Protein AF-A0AAD6TVG8-F1 (afdb_monomer_lite)

Radius of gyration: 26.21 Å; chains: 1; bounding box: 64×41×78 Å

Foldseek 3Di:
DAQQPPHDQDDPPHGQTNDPCVVDDVDPPDDDDDCPVQADPVRHGDPVVVVVADPDQCPGPCRPCLQFPQADFFDFDDLVVLDDDAQFWDFLLLSVLCSVLVRQVPVPAEAEEELQCCVVLNSCNVPVNFAADDDPDPVRYHPHGRYHYHNDLCVSQVVQLSSQSNHHFYEYEDEQLCNVVCLVVLVVLLVVLVVQVVDPRGDWTAEAHYEHEPELVRVVPNPPSRHANCVLVSQVPGQLVAEWEFAQAASLLSSLLVSVRSRDISHHYYYYAYRGTAGRHDDNVRSNVQNVLQKDKPVVLFPDPPDDAQEEEEAGHHPRVRVSSVVSCVCVVPVVHGYIYMYGTICSLCPDPPSDPSNDDPPDDPDYHYDYDDSHDDDDD

InterPro domains:
  IPR005593 Xylulose 5-phosphate/Fructose 6-phosphate phosphoketolase [PF03894] (95-263)
  IPR005593 Xylulose 5-phosphate/Fructose 6-phosphate phosphoketolase [PTHR31273] (2-361)
  IPR009014 Transketolase C-terminal/Pyruvate-ferredoxin oxidoreductase domain II [G3DSA:3.40.50.920] (295-368)
  IPR009014 Transketolase C-terminal/Pyruvate-ferredoxin oxidoreductase domain II [SSF52922] (290-355)
  IPR018969 Xylulose 5-phosphate/Fructose 6-phosphate phosphoketolase, C-terminal [PF09363] (275-362)
  IPR018970 Xylulose 5-phosphate/Fructose 6-phosphate phosphoketolase, N-terminal [PF09364] (1-66)
  IPR029061 Thiamin diphosphate-binding fold [SSF52518] (75-280)

Sequence (381 aa):
MPKGLGGPKSFHGELIEGSFHSHQVPLPGTKTSRPEELFTAEGVPVAEILGLVPQAAEKRLGQKWESFRAYAPLAVPEWTSFCVEQGTQESCMKAVGRLLKGVVKDPKGFHIFSPGGLVSDKLDAVLDDSWRNFQRDIEWRARGGREIEILSEHTCQGMLQGYTLTGRTGLFPSYEAFLGIVQTMMVQYSKFTKMAAENPWREPCGSLNYFETSTWARQEHNCFSHQNPAFISAVLNRKAMLVRVYLPPDARSFLSAMSHYLRANNYVNLMVGSKQPTPVSLSLEDADKHCNAGASVWKFESVDDGVKSDVVLVGIGVEVTFEIAVAALLRKHVPELRVRVVNVTDLMILSTSGTQLHALSVEVTVHAVYFVWFEWYQPKK

Secondary structure (DSSP, 8-state):
--TTTTS-SEETTEE-TTSGGGSS-SSSS-----GGGTB-TTSPBPHHHHHHS-SSGGGSGGG-HHHHS------PPPGGGG---TTSEEEHHHHHHHHHHHHTT-TTTEEEEESS-TTTTT-GGGGGS--BSS-SSTTTSSS--SEEE-S-HHHHHHHHHHHHHTT-EEEEEEEHHHHGGGHHHHHHHHHHHHHHHH-TTSPPPBPEEEEEES-TT--TTTGGGG---HHHHHHHTS-GGGEEEE--SSHHHHHHHHHHHHH-BS-EEEEE--SSEEE--S-HHHHHHHHHHSEEE-GGGS--SSPPPSEEEEEESHHHHHHHHHHTTHHHH-TTS-EEEEEESBGGGGSPTTSSTTPPPS-----SEEEE--SS-----

Structure (mmCIF, N/CA/C/O backbone):
data_AF-A0AAD6TVG8-F1
#
_entry.id   AF-A0AAD6TVG8-F1
#
loop_
_atom_site.group_PDB
_atom_site.id
_atom_site.type_symbol
_atom_site.label_atom_id
_atom_site.label_alt_id
_atom_site.label_comp_id
_atom_site.label_asym_id
_atom_site.label_entity_id
_atom_site.label_seq_id
_atom_site.pdbx_PDB_ins_code
_atom_site.Cartn_x
_atom_site.Cartn_y
_atom_site.Cartn_z
_atom_site.occupancy
_atom_site.B_iso_or_equiv
_atom_site.auth_seq_id
_atom_site.auth_comp_id
_atom_site.auth_asym_id
_atom_site.auth_atom_id
_atom_site.pdbx_PDB_model_num
ATOM 1 N N . MET A 1 1 ? 16.789 12.320 -32.565 1.00 83.00 1 MET A N 1
ATOM 2 C CA . MET A 1 1 ? 16.339 11.417 -33.648 1.00 83.00 1 MET A CA 1
ATOM 3 C C . MET A 1 1 ? 14.906 11.793 -34.005 1.00 83.00 1 MET A C 1
ATOM 5 O O . MET A 1 1 ? 14.137 11.995 -33.068 1.00 83.00 1 MET A O 1
ATOM 9 N N . PRO A 1 2 ? 14.547 11.955 -35.290 1.00 92.56 2 PRO A N 1
ATOM 10 C CA . PRO A 1 2 ? 13.167 12.230 -35.692 1.00 92.56 2 PRO A CA 1
ATOM 11 C C . PRO A 1 2 ? 12.246 11.050 -35.344 1.00 92.56 2 PRO A C 1
ATOM 13 O O . PRO A 1 2 ? 12.669 9.892 -35.349 1.00 92.56 2 PRO A O 1
ATOM 16 N N . LYS A 1 3 ? 10.980 11.334 -35.020 1.00 93.50 3 LYS A N 1
ATOM 17 C CA . LYS A 1 3 ? 9.972 10.292 -34.775 1.00 93.50 3 LYS A CA 1
ATOM 18 C C . LYS A 1 3 ? 9.743 9.495 -36.065 1.00 93.50 3 LYS A C 1
ATOM 20 O O . LYS A 1 3 ? 9.608 10.096 -37.123 1.00 93.50 3 LYS A O 1
ATOM 25 N N . GLY A 1 4 ? 9.737 8.164 -35.990 1.00 92.56 4 GLY A N 1
ATOM 26 C CA . GLY A 1 4 ? 9.607 7.314 -37.182 1.00 92.56 4 GLY A CA 1
ATOM 27 C C . GLY A 1 4 ? 10.855 7.260 -38.073 1.00 92.56 4 GLY A C 1
ATOM 28 O O . GLY A 1 4 ? 10.722 6.964 -39.257 1.00 92.56 4 GLY A O 1
ATOM 29 N N . LEU A 1 5 ? 12.041 7.564 -37.523 1.00 93.38 5 LEU A N 1
ATOM 30 C CA . LEU A 1 5 ? 13.318 7.530 -38.245 1.00 93.38 5 LEU A CA 1
ATOM 31 C C . LEU A 1 5 ? 13.512 6.228 -39.039 1.00 93.38 5 LEU A C 1
ATOM 33 O O . LEU A 1 5 ? 13.356 5.140 -38.485 1.00 93.38 5 LEU A O 1
ATOM 37 N N . GLY A 1 6 ? 13.910 6.356 -40.307 1.00 87.44 6 GLY A N 1
ATOM 38 C CA . GLY A 1 6 ? 14.145 5.220 -41.209 1.00 87.44 6 GLY A CA 1
ATOM 39 C C . GLY A 1 6 ? 12.866 4.618 -41.804 1.00 87.44 6 GLY A C 1
ATOM 40 O O . GLY A 1 6 ? 12.941 3.685 -42.603 1.00 87.44 6 GLY A O 1
ATOM 41 N N . GLY A 1 7 ? 11.700 5.152 -41.430 1.00 88.81 7 GLY A N 1
ATOM 42 C CA . GLY A 1 7 ? 10.416 4.851 -42.046 1.00 88.81 7 GLY A CA 1
ATOM 43 C C . GLY A 1 7 ? 10.139 5.687 -43.306 1.00 88.81 7 GLY A C 1
ATOM 44 O O . GLY A 1 7 ? 11.023 6.358 -43.842 1.00 88.81 7 GLY A O 1
ATOM 45 N N . PRO A 1 8 ? 8.893 5.663 -43.806 1.00 89.31 8 PRO A N 1
ATOM 46 C CA . PRO A 1 8 ? 8.470 6.488 -44.934 1.00 89.31 8 PRO A CA 1
ATOM 47 C C . PRO A 1 8 ? 8.627 7.979 -44.626 1.00 89.31 8 PRO A C 1
ATOM 49 O O . PRO A 1 8 ? 8.204 8.445 -43.570 1.00 89.31 8 PRO A O 1
ATOM 52 N N . LYS A 1 9 ? 9.175 8.742 -45.576 1.00 92.12 9 LYS A N 1
ATOM 53 C CA . LYS A 1 9 ? 9.320 10.199 -45.428 1.00 92.12 9 LYS A CA 1
ATOM 54 C C . LYS A 1 9 ? 7.975 10.915 -45.526 1.00 92.12 9 LYS A C 1
ATOM 56 O O . LYS A 1 9 ? 7.675 11.779 -44.708 1.00 92.12 9 LYS A O 1
ATOM 61 N N . SER A 1 10 ? 7.153 10.530 -46.498 1.00 92.81 10 SER A N 1
ATOM 62 C CA . SER A 1 10 ? 5.826 11.099 -46.730 1.00 92.81 10 SER A CA 1
ATOM 63 C C . SER A 1 10 ? 4.841 10.057 -47.257 1.00 92.81 10 SER A C 1
ATOM 65 O O . SER A 1 10 ? 5.239 9.028 -47.808 1.00 92.81 10 SER A O 1
ATOM 67 N N . PHE A 1 11 ? 3.550 10.332 -47.089 1.00 90.50 11 PHE A N 1
ATOM 68 C CA . PHE A 1 11 ? 2.452 9.539 -47.638 1.00 90.50 11 PHE A CA 1
ATOM 69 C C . PHE A 1 11 ? 1.291 10.468 -48.004 1.00 90.50 11 PHE A C 1
ATOM 71 O O . PHE A 1 11 ? 0.934 11.336 -47.219 1.00 90.50 11 PHE A O 1
ATOM 78 N N . HIS A 1 12 ? 0.749 10.345 -49.222 1.00 90.12 12 HIS A N 1
ATOM 79 C CA . HIS A 1 12 ? -0.290 11.242 -49.765 1.00 90.12 12 HIS A CA 1
ATOM 80 C C . HIS A 1 12 ? -0.005 12.751 -49.607 1.00 90.12 12 HIS A C 1
ATOM 82 O O . HIS A 1 12 ? -0.912 13.550 -49.407 1.00 90.12 12 HIS A O 1
ATOM 88 N N . GLY A 1 13 ? 1.264 13.152 -49.726 1.00 91.75 13 GLY A N 1
ATOM 89 C CA . GLY A 1 13 ? 1.676 14.553 -49.588 1.00 91.75 13 GLY A CA 1
ATOM 90 C C . GLY A 1 13 ? 1.845 15.028 -48.141 1.00 91.75 13 GLY A C 1
ATOM 91 O O . GLY A 1 13 ? 2.337 16.132 -47.933 1.00 91.75 13 GLY A O 1
ATOM 92 N N . GLU A 1 14 ? 1.525 14.196 -47.149 1.00 93.38 14 GLU A N 1
ATOM 93 C CA . GLU A 1 14 ? 1.753 14.489 -45.735 1.00 93.38 14 GLU A CA 1
ATOM 94 C C . GLU A 1 14 ? 3.115 13.966 -45.271 1.00 93.38 14 GLU A C 1
ATOM 96 O O . GLU A 1 14 ? 3.582 12.909 -45.704 1.00 93.38 14 GLU A O 1
ATOM 101 N N . LEU A 1 15 ? 3.762 14.705 -44.367 1.00 95.12 15 LEU A N 1
ATOM 102 C CA . LEU A 1 15 ? 5.022 14.297 -43.747 1.00 95.12 15 LEU A CA 1
ATOM 103 C C . LEU A 1 15 ? 4.768 13.213 -42.689 1.00 95.12 15 LEU A C 1
ATOM 105 O O . LEU A 1 15 ? 3.940 13.401 -41.796 1.00 95.12 15 LEU A O 1
ATOM 109 N N . ILE A 1 16 ? 5.530 12.118 -42.749 1.00 94.50 16 ILE A N 1
ATOM 110 C CA . ILE A 1 16 ? 5.431 10.981 -41.822 1.00 94.50 16 ILE A CA 1
ATOM 111 C C . ILE A 1 16 ? 6.640 10.951 -40.879 1.00 94.50 16 ILE A C 1
ATOM 113 O O . ILE A 1 16 ? 6.488 11.179 -39.676 1.00 94.50 16 ILE A O 1
ATOM 117 N N . GLU A 1 17 ? 7.842 10.701 -41.405 1.00 95.25 17 GLU A N 1
ATOM 118 C CA . GLU A 1 17 ? 9.087 10.767 -40.633 1.00 95.25 17 GLU A CA 1
ATOM 119 C C . GLU A 1 17 ? 9.302 12.188 -40.089 1.00 95.25 17 GLU A C 1
ATOM 121 O O . GLU A 1 17 ? 9.201 13.181 -40.805 1.00 95.25 17 GLU A O 1
ATOM 126 N N . GLY A 1 18 ? 9.578 12.297 -38.792 1.00 95.69 18 GLY A N 1
ATOM 127 C CA . GLY A 1 18 ? 9.687 13.575 -38.089 1.00 95.69 18 GLY A CA 1
ATOM 128 C C . GLY A 1 18 ? 8.344 14.211 -37.718 1.00 95.69 18 GLY A C 1
ATOM 129 O O . GLY A 1 18 ? 8.342 15.310 -37.173 1.00 95.69 18 GLY A O 1
ATOM 130 N N . SER A 1 19 ? 7.218 13.531 -37.954 1.00 95.44 19 SER A N 1
ATOM 131 C CA . SER A 1 19 ? 5.866 14.064 -37.748 1.00 95.44 19 SER A CA 1
ATOM 132 C C . SER A 1 19 ? 5.017 13.205 -36.805 1.00 95.44 19 SER A C 1
ATOM 134 O O . SER A 1 19 ? 5.317 12.036 -36.547 1.00 95.44 19 SER A O 1
ATOM 136 N N . PHE A 1 20 ? 3.915 13.764 -36.294 1.00 94.56 20 PHE A N 1
ATOM 137 C CA . PHE A 1 20 ? 2.951 13.038 -35.462 1.00 94.56 20 PHE A CA 1
ATOM 138 C C . PHE A 1 20 ? 2.263 11.889 -36.217 1.00 94.56 20 PHE A C 1
ATOM 140 O O . PHE A 1 20 ? 1.894 10.902 -35.580 1.00 94.56 20 PHE A O 1
ATOM 147 N N . HIS A 1 21 ? 2.185 11.955 -37.551 1.00 93.62 21 HIS A N 1
ATOM 148 C CA . HIS A 1 21 ? 1.635 10.888 -38.396 1.00 93.62 21 HIS A CA 1
ATOM 149 C C . HIS A 1 21 ? 2.421 9.563 -38.307 1.00 93.62 21 HIS A C 1
ATOM 151 O O . HIS A 1 21 ? 1.873 8.502 -38.588 1.00 93.62 21 HIS A O 1
ATOM 157 N N . SER A 1 22 ? 3.671 9.578 -37.825 1.00 94.62 22 SER A N 1
ATOM 158 C CA . SER A 1 22 ? 4.449 8.356 -37.548 1.00 94.62 22 SER A CA 1
ATOM 159 C C . SER A 1 22 ? 4.111 7.663 -36.214 1.00 94.62 22 SER A C 1
ATOM 161 O O . SER A 1 22 ? 4.803 6.726 -35.823 1.00 94.62 22 SER A O 1
ATOM 163 N N . HIS A 1 23 ? 3.100 8.117 -35.456 1.00 93.62 23 HIS A N 1
ATOM 164 C CA . HIS A 1 23 ? 2.834 7.596 -34.106 1.00 93.62 23 HIS A CA 1
ATOM 165 C C . HIS A 1 23 ? 2.305 6.163 -34.053 1.00 93.62 23 HIS A C 1
ATOM 167 O O . HIS A 1 23 ? 2.702 5.423 -33.153 1.00 93.62 23 HIS A O 1
ATOM 173 N N . GLN A 1 24 ? 1.382 5.818 -34.949 1.00 91.56 24 GLN A N 1
ATOM 174 C CA . GLN A 1 24 ? 0.667 4.546 -34.923 1.00 91.56 24 GLN A CA 1
ATOM 175 C C . GLN A 1 24 ? 1.053 3.712 -36.149 1.00 91.56 24 GLN A C 1
ATOM 177 O O . GLN A 1 24 ? 2.181 3.238 -36.230 1.00 91.56 24 GLN A O 1
ATOM 182 N N . VAL A 1 25 ? 0.145 3.542 -37.111 1.00 89.50 25 VAL A N 1
ATOM 183 C CA . VAL A 1 25 ? 0.404 2.814 -38.355 1.00 89.50 25 VAL A CA 1
ATOM 184 C C . VAL A 1 25 ? 0.636 3.844 -39.462 1.00 89.50 25 VAL A C 1
ATOM 186 O O . VAL A 1 25 ? -0.332 4.448 -39.919 1.00 89.50 25 VAL A O 1
ATOM 189 N N . PRO A 1 26 ? 1.893 4.081 -39.885 1.00 86.38 26 PRO A N 1
ATOM 190 C CA . PRO A 1 26 ? 2.198 5.126 -40.860 1.00 86.38 26 PRO A CA 1
ATOM 191 C C . PRO A 1 26 ? 1.744 4.778 -42.284 1.00 86.38 26 PRO A C 1
ATOM 193 O O . PRO A 1 26 ? 1.583 5.680 -43.097 1.00 86.38 26 PRO A O 1
ATOM 196 N N . LEU A 1 27 ? 1.560 3.489 -42.599 1.00 86.25 27 LEU A N 1
ATOM 197 C CA . LEU A 1 27 ? 1.124 3.006 -43.910 1.00 86.25 27 LEU A CA 1
ATOM 198 C C . LEU A 1 27 ? 0.222 1.768 -43.771 1.00 86.25 27 LEU A C 1
ATOM 200 O O . LEU A 1 27 ? 0.578 0.846 -43.033 1.00 86.25 27 LEU A O 1
ATOM 204 N N . PRO A 1 28 ? -0.892 1.677 -44.514 1.00 80.44 28 PRO A N 1
ATOM 205 C CA . PRO A 1 28 ? -1.650 0.436 -44.637 1.00 80.44 28 PRO A CA 1
ATOM 206 C C . PRO A 1 28 ? -0.962 -0.542 -45.616 1.00 80.44 28 PRO A C 1
ATOM 208 O O . PRO A 1 28 ? -0.656 -0.179 -46.748 1.00 80.44 28 PRO A O 1
ATOM 211 N N . GLY A 1 29 ? -0.749 -1.802 -45.209 1.00 69.75 29 GLY A N 1
ATOM 212 C CA . GLY A 1 29 ? -0.424 -2.911 -46.129 1.00 69.75 29 GLY A CA 1
ATOM 213 C C . GLY A 1 29 ? 0.990 -2.932 -46.737 1.00 69.75 29 GLY A C 1
ATOM 214 O O . GLY A 1 29 ? 1.148 -3.259 -47.914 1.00 69.75 29 GLY A O 1
ATOM 215 N N . THR A 1 30 ? 2.027 -2.600 -45.970 1.00 68.19 30 THR A N 1
ATOM 216 C CA . THR A 1 30 ? 3.422 -2.550 -46.447 1.00 68.19 30 THR A CA 1
ATOM 217 C C . THR A 1 30 ? 4.069 -3.925 -46.664 1.00 68.19 30 THR A C 1
ATOM 219 O O . THR A 1 30 ? 3.858 -4.856 -45.891 1.00 68.19 30 THR A O 1
ATOM 222 N N . LYS A 1 31 ? 4.899 -4.042 -47.718 1.00 58.84 31 LYS A N 1
ATOM 223 C CA . LYS A 1 31 ? 5.600 -5.284 -48.127 1.00 58.84 31 LYS A CA 1
ATOM 224 C C . LYS A 1 31 ? 7.118 -5.147 -48.334 1.00 58.84 31 LYS A C 1
ATOM 226 O O . LYS A 1 31 ? 7.764 -6.111 -48.720 1.00 58.84 31 LYS A O 1
ATOM 231 N N . THR A 1 32 ? 7.697 -3.966 -48.133 1.00 58.25 32 THR A N 1
ATOM 232 C CA . THR A 1 32 ? 9.096 -3.689 -48.497 1.00 58.25 32 THR A CA 1
ATOM 233 C C . THR A 1 32 ? 10.010 -3.683 -47.278 1.00 58.25 32 THR A C 1
ATOM 235 O O . THR A 1 32 ? 10.121 -2.672 -46.587 1.00 58.25 32 THR A O 1
ATOM 238 N N . SER A 1 33 ? 10.702 -4.793 -47.053 1.00 67.31 33 SER A N 1
ATOM 239 C CA . SER A 1 33 ? 11.957 -4.856 -46.299 1.00 67.31 33 SER A CA 1
ATOM 240 C C . SER A 1 33 ? 12.990 -5.616 -47.140 1.00 67.31 33 SER A C 1
ATOM 242 O O . SER A 1 33 ? 12.606 -6.371 -48.031 1.00 67.31 33 SER A O 1
ATOM 244 N N . ARG A 1 34 ? 14.285 -5.391 -46.882 1.00 75.94 34 ARG A N 1
ATOM 245 C CA . ARG A 1 34 ? 15.405 -6.168 -47.445 1.00 75.94 34 ARG A CA 1
ATOM 246 C C . ARG A 1 34 ? 16.007 -7.083 -46.368 1.00 75.94 34 ARG A C 1
ATOM 248 O O . ARG A 1 34 ? 17.075 -6.775 -45.839 1.00 75.94 34 ARG A O 1
ATOM 255 N N . PRO A 1 35 ? 15.284 -8.116 -45.900 1.00 84.19 35 PRO A N 1
ATOM 256 C CA . PRO A 1 35 ? 15.762 -8.980 -44.822 1.00 84.19 35 PRO A CA 1
ATOM 257 C C . PRO A 1 35 ? 16.976 -9.831 -45.226 1.00 84.19 35 PRO A C 1
ATOM 259 O O . PRO A 1 35 ? 17.667 -10.330 -44.344 1.00 84.19 35 PRO A O 1
ATOM 262 N N . GLU A 1 36 ? 17.251 -9.983 -46.522 1.00 85.12 36 GLU A N 1
ATOM 263 C CA . GLU A 1 36 ? 18.317 -10.825 -47.073 1.00 85.12 36 GLU A CA 1
ATOM 264 C C . GLU A 1 36 ? 19.734 -10.445 -46.612 1.00 85.12 36 GLU A C 1
ATOM 266 O O . GLU A 1 36 ? 20.618 -11.294 -46.613 1.00 85.12 36 GLU A O 1
ATOM 271 N N . GLU A 1 37 ? 19.954 -9.200 -46.180 1.00 87.62 37 GLU A N 1
ATOM 272 C CA . GLU A 1 37 ? 21.241 -8.744 -45.627 1.00 87.62 37 GLU A CA 1
ATOM 273 C C . GLU A 1 37 ? 21.353 -8.978 -44.108 1.00 87.62 37 GLU A C 1
ATOM 275 O O . GLU A 1 37 ? 22.436 -8.885 -43.536 1.00 87.62 37 GLU A O 1
ATOM 280 N N . LEU A 1 38 ? 20.233 -9.259 -43.434 1.00 91.44 38 LEU A N 1
ATOM 281 C CA . LEU A 1 38 ? 20.146 -9.353 -41.973 1.00 91.44 38 LEU A CA 1
ATOM 282 C C . LEU A 1 38 ? 19.962 -10.791 -41.481 1.00 91.44 38 LEU A C 1
ATOM 284 O O . LEU A 1 38 ? 20.277 -11.083 -40.326 1.00 91.44 38 LEU A O 1
ATOM 288 N N . PHE A 1 39 ? 19.455 -11.678 -42.337 1.00 94.69 39 PHE A N 1
ATOM 289 C CA . PHE A 1 39 ? 19.121 -13.056 -42.001 1.00 94.69 39 PHE A CA 1
ATOM 290 C C . PHE A 1 39 ? 19.714 -14.040 -43.012 1.00 94.69 39 PHE A C 1
ATOM 292 O O . PHE A 1 39 ? 19.775 -13.761 -44.207 1.00 94.69 39 PHE A O 1
ATOM 299 N N . THR A 1 40 ? 20.103 -15.221 -42.537 1.00 93.38 40 THR A N 1
ATOM 300 C CA . THR A 1 40 ? 20.442 -16.360 -43.397 1.00 93.38 40 THR A CA 1
ATOM 301 C C . THR A 1 40 ? 19.192 -16.904 -44.096 1.00 93.38 40 THR A C 1
ATOM 303 O O . THR A 1 40 ? 18.061 -16.557 -43.742 1.00 93.38 40 THR A O 1
ATOM 306 N N . ALA A 1 41 ? 19.375 -17.806 -45.066 1.00 91.94 41 ALA A N 1
ATOM 307 C CA . ALA A 1 41 ? 18.265 -18.456 -45.769 1.00 91.94 41 ALA A CA 1
ATOM 308 C C . ALA A 1 41 ? 17.325 -19.241 -44.825 1.00 91.94 41 ALA A C 1
ATOM 310 O O . ALA A 1 41 ? 16.152 -19.437 -45.134 1.00 91.94 41 ALA A O 1
ATOM 311 N N . GLU A 1 42 ? 17.820 -19.646 -43.655 1.00 93.56 42 GLU A N 1
ATOM 312 C CA . GLU A 1 42 ? 17.086 -20.358 -42.605 1.00 93.56 42 GLU A CA 1
ATOM 313 C C . GLU A 1 42 ? 16.351 -19.416 -41.632 1.00 93.56 42 GLU A C 1
ATOM 315 O O . GLU A 1 42 ? 15.676 -19.881 -40.715 1.00 93.56 42 GLU A O 1
ATOM 320 N N . GLY A 1 43 ? 16.473 -18.094 -41.805 1.00 92.69 43 GLY A N 1
ATOM 321 C CA . GLY A 1 43 ? 15.820 -17.091 -40.957 1.00 92.69 43 GLY A CA 1
ATOM 322 C C . GLY A 1 43 ? 16.564 -16.763 -39.659 1.00 92.69 43 GLY A C 1
ATOM 323 O O . GLY A 1 43 ? 15.984 -16.162 -38.753 1.00 92.69 43 GLY A O 1
ATOM 324 N N . VAL A 1 44 ? 17.842 -17.133 -39.547 1.00 94.38 44 VAL A N 1
ATOM 325 C CA . VAL A 1 44 ? 18.687 -16.795 -38.390 1.00 94.38 44 VAL A CA 1
ATOM 326 C C . VAL A 1 44 ? 19.387 -15.456 -38.638 1.00 94.38 44 VAL A C 1
ATOM 328 O O . VAL A 1 44 ? 19.875 -15.254 -39.746 1.00 94.38 44 VAL A O 1
ATOM 331 N N . PRO A 1 45 ? 19.477 -14.532 -37.660 1.00 95.38 45 PRO A N 1
ATOM 332 C CA . PRO A 1 45 ? 20.273 -13.319 -37.835 1.00 95.38 45 PRO A CA 1
ATOM 333 C C . PRO A 1 45 ? 21.733 -13.638 -38.190 1.00 95.38 45 PRO A C 1
ATOM 335 O O . PRO A 1 45 ? 22.309 -14.579 -37.641 1.00 95.38 45 PRO A O 1
ATOM 338 N N . VAL A 1 46 ? 22.343 -12.846 -39.075 1.00 95.25 46 VAL A N 1
ATOM 339 C CA . VAL A 1 46 ? 23.749 -13.034 -39.479 1.00 95.25 46 VAL A CA 1
ATOM 340 C C . VAL A 1 46 ? 24.720 -12.895 -38.298 1.00 95.25 46 VAL A C 1
ATOM 342 O O . VAL A 1 46 ? 24.416 -12.273 -37.272 1.00 95.25 46 VAL A O 1
ATOM 345 N N . ALA A 1 47 ? 25.911 -13.484 -38.437 1.00 94.44 47 ALA A N 1
ATOM 346 C CA . ALA A 1 47 ? 26.896 -13.571 -37.362 1.00 94.44 47 ALA A CA 1
ATOM 347 C C . ALA A 1 47 ? 27.332 -12.195 -36.833 1.00 94.44 47 ALA A C 1
ATOM 349 O O . ALA A 1 47 ? 27.539 -12.060 -35.626 1.00 94.44 47 ALA A O 1
ATOM 350 N N . GLU A 1 48 ? 27.411 -11.166 -37.687 1.00 94.75 48 GLU A N 1
ATOM 351 C CA . GLU A 1 48 ? 27.737 -9.807 -37.248 1.00 94.75 48 GLU A CA 1
ATOM 352 C C . GLU A 1 48 ? 26.707 -9.271 -36.245 1.00 94.75 48 GLU A C 1
ATOM 354 O O . GLU A 1 48 ? 27.091 -8.676 -35.241 1.00 94.75 48 GLU A O 1
ATOM 359 N N . ILE A 1 49 ? 25.410 -9.529 -36.464 1.00 92.81 49 ILE A N 1
ATOM 360 C CA . ILE A 1 49 ? 24.329 -9.093 -35.565 1.00 92.81 49 ILE A CA 1
ATOM 361 C C . ILE A 1 49 ? 24.383 -9.870 -34.250 1.00 92.81 49 ILE A C 1
ATOM 363 O O . ILE A 1 49 ? 24.309 -9.277 -33.172 1.00 92.81 49 ILE A O 1
ATOM 367 N N . LEU A 1 50 ? 24.533 -11.196 -34.316 1.00 92.94 50 LEU A N 1
ATOM 368 C CA . LEU A 1 50 ? 24.618 -12.033 -33.116 1.00 92.94 50 LEU A CA 1
ATOM 369 C C . LEU A 1 50 ? 25.865 -11.716 -32.280 1.00 92.94 50 LEU A C 1
ATOM 371 O O . LEU A 1 50 ? 25.815 -11.809 -31.053 1.00 92.94 50 LEU A O 1
ATOM 375 N N . GLY A 1 51 ? 26.951 -11.276 -32.920 1.00 94.56 51 GLY A N 1
ATOM 376 C CA . GLY A 1 51 ? 28.165 -10.806 -32.257 1.00 94.56 51 GLY A CA 1
ATOM 377 C C . GLY A 1 51 ? 27.967 -9.547 -31.401 1.00 94.56 51 GLY A C 1
ATOM 378 O O . GLY A 1 51 ? 28.722 -9.345 -30.450 1.00 94.56 51 GLY A O 1
ATOM 379 N N . LEU A 1 52 ? 26.938 -8.732 -31.678 1.00 95.12 52 LEU A N 1
ATOM 380 C CA . LEU A 1 52 ? 26.601 -7.540 -30.882 1.00 95.12 52 LEU A CA 1
ATOM 381 C C . LEU A 1 52 ? 25.872 -7.880 -29.575 1.00 95.12 52 LEU A C 1
ATOM 383 O O . LEU A 1 52 ? 25.850 -7.070 -28.644 1.00 95.12 52 LEU A O 1
ATOM 387 N N . VAL A 1 53 ? 25.249 -9.058 -29.490 1.00 94.81 53 VAL A N 1
ATOM 388 C CA . VAL A 1 53 ? 24.516 -9.486 -28.297 1.00 94.81 53 VAL A CA 1
ATOM 389 C C . VAL A 1 53 ? 25.512 -10.027 -27.264 1.00 94.81 53 VAL A C 1
ATOM 391 O O . VAL A 1 53 ? 26.358 -10.857 -27.604 1.00 94.81 53 VAL A O 1
ATOM 394 N N . PRO A 1 54 ? 25.422 -9.626 -25.978 1.00 95.44 54 PRO A N 1
ATOM 395 C CA . PRO A 1 54 ? 26.287 -10.180 -24.943 1.00 95.44 54 PRO A CA 1
ATOM 396 C C . PRO A 1 54 ? 26.231 -11.714 -24.906 1.00 95.44 54 PRO A C 1
ATOM 398 O O . PRO A 1 54 ? 25.156 -12.304 -24.774 1.00 95.44 54 PRO A O 1
ATOM 401 N N . GLN A 1 55 ? 27.399 -12.360 -24.989 1.00 93.00 55 GLN A N 1
ATOM 402 C CA . GLN A 1 55 ? 27.503 -13.826 -24.970 1.00 93.00 55 GLN A CA 1
ATOM 403 C C . GLN A 1 55 ? 27.000 -14.401 -23.643 1.00 93.00 55 GLN A C 1
ATOM 405 O O . GLN A 1 55 ? 26.207 -15.341 -23.629 1.00 93.00 55 GLN A O 1
ATOM 410 N N . ALA A 1 56 ? 27.391 -13.765 -22.539 1.00 93.81 56 ALA A N 1
ATOM 411 C CA . ALA A 1 56 ? 26.910 -14.079 -21.203 1.00 93.81 56 ALA A CA 1
ATOM 412 C C . ALA A 1 56 ? 25.422 -13.709 -21.055 1.00 93.81 56 ALA A C 1
ATOM 414 O O . ALA A 1 56 ? 25.048 -12.541 -21.209 1.00 93.81 56 ALA A O 1
ATOM 415 N N . ALA A 1 57 ? 24.585 -14.707 -20.765 1.00 91.75 57 ALA A N 1
ATOM 416 C CA . ALA A 1 57 ? 23.130 -14.581 -20.694 1.00 91.75 57 ALA A CA 1
ATOM 417 C C . ALA A 1 57 ? 22.690 -13.512 -19.682 1.00 91.75 57 ALA A C 1
ATOM 419 O O . ALA A 1 57 ? 21.890 -12.640 -19.999 1.00 91.75 57 ALA A O 1
ATOM 420 N N . GLU A 1 58 ? 23.294 -13.492 -18.500 1.00 91.31 58 GLU A N 1
ATOM 421 C CA . GLU A 1 58 ? 22.998 -12.569 -17.403 1.00 91.31 58 GLU A CA 1
ATOM 422 C C . GLU A 1 58 ? 23.297 -11.094 -17.722 1.00 91.31 58 GLU A C 1
ATOM 424 O O . GLU A 1 58 ? 22.806 -10.192 -17.042 1.00 91.31 58 GLU A O 1
ATOM 429 N N . LYS A 1 59 ? 24.079 -10.823 -18.774 1.00 92.94 59 LYS A N 1
ATOM 430 C CA . LYS A 1 59 ? 24.342 -9.459 -19.258 1.00 92.94 59 LYS A CA 1
ATOM 431 C C . LYS A 1 59 ? 23.308 -8.987 -20.278 1.00 92.94 59 LYS A C 1
ATOM 433 O O . LYS A 1 59 ? 23.258 -7.794 -20.580 1.00 92.94 59 LYS A O 1
ATOM 438 N N . ARG A 1 60 ? 22.474 -9.887 -20.807 1.00 95.00 60 ARG A N 1
ATOM 439 C CA . ARG A 1 60 ? 21.398 -9.543 -21.741 1.00 95.00 60 ARG A CA 1
ATOM 440 C C . ARG A 1 60 ? 20.249 -8.910 -20.965 1.00 95.00 60 ARG A C 1
ATOM 442 O O . ARG A 1 60 ? 19.809 -9.441 -19.950 1.00 95.00 60 ARG A O 1
ATOM 449 N N . LEU A 1 61 ? 19.729 -7.786 -21.461 1.00 94.00 61 LEU A N 1
ATOM 450 C CA . LEU A 1 61 ? 18.716 -6.992 -20.753 1.00 94.00 61 LEU A CA 1
ATOM 451 C C . LEU A 1 61 ? 17.474 -7.815 -20.361 1.00 94.00 61 LEU A C 1
ATOM 453 O O . LEU A 1 61 ? 16.992 -7.691 -19.240 1.00 94.00 61 LEU A O 1
ATOM 457 N N . GLY A 1 62 ? 17.003 -8.693 -21.253 1.00 92.12 62 GLY A N 1
ATOM 458 C CA . GLY A 1 62 ? 15.848 -9.564 -21.006 1.00 92.12 62 GLY A CA 1
ATOM 459 C C . GLY A 1 62 ? 16.111 -10.754 -20.073 1.00 92.12 62 GLY A C 1
ATOM 460 O O . GLY A 1 62 ? 15.164 -11.427 -19.693 1.00 92.12 62 GLY A O 1
ATOM 461 N N . GLN A 1 63 ? 17.367 -11.019 -19.702 1.00 93.56 63 GLN A N 1
ATOM 462 C CA . GLN A 1 63 ? 17.772 -12.159 -18.865 1.00 93.56 63 GLN A CA 1
ATOM 463 C C . GLN A 1 63 ? 18.417 -11.730 -17.536 1.00 93.56 63 GLN A C 1
ATOM 465 O O . GLN A 1 63 ? 18.883 -12.574 -16.770 1.00 93.56 63 GLN A O 1
ATOM 470 N N . LYS A 1 64 ? 18.422 -10.428 -17.229 1.00 93.00 64 LYS A N 1
ATOM 471 C CA . LYS A 1 64 ? 18.784 -9.926 -15.899 1.00 93.00 64 LYS A CA 1
ATOM 472 C C . LYS A 1 64 ? 17.799 -10.445 -14.857 1.00 93.00 64 LYS A C 1
ATOM 474 O O . LYS A 1 64 ? 16.592 -10.354 -15.059 1.00 93.00 64 LYS A O 1
ATOM 479 N N . TRP A 1 65 ? 18.294 -10.977 -13.744 1.00 91.56 65 TRP A N 1
ATOM 480 C CA . TRP A 1 65 ? 17.442 -11.599 -12.726 1.00 91.56 65 TRP A CA 1
ATOM 481 C C . TRP A 1 65 ? 16.450 -10.597 -12.109 1.00 91.56 65 TRP A C 1
ATOM 483 O O . TRP A 1 65 ? 15.325 -10.977 -11.788 1.00 91.56 65 TRP A O 1
ATOM 493 N N . GLU A 1 66 ? 16.809 -9.309 -12.054 1.00 91.38 66 GLU A N 1
ATOM 494 C CA . GLU A 1 66 ? 15.954 -8.217 -11.582 1.00 91.38 66 GLU A CA 1
ATOM 495 C C . GLU A 1 66 ? 14.668 -8.047 -12.411 1.00 91.38 66 GLU A C 1
ATOM 497 O O . GLU A 1 66 ? 13.706 -7.452 -11.931 1.00 91.38 66 GLU A O 1
ATOM 502 N N . SER A 1 67 ? 14.623 -8.547 -13.654 1.00 90.56 67 SER A N 1
ATOM 503 C CA . SER A 1 67 ? 13.452 -8.385 -14.526 1.00 90.56 67 SER A CA 1
ATOM 504 C C . SER A 1 67 ? 12.358 -9.435 -14.283 1.00 90.56 67 SER A C 1
ATOM 506 O O . SER A 1 67 ? 11.181 -9.164 -14.558 1.00 90.56 67 SER A O 1
ATOM 508 N N . PHE A 1 68 ? 12.713 -10.610 -13.741 1.00 92.88 68 PHE A N 1
ATOM 509 C CA . PHE A 1 68 ? 11.795 -11.755 -13.678 1.00 92.88 68 PHE A CA 1
ATOM 510 C C . PHE A 1 68 ? 11.851 -12.622 -12.414 1.00 92.88 68 PHE A C 1
ATOM 512 O O . PHE A 1 68 ? 10.918 -13.395 -12.221 1.00 92.88 68 PHE A O 1
ATOM 519 N N . ARG A 1 69 ? 12.885 -12.512 -11.566 1.00 93.56 69 ARG A N 1
ATOM 520 C CA . ARG A 1 69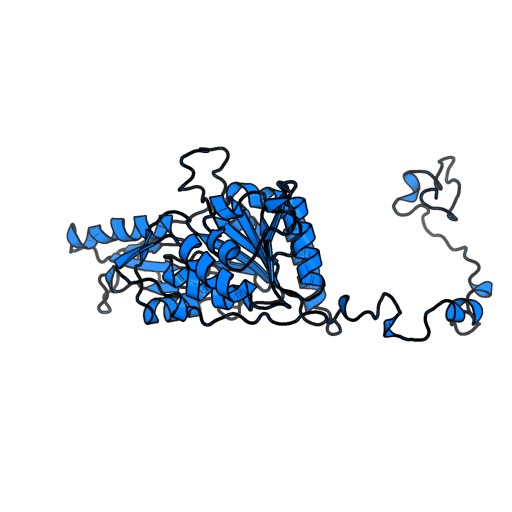 ? 13.072 -13.363 -10.371 1.00 93.56 69 ARG A CA 1
ATOM 521 C C . ARG A 1 69 ? 13.706 -12.652 -9.177 1.00 93.56 69 ARG A C 1
ATOM 523 O O . ARG A 1 69 ? 14.602 -13.161 -8.510 1.00 93.56 69 ARG A O 1
ATOM 530 N N . ALA A 1 70 ? 13.300 -11.405 -8.968 1.00 91.12 70 ALA A N 1
ATOM 531 C CA . ALA A 1 70 ? 13.966 -10.535 -8.008 1.00 91.12 70 ALA A CA 1
ATOM 532 C C . ALA A 1 70 ? 13.467 -10.685 -6.564 1.00 91.12 70 ALA A C 1
ATOM 534 O O . ALA A 1 70 ? 14.176 -10.306 -5.636 1.00 91.12 70 ALA A O 1
ATOM 535 N N . TYR A 1 71 ? 12.229 -11.150 -6.376 1.00 93.44 71 TYR A N 1
ATOM 536 C CA . TYR A 1 71 ? 11.523 -11.018 -5.106 1.00 93.44 71 TYR A CA 1
ATOM 537 C C . TYR A 1 71 ? 12.167 -11.817 -3.972 1.00 93.44 71 TYR A C 1
ATOM 539 O O . TYR A 1 71 ? 12.318 -13.033 -4.048 1.00 93.44 71 TYR A O 1
ATOM 547 N N . ALA A 1 72 ? 12.476 -11.108 -2.890 1.00 91.56 72 ALA A N 1
ATOM 548 C CA . ALA A 1 72 ? 12.928 -11.666 -1.631 1.00 91.56 72 ALA A CA 1
ATOM 549 C C . ALA A 1 72 ? 11.911 -11.322 -0.525 1.00 91.56 72 ALA A C 1
ATOM 551 O O . ALA A 1 72 ? 11.606 -10.140 -0.325 1.00 91.56 72 ALA A O 1
ATOM 552 N N . PRO A 1 73 ? 11.388 -12.320 0.212 1.00 91.00 73 PRO A N 1
ATOM 553 C CA . PRO A 1 73 ? 10.518 -12.074 1.356 1.00 91.00 73 PRO A CA 1
ATOM 554 C C . PRO A 1 73 ? 11.204 -11.226 2.431 1.00 91.00 73 PRO A C 1
ATOM 556 O O . PRO A 1 73 ? 12.382 -11.417 2.733 1.00 91.00 73 PRO A O 1
ATOM 559 N N . LEU A 1 74 ? 10.445 -10.312 3.035 1.00 92.88 74 LEU A N 1
ATOM 560 C CA . LEU A 1 74 ? 10.918 -9.469 4.127 1.00 92.88 74 LEU A CA 1
ATOM 561 C C . LEU A 1 74 ? 10.922 -10.239 5.455 1.00 92.88 74 LEU A C 1
ATOM 563 O O . LEU A 1 74 ? 9.949 -10.923 5.790 1.00 92.88 74 LEU A O 1
ATOM 567 N N . ALA A 1 75 ? 11.984 -10.081 6.246 1.00 90.88 75 ALA A N 1
ATOM 568 C CA . ALA A 1 75 ? 11.999 -10.556 7.622 1.00 90.88 75 ALA A CA 1
ATOM 569 C C . ALA A 1 75 ? 11.185 -9.598 8.508 1.00 90.88 75 ALA A C 1
ATOM 571 O O . ALA A 1 75 ? 11.639 -8.511 8.858 1.00 90.88 75 ALA A O 1
ATOM 572 N N . VAL A 1 76 ? 9.965 -10.001 8.864 1.00 92.81 76 VAL A N 1
ATOM 573 C CA . VAL A 1 76 ? 9.093 -9.225 9.758 1.00 92.81 76 VAL A CA 1
ATOM 574 C C . VAL A 1 76 ? 9.218 -9.779 11.186 1.00 92.81 76 VAL A C 1
ATOM 576 O O . VAL A 1 76 ? 9.075 -10.993 11.360 1.00 92.81 76 VAL A O 1
ATOM 579 N N . PRO A 1 77 ? 9.505 -8.944 12.202 1.00 93.50 77 PRO A N 1
ATOM 580 C CA . PRO A 1 77 ? 9.492 -9.364 13.602 1.00 93.50 77 PRO A CA 1
ATOM 581 C C . PRO A 1 77 ? 8.109 -9.843 14.061 1.00 93.50 77 PRO A C 1
ATOM 583 O O . PRO A 1 77 ? 7.088 -9.421 13.520 1.00 93.50 77 PRO A O 1
ATOM 586 N N . GLU A 1 78 ? 8.071 -10.672 15.103 1.00 94.44 78 GLU A N 1
ATOM 587 C CA . GLU A 1 78 ? 6.811 -11.109 15.712 1.00 94.44 78 GLU A CA 1
ATOM 588 C C . GLU A 1 78 ? 6.061 -9.923 16.330 1.00 94.44 78 GLU A C 1
ATOM 590 O O . GLU A 1 78 ? 6.544 -9.269 17.260 1.00 94.44 78 GLU A O 1
ATOM 595 N N . TRP A 1 79 ? 4.861 -9.650 15.813 1.00 94.81 79 TRP A N 1
ATOM 596 C CA . TRP A 1 79 ? 4.071 -8.469 16.171 1.00 94.81 79 TRP A CA 1
ATOM 597 C C . TRP A 1 79 ? 3.656 -8.443 17.647 1.00 94.81 79 TRP A C 1
ATOM 599 O O . TRP A 1 79 ? 3.517 -7.370 18.234 1.00 94.81 79 TRP A O 1
ATOM 609 N N . THR A 1 80 ? 3.520 -9.616 18.269 1.00 94.88 80 THR A N 1
ATOM 610 C CA . THR A 1 80 ? 3.166 -9.785 19.686 1.00 94.88 80 THR A CA 1
ATOM 611 C C . THR A 1 80 ? 4.184 -9.141 20.629 1.00 94.88 80 THR A C 1
ATOM 613 O O . THR A 1 80 ? 3.822 -8.729 21.729 1.00 94.88 80 THR A O 1
ATOM 616 N N . SER A 1 81 ? 5.429 -8.950 20.177 1.00 94.31 81 SER A N 1
ATOM 617 C CA . SER A 1 81 ? 6.480 -8.249 20.931 1.00 94.31 81 SER A CA 1
ATOM 618 C C . SER A 1 81 ? 6.221 -6.741 21.067 1.00 94.31 81 SER A C 1
ATOM 620 O O . SER A 1 81 ? 6.854 -6.076 21.882 1.00 94.31 81 SER A O 1
ATOM 622 N N . PHE A 1 82 ? 5.295 -6.197 20.273 1.00 94.12 82 PHE A N 1
ATOM 623 C CA . PHE A 1 82 ? 4.906 -4.783 20.251 1.00 94.12 82 PHE A CA 1
ATOM 624 C C . PHE A 1 82 ? 3.485 -4.564 20.787 1.00 94.12 82 PHE A C 1
ATOM 626 O O . PHE A 1 82 ? 2.903 -3.500 20.563 1.00 94.12 82 PHE A O 1
ATOM 633 N N . CYS A 1 83 ? 2.920 -5.578 21.455 1.00 88.75 83 CYS A N 1
ATOM 634 C CA . CYS A 1 83 ? 1.541 -5.581 21.921 1.00 88.75 83 CYS A CA 1
ATOM 635 C C . CYS A 1 83 ? 1.224 -4.371 22.812 1.00 88.75 83 CYS A C 1
ATOM 637 O O . CYS A 1 83 ? 2.053 -3.871 23.570 1.00 88.75 83 CYS A O 1
ATOM 639 N N . VAL A 1 84 ? -0.023 -3.929 22.716 1.00 92.94 84 VAL A N 1
ATOM 640 C CA . VAL A 1 84 ? -0.617 -2.835 23.485 1.00 92.94 84 VAL A CA 1
ATOM 641 C C . VAL A 1 84 ? -1.624 -3.443 24.444 1.00 92.94 84 VAL A C 1
ATOM 643 O O . VAL A 1 84 ? -2.300 -4.380 24.040 1.00 92.94 84 VAL A O 1
ATOM 646 N N . GLU A 1 85 ? -1.749 -2.957 25.676 1.00 94.19 85 GLU A N 1
ATOM 647 C CA . GLU A 1 85 ? -2.669 -3.495 26.688 1.00 94.19 85 GLU A CA 1
ATOM 648 C C . GLU A 1 85 ? -4.159 -3.289 26.329 1.00 94.19 85 GLU A C 1
ATOM 650 O O . GLU A 1 85 ? -4.547 -2.260 25.776 1.00 94.19 85 GLU A O 1
ATOM 655 N N . GLN A 1 86 ? -5.009 -4.276 26.642 1.00 95.06 86 GLN A N 1
ATOM 656 C CA . GLN A 1 86 ? -6.452 -4.210 26.364 1.00 95.06 86 GLN A CA 1
ATOM 657 C C . GLN A 1 86 ? -7.120 -3.176 27.274 1.00 95.06 86 GLN A C 1
ATOM 659 O O . GLN A 1 86 ? -6.756 -3.057 28.438 1.00 95.06 86 GLN A O 1
ATOM 664 N N . GLY A 1 87 ? -8.116 -2.451 26.769 1.00 93.69 87 GLY A N 1
ATOM 665 C CA . GLY A 1 87 ? -8.837 -1.431 27.535 1.00 93.69 87 GLY A CA 1
ATOM 666 C C . GLY A 1 87 ? -8.096 -0.097 27.663 1.00 93.69 87 GLY A C 1
ATOM 667 O O . GLY A 1 87 ? -8.663 0.866 28.177 1.00 93.69 87 GLY A O 1
ATOM 668 N N . THR A 1 88 ? -6.862 -0.006 27.160 1.00 96.06 88 THR A N 1
ATOM 669 C CA . THR A 1 88 ? -6.134 1.263 27.046 1.00 96.06 88 THR A CA 1
ATOM 670 C C . THR A 1 88 ? -6.551 2.046 25.797 1.00 96.06 88 THR A C 1
ATOM 672 O O . THR A 1 88 ? -7.313 1.559 24.960 1.00 96.06 88 THR A O 1
ATOM 675 N N . GLN A 1 89 ? -6.070 3.287 25.686 1.00 96.50 89 GLN A N 1
ATOM 676 C CA . GLN A 1 89 ? -6.206 4.121 24.491 1.00 96.50 89 GLN A CA 1
ATOM 677 C C . GLN A 1 89 ? -4.867 4.167 23.764 1.00 96.50 89 GLN A C 1
ATOM 679 O O . GLN A 1 89 ? -3.886 4.636 24.339 1.00 96.50 89 GLN A O 1
ATOM 684 N N . GLU A 1 90 ? -4.825 3.744 22.505 1.00 96.81 90 GLU A N 1
ATOM 685 C CA . GLU A 1 90 ? -3.591 3.752 21.720 1.00 96.81 90 GLU A CA 1
ATOM 686 C C . GLU A 1 90 ? -3.841 4.151 20.268 1.00 96.81 90 GLU A C 1
ATOM 688 O O . GLU A 1 90 ? -4.880 3.866 19.676 1.00 96.81 90 GLU A O 1
ATOM 693 N N . SER A 1 91 ? -2.864 4.850 19.691 1.00 96.94 91 SER A N 1
ATOM 694 C CA . SER A 1 91 ? -2.845 5.170 18.264 1.00 96.94 91 SER A CA 1
ATOM 695 C C . SER A 1 91 ? -2.385 3.955 17.463 1.00 96.94 91 SER A C 1
ATOM 697 O O . SER A 1 91 ? -1.278 3.452 17.680 1.00 96.94 91 SER A O 1
ATOM 699 N N . CYS A 1 92 ? -3.192 3.525 16.489 1.00 96.69 92 CYS A N 1
ATOM 700 C CA . CYS A 1 92 ? -2.841 2.411 15.605 1.00 96.69 92 CYS A CA 1
ATOM 701 C C . CYS A 1 92 ? -1.515 2.675 14.885 1.00 96.69 92 CYS A C 1
ATOM 703 O O . CYS A 1 92 ? -0.655 1.798 14.805 1.00 96.69 92 CYS A O 1
ATOM 705 N N . MET A 1 93 ? -1.313 3.917 14.438 1.00 97.25 93 MET A N 1
ATOM 706 C CA . MET A 1 93 ? -0.081 4.317 13.766 1.00 97.25 93 MET A CA 1
ATOM 707 C C . MET A 1 93 ? 1.131 4.279 14.694 1.00 97.25 93 MET A C 1
ATOM 709 O O . MET A 1 93 ? 2.163 3.750 14.299 1.00 97.25 93 MET A O 1
ATOM 713 N N . LYS A 1 94 ? 1.025 4.745 15.948 1.00 97.56 94 LYS A N 1
ATOM 714 C CA . LYS A 1 94 ? 2.149 4.652 16.900 1.00 97.56 94 LYS A CA 1
ATOM 715 C C . LYS A 1 94 ? 2.528 3.204 17.198 1.00 97.56 94 LYS A C 1
ATOM 717 O O . LYS A 1 94 ? 3.717 2.887 17.264 1.00 97.56 94 LYS A O 1
ATOM 722 N N . ALA A 1 95 ? 1.536 2.328 17.361 1.00 97.31 95 ALA A N 1
ATOM 723 C CA . ALA A 1 95 ? 1.765 0.902 17.558 1.00 97.31 95 ALA A CA 1
ATOM 724 C C . ALA A 1 95 ? 2.499 0.287 16.359 1.00 97.31 95 ALA A C 1
ATOM 726 O O . ALA A 1 95 ? 3.565 -0.311 16.525 1.00 97.31 95 ALA A O 1
ATOM 727 N N . VAL A 1 96 ? 1.997 0.524 15.146 1.00 97.19 96 VAL A N 1
ATOM 728 C CA . VAL A 1 96 ? 2.639 0.076 13.905 1.00 97.19 96 VAL A CA 1
ATOM 729 C C . VAL A 1 96 ? 4.027 0.693 13.727 1.00 97.19 96 VAL A C 1
ATOM 731 O O . VAL A 1 96 ? 4.950 -0.013 13.340 1.00 97.19 96 VAL A O 1
ATOM 734 N N . GLY A 1 97 ? 4.231 1.963 14.076 1.00 97.25 97 GLY A N 1
ATOM 735 C CA . GLY A 1 97 ? 5.533 2.630 14.031 1.00 97.25 97 GLY A CA 1
ATOM 736 C C . GLY A 1 97 ? 6.600 1.893 14.847 1.00 97.25 97 GLY A C 1
ATOM 737 O O . GLY A 1 97 ? 7.733 1.756 14.387 1.00 97.25 97 GLY A O 1
ATOM 738 N N . ARG A 1 98 ? 6.236 1.332 16.012 1.00 97.12 98 ARG A N 1
ATOM 739 C CA . ARG A 1 98 ? 7.142 0.490 16.817 1.00 97.12 98 ARG A CA 1
ATOM 740 C C . ARG A 1 98 ? 7.478 -0.836 16.130 1.00 97.12 98 ARG A C 1
ATOM 742 O O . ARG A 1 98 ? 8.638 -1.241 16.153 1.00 97.12 98 ARG A O 1
ATOM 749 N N . LEU A 1 99 ? 6.510 -1.484 15.477 1.00 96.62 99 LEU A N 1
ATOM 750 C CA . LEU A 1 99 ? 6.770 -2.676 14.659 1.00 96.62 99 LEU A CA 1
ATOM 751 C C . LEU A 1 99 ? 7.690 -2.339 13.475 1.00 96.62 99 LEU A C 1
ATOM 753 O O . LEU A 1 99 ? 8.688 -3.024 13.250 1.00 96.62 99 LEU A O 1
ATOM 757 N N . LEU A 1 100 ? 7.403 -1.251 12.754 1.00 96.38 100 LEU A N 1
ATOM 758 C CA . LEU A 1 100 ? 8.201 -0.795 11.616 1.00 96.38 100 LEU A CA 1
ATOM 759 C C . LEU A 1 100 ? 9.630 -0.430 12.026 1.00 96.38 100 LEU A C 1
ATOM 761 O O . LEU A 1 100 ? 10.554 -0.752 11.285 1.00 96.38 100 LEU A O 1
ATOM 765 N N . LYS A 1 101 ? 9.838 0.138 13.223 1.00 95.44 101 LYS A N 1
ATOM 766 C CA . LYS A 1 101 ? 11.170 0.323 13.828 1.00 95.44 101 LYS A CA 1
ATOM 767 C C . LYS A 1 101 ? 11.941 -1.001 13.937 1.00 95.44 101 LYS A C 1
ATOM 769 O O . LYS A 1 101 ? 13.148 -1.038 13.718 1.00 95.44 101 LYS A O 1
ATOM 774 N N . GLY A 1 102 ? 11.260 -2.105 14.243 1.00 93.94 102 GLY A N 1
ATOM 775 C CA . GLY A 1 102 ? 11.850 -3.446 14.211 1.00 93.94 102 GLY A CA 1
ATOM 776 C C . GLY A 1 102 ? 12.175 -3.924 12.792 1.00 93.94 102 GLY A C 1
ATOM 777 O O . GLY A 1 102 ? 13.238 -4.496 12.569 1.00 93.94 102 GLY A O 1
ATOM 778 N N . VAL A 1 103 ? 11.292 -3.653 11.828 1.00 94.44 103 VAL A N 1
ATOM 779 C CA . VAL A 1 103 ? 11.442 -4.063 10.418 1.00 94.44 103 VAL A CA 1
ATOM 780 C C . VAL A 1 103 ? 12.605 -3.345 9.727 1.00 94.44 103 VAL A C 1
ATOM 782 O O . VAL A 1 103 ? 13.370 -3.970 8.996 1.00 94.44 103 VAL A O 1
ATOM 785 N N . VAL A 1 104 ? 12.796 -2.045 9.977 1.00 92.56 104 VAL A N 1
ATOM 786 C CA . VAL A 1 104 ? 13.869 -1.248 9.345 1.00 92.56 104 VAL A CA 1
ATOM 787 C C . VAL A 1 104 ? 15.282 -1.680 9.748 1.00 92.56 104 VAL A C 1
ATOM 789 O O . VAL A 1 104 ? 16.249 -1.266 9.102 1.00 92.56 104 VAL A O 1
ATOM 792 N N . LYS A 1 105 ? 15.411 -2.534 10.773 1.00 86.75 105 LYS A N 1
ATOM 793 C CA . LYS A 1 105 ? 16.681 -3.160 11.165 1.00 86.75 105 LYS A CA 1
ATOM 794 C C . LYS A 1 105 ? 17.165 -4.187 10.152 1.00 86.75 105 LYS A C 1
ATOM 796 O O . LYS A 1 105 ? 18.365 -4.441 10.116 1.00 86.75 105 LYS A O 1
ATOM 801 N N . ASP A 1 106 ? 16.280 -4.757 9.330 1.00 80.38 106 ASP A N 1
ATOM 802 C CA . ASP A 1 106 ? 16.693 -5.615 8.221 1.00 80.38 106 ASP A CA 1
ATOM 803 C C . ASP A 1 106 ? 17.448 -4.770 7.177 1.00 80.38 106 ASP A C 1
ATOM 805 O O . ASP A 1 106 ? 16.854 -3.921 6.495 1.00 80.38 106 ASP A O 1
ATOM 809 N N . PRO A 1 107 ? 18.767 -4.990 6.998 1.00 67.44 107 PRO A N 1
ATOM 810 C CA . PRO A 1 107 ? 19.557 -4.151 6.123 1.00 67.44 107 PRO A CA 1
ATOM 811 C C . PRO A 1 107 ? 19.213 -4.332 4.634 1.00 67.44 107 PRO A C 1
ATOM 813 O O . PRO A 1 107 ? 19.624 -3.501 3.817 1.00 67.44 107 PRO A O 1
ATOM 816 N N . LYS A 1 108 ? 18.478 -5.384 4.250 1.00 68.75 108 LYS A N 1
ATOM 817 C CA . LYS A 1 108 ? 18.325 -5.792 2.845 1.00 68.75 108 LYS A CA 1
ATOM 818 C C . LYS A 1 108 ? 16.964 -5.475 2.224 1.00 68.75 108 LYS A C 1
ATOM 820 O O . LYS A 1 108 ? 16.871 -5.491 0.997 1.00 68.75 108 LYS A O 1
ATOM 825 N N . GLY A 1 109 ? 15.931 -5.182 3.015 1.00 79.75 109 GLY A N 1
ATOM 826 C CA . GLY A 1 109 ? 14.572 -5.464 2.539 1.00 79.75 109 GLY A CA 1
ATOM 827 C C . GLY A 1 109 ? 13.553 -4.332 2.492 1.00 79.75 109 GLY A C 1
ATOM 828 O O . GLY A 1 109 ? 12.599 -4.481 1.731 1.00 79.75 109 GLY A O 1
ATO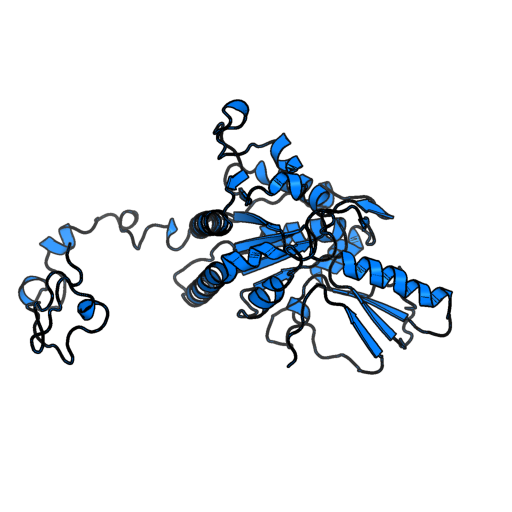M 829 N N . PHE A 1 110 ? 13.707 -3.256 3.278 1.00 94.31 110 PHE A N 1
ATOM 830 C CA . PHE A 1 110 ? 12.582 -2.354 3.562 1.00 94.31 110 PHE A CA 1
ATOM 831 C C . PHE A 1 110 ? 12.876 -0.858 3.397 1.00 94.31 110 PHE A C 1
ATOM 833 O O . PHE A 1 110 ? 13.927 -0.382 3.829 1.00 94.31 110 PHE A O 1
ATOM 840 N N . HIS A 1 111 ? 11.929 -0.121 2.804 1.00 94.44 111 HIS A N 1
ATOM 841 C CA . HIS A 1 111 ? 11.900 1.348 2.772 1.00 94.44 111 HIS A CA 1
ATOM 842 C C . HIS A 1 111 ? 10.471 1.888 2.892 1.00 94.44 111 HIS A C 1
ATOM 844 O O . HIS A 1 111 ? 9.524 1.304 2.367 1.00 94.44 111 HIS A O 1
ATOM 850 N N . ILE A 1 112 ? 10.339 3.043 3.535 1.00 96.12 112 ILE A N 1
ATOM 851 C CA . ILE A 1 112 ? 9.107 3.824 3.612 1.00 96.12 112 ILE A CA 1
ATOM 852 C C . ILE A 1 112 ? 9.231 5.014 2.661 1.00 96.12 112 ILE A C 1
ATOM 854 O O . ILE A 1 112 ? 10.242 5.714 2.684 1.00 96.12 112 ILE A O 1
ATOM 858 N N . PHE A 1 113 ? 8.213 5.244 1.838 1.00 96.56 113 PHE A N 1
ATOM 859 C CA . PHE A 1 113 ? 8.144 6.372 0.910 1.00 96.56 113 PHE A CA 1
ATOM 860 C C . PHE A 1 113 ? 6.960 7.249 1.300 1.00 96.56 113 PHE A C 1
ATOM 862 O O . PHE A 1 113 ? 5.827 6.827 1.105 1.00 96.56 113 PHE A O 1
ATOM 869 N N . SER A 1 114 ? 7.193 8.437 1.857 1.00 95.69 114 SER A N 1
ATOM 870 C CA . SER A 1 114 ? 6.133 9.307 2.391 1.00 95.69 114 SER A CA 1
ATOM 871 C C . SER A 1 114 ? 6.079 10.665 1.675 1.00 95.69 114 SER A C 1
ATOM 873 O O . SER A 1 114 ? 7.122 11.219 1.322 1.00 95.69 114 SER A O 1
ATOM 875 N N . PRO A 1 115 ? 4.890 11.268 1.488 1.00 95.38 115 PRO A N 1
ATOM 876 C CA . PRO A 1 115 ? 4.748 12.574 0.869 1.00 95.38 115 PRO A CA 1
ATOM 877 C C . PRO A 1 115 ? 4.764 13.683 1.928 1.00 95.38 115 PRO A C 1
ATOM 879 O O . PRO A 1 115 ? 3.792 14.403 2.105 1.00 95.38 115 PRO A O 1
ATOM 882 N N . GLY A 1 116 ? 5.854 13.797 2.691 1.00 87.50 116 GLY A N 1
ATOM 883 C CA . GLY A 1 116 ? 5.962 14.767 3.797 1.00 87.50 116 GLY A CA 1
ATOM 884 C C . GLY A 1 116 ? 5.234 14.361 5.087 1.00 87.50 116 GLY A C 1
ATOM 885 O O . GLY A 1 116 ? 5.056 15.192 5.977 1.00 87.50 116 GLY A O 1
ATOM 886 N N . GLY A 1 117 ? 4.741 13.120 5.163 1.00 88.50 117 GLY A N 1
ATOM 887 C CA . GLY A 1 117 ? 3.749 12.701 6.152 1.00 88.50 117 GLY A CA 1
ATOM 888 C C . GLY A 1 117 ? 4.271 11.927 7.360 1.00 88.50 117 GLY A C 1
ATOM 889 O O . GLY A 1 117 ? 3.542 11.854 8.341 1.00 88.50 117 GLY A O 1
ATOM 890 N N . LEU A 1 118 ? 5.502 11.387 7.368 1.00 93.94 118 LEU A N 1
ATOM 891 C CA . LEU A 1 118 ? 5.868 10.292 8.294 1.00 93.94 118 LEU A CA 1
ATOM 892 C C . LEU A 1 118 ? 5.583 10.616 9.775 1.00 93.94 118 LEU A C 1
ATOM 894 O O . LEU A 1 118 ? 4.967 9.831 10.496 1.00 93.94 118 LEU A O 1
ATOM 898 N N . VAL A 1 119 ? 6.017 11.794 10.228 1.00 94.44 119 VAL A N 1
ATOM 899 C CA . VAL A 1 119 ? 5.815 12.255 11.615 1.00 94.44 119 VAL A CA 1
ATOM 900 C C . VAL A 1 119 ? 4.366 12.682 11.855 1.00 94.44 119 VAL A C 1
ATOM 902 O O . VAL A 1 119 ? 3.807 12.435 12.925 1.00 94.44 119 VAL A O 1
ATOM 905 N N . SER A 1 120 ? 3.728 13.311 10.864 1.00 93.69 120 SER A N 1
ATOM 906 C CA . SER A 1 120 ? 2.315 13.702 10.962 1.00 93.69 120 SER A CA 1
ATOM 907 C C . SER A 1 120 ? 1.395 12.486 11.099 1.00 93.69 120 SER A C 1
ATOM 909 O O . SER A 1 120 ? 0.415 12.528 11.851 1.00 93.69 120 SER A O 1
ATOM 911 N N . ASP A 1 121 ? 1.766 11.397 10.432 1.00 95.81 121 ASP A N 1
ATOM 912 C CA . ASP A 1 121 ? 1.123 10.089 10.446 1.00 95.81 121 ASP A CA 1
ATOM 913 C C . ASP A 1 121 ? 1.498 9.266 11.686 1.00 95.81 121 ASP A C 1
ATOM 915 O O . ASP A 1 121 ? 0.978 8.175 11.863 1.00 95.81 121 ASP A O 1
ATOM 919 N N . LYS A 1 122 ? 2.332 9.797 12.596 1.00 96.81 122 LYS A N 1
ATOM 920 C CA . LYS A 1 122 ? 2.755 9.157 13.860 1.00 96.81 122 LYS A CA 1
ATOM 921 C C . LYS A 1 122 ? 3.570 7.869 13.677 1.00 96.81 122 LYS A C 1
ATOM 923 O O . LYS A 1 122 ? 3.514 6.972 14.519 1.00 96.81 122 LYS A O 1
ATOM 928 N N . LEU A 1 123 ? 4.340 7.789 12.592 1.00 97.06 123 LEU A N 1
ATOM 929 C CA . LEU A 1 123 ? 5.266 6.689 12.289 1.00 97.06 123 LEU A CA 1
ATOM 930 C C . LEU A 1 123 ? 6.728 7.041 12.622 1.00 97.06 123 LEU A C 1
ATOM 932 O O . LEU A 1 123 ? 7.662 6.373 12.178 1.00 97.06 123 LEU A O 1
ATOM 936 N N . ASP A 1 124 ? 6.938 8.085 13.421 1.00 95.12 124 ASP A N 1
ATOM 937 C CA . ASP A 1 124 ? 8.239 8.667 13.746 1.00 95.12 124 ASP A CA 1
ATOM 938 C C . ASP A 1 124 ? 9.162 7.750 14.559 1.00 95.12 124 ASP A C 1
ATOM 940 O O . ASP A 1 124 ? 10.375 7.908 14.467 1.00 95.12 124 ASP A O 1
ATOM 944 N N . ALA A 1 125 ? 8.635 6.722 15.236 1.00 96.19 125 ALA A N 1
ATOM 945 C CA . ALA A 1 125 ? 9.445 5.709 15.928 1.00 96.19 125 ALA A CA 1
ATOM 946 C C . ALA A 1 125 ? 10.470 5.009 15.009 1.00 96.19 125 ALA A C 1
ATOM 948 O O . ALA A 1 125 ? 11.500 4.522 15.472 1.00 96.19 125 ALA A O 1
ATOM 949 N N . VAL A 1 126 ? 10.222 4.969 13.695 1.00 94.12 126 VAL A N 1
ATOM 950 C CA . VAL A 1 126 ? 11.180 4.461 12.700 1.00 94.12 126 VAL A CA 1
ATOM 951 C C . VAL A 1 126 ? 12.489 5.262 12.693 1.00 94.12 126 VAL A C 1
ATOM 953 O O . VAL A 1 126 ? 13.546 4.704 12.401 1.00 94.12 126 VAL A O 1
ATOM 956 N N . LEU A 1 127 ? 12.428 6.553 13.027 1.00 92.00 127 LEU A N 1
ATOM 957 C CA . LEU A 1 127 ? 13.568 7.469 13.018 1.00 92.00 127 LEU A CA 1
ATOM 958 C C . LEU A 1 127 ? 14.472 7.334 14.254 1.00 92.00 127 LEU A C 1
ATOM 960 O O . LEU A 1 127 ? 15.526 7.960 14.304 1.00 92.00 127 LEU A O 1
ATOM 964 N N . ASP A 1 128 ? 14.095 6.514 15.236 1.00 91.94 128 ASP A N 1
ATOM 965 C CA . ASP A 1 128 ? 14.958 6.226 16.386 1.00 91.94 128 ASP A CA 1
ATOM 966 C C . ASP A 1 128 ? 16.171 5.369 15.983 1.00 91.94 128 ASP A C 1
ATOM 968 O O . ASP A 1 128 ? 17.281 5.585 16.463 1.00 91.94 128 ASP A O 1
ATOM 972 N N . ASP A 1 129 ? 15.943 4.387 15.101 1.00 87.12 129 ASP A N 1
ATOM 973 C CA . ASP A 1 129 ? 16.945 3.403 14.655 1.00 87.12 129 ASP A CA 1
ATOM 974 C C . ASP A 1 129 ? 17.258 3.553 13.147 1.00 87.12 129 ASP A C 1
ATOM 976 O O . ASP A 1 129 ? 17.958 2.730 12.549 1.00 87.12 129 ASP A O 1
ATOM 980 N N . SER A 1 130 ? 16.711 4.586 12.501 1.00 88.44 130 SER A N 1
ATOM 981 C CA . SER A 1 130 ? 16.920 4.901 11.089 1.00 88.44 130 SER A CA 1
ATOM 982 C C . SER A 1 130 ? 16.834 6.403 10.830 1.00 88.44 130 SER A C 1
ATOM 984 O O . SER A 1 130 ? 16.590 7.190 11.731 1.00 88.44 130 SER A O 1
ATOM 986 N N . TRP A 1 131 ? 17.016 6.819 9.579 1.00 87.12 131 TRP A N 1
ATOM 987 C CA . TRP A 1 131 ? 16.959 8.225 9.185 1.00 87.12 131 TRP A CA 1
ATOM 988 C C . TRP A 1 131 ? 16.191 8.418 7.884 1.00 87.12 131 TRP A C 1
ATOM 990 O O . TRP A 1 131 ? 15.880 7.463 7.159 1.00 87.12 131 TRP A O 1
ATOM 1000 N N . ARG A 1 132 ? 15.939 9.690 7.581 1.00 88.81 132 ARG A N 1
ATOM 1001 C CA . ARG A 1 132 ? 15.502 10.136 6.263 1.00 88.81 132 ARG A CA 1
ATOM 1002 C C . ARG A 1 132 ? 16.673 10.069 5.297 1.00 88.81 132 ARG A C 1
ATOM 1004 O O . ARG A 1 132 ? 17.743 10.618 5.546 1.00 88.81 132 ARG A O 1
ATOM 1011 N N . ASN A 1 133 ? 16.474 9.404 4.172 1.00 85.19 133 ASN A N 1
ATOM 1012 C CA . ASN A 1 133 ? 17.503 9.227 3.155 1.00 85.19 133 ASN A CA 1
ATOM 1013 C C . ASN A 1 133 ? 17.482 10.349 2.101 1.00 85.19 133 ASN A C 1
ATOM 1015 O O . ASN A 1 133 ? 18.373 10.425 1.257 1.00 85.19 133 ASN A O 1
ATOM 1019 N N . PHE A 1 134 ? 16.485 11.238 2.149 1.00 77.81 134 PHE A N 1
ATOM 1020 C CA . PHE A 1 134 ? 16.343 12.362 1.225 1.00 77.81 134 PHE A CA 1
ATOM 1021 C C . PHE A 1 134 ? 15.860 13.624 1.954 1.00 77.81 134 PHE A C 1
ATOM 1023 O O . PHE A 1 134 ? 14.671 13.789 2.193 1.00 77.81 134 PHE A O 1
ATOM 1030 N N . GLN A 1 135 ? 16.786 14.519 2.317 1.00 75.44 135 GLN A N 1
ATOM 1031 C CA . GLN A 1 135 ? 16.480 15.813 2.942 1.00 75.44 135 GLN A CA 1
ATOM 1032 C C . GLN A 1 135 ? 17.482 16.894 2.525 1.00 75.44 135 GLN A C 1
ATOM 1034 O O . GLN A 1 135 ? 18.656 16.622 2.244 1.00 75.44 135 GLN A O 1
ATOM 1039 N N . ARG A 1 136 ? 17.026 18.154 2.482 1.00 71.31 136 ARG A N 1
ATOM 1040 C CA . ARG A 1 136 ? 17.913 19.292 2.195 1.00 71.31 136 ARG A CA 1
ATOM 1041 C C . ARG A 1 136 ? 18.772 19.655 3.408 1.00 71.31 136 ARG A C 1
ATOM 1043 O O . ARG A 1 136 ? 19.906 20.078 3.194 1.00 71.31 136 ARG A O 1
ATOM 1050 N N . ASP A 1 137 ? 18.260 19.503 4.622 1.00 70.88 137 ASP A N 1
ATOM 1051 C CA . ASP A 1 137 ? 18.981 19.827 5.855 1.00 70.88 137 ASP A CA 1
ATOM 1052 C C . ASP A 1 137 ? 20.200 18.914 6.035 1.00 70.88 137 ASP A C 1
ATOM 1054 O O . ASP A 1 137 ? 20.077 17.700 5.931 1.00 70.88 137 ASP A O 1
ATOM 1058 N N . ILE A 1 138 ? 21.374 19.494 6.287 1.00 68.75 138 ILE A N 1
ATOM 1059 C CA . ILE A 1 138 ? 22.643 18.770 6.422 1.00 68.75 138 ILE A CA 1
ATOM 1060 C C . ILE A 1 138 ? 22.631 17.832 7.638 1.00 68.75 138 ILE A C 1
ATOM 1062 O O . ILE A 1 138 ? 23.236 16.763 7.568 1.00 68.75 138 ILE A O 1
ATOM 1066 N N . GLU A 1 139 ? 21.938 18.193 8.722 1.00 69.12 139 GLU A N 1
ATOM 1067 C CA . GLU A 1 139 ? 21.833 17.351 9.922 1.00 69.12 139 GLU A CA 1
ATOM 1068 C C . GLU A 1 139 ? 21.068 16.049 9.629 1.00 69.12 139 GLU A C 1
ATOM 1070 O O . GLU A 1 139 ? 21.429 14.981 10.123 1.00 69.12 139 GLU A O 1
ATOM 1075 N N . TRP A 1 140 ? 20.082 16.128 8.731 1.00 64.31 140 TRP A N 1
ATOM 1076 C CA . TRP A 1 140 ? 19.141 15.051 8.414 1.00 64.31 140 TRP A CA 1
ATOM 1077 C C . TRP A 1 140 ? 19.327 14.453 7.008 1.00 64.31 140 TRP A C 1
ATOM 1079 O O . TRP A 1 140 ? 18.523 13.628 6.576 1.00 64.31 140 TRP A O 1
ATOM 1089 N N . ARG A 1 141 ? 20.373 14.855 6.270 1.00 68.19 141 ARG A N 1
ATOM 1090 C CA . ARG A 1 141 ? 20.655 14.430 4.886 1.00 68.19 141 ARG A CA 1
ATOM 1091 C C . ARG A 1 141 ? 21.588 13.216 4.828 1.00 68.19 141 ARG A C 1
ATOM 1093 O O . ARG A 1 141 ? 22.690 13.240 5.364 1.00 68.19 141 ARG A O 1
ATOM 1100 N N . ALA A 1 142 ? 21.191 12.219 4.031 1.00 60.91 142 ALA A N 1
ATOM 1101 C CA . ALA A 1 142 ? 22.037 11.226 3.347 1.00 60.91 142 ALA A CA 1
ATOM 1102 C C . ALA A 1 142 ? 23.114 10.486 4.172 1.00 60.91 142 ALA A C 1
ATOM 1104 O O . ALA A 1 142 ? 24.101 10.019 3.603 1.00 60.91 142 ALA A O 1
ATOM 1105 N N . ARG A 1 143 ? 22.909 10.262 5.476 1.00 65.50 143 ARG A N 1
ATOM 1106 C CA . ARG A 1 143 ? 23.703 9.286 6.254 1.00 65.50 143 ARG A CA 1
ATOM 1107 C C . ARG A 1 143 ? 23.213 7.840 6.063 1.00 65.50 143 ARG A C 1
ATOM 1109 O O . ARG A 1 143 ? 23.350 7.010 6.955 1.00 65.50 143 ARG A O 1
ATOM 1116 N N . GLY A 1 144 ? 22.617 7.539 4.905 1.00 74.50 144 GLY A N 1
ATOM 1117 C CA . GLY A 1 144 ? 21.766 6.363 4.733 1.00 74.50 144 GLY A CA 1
ATOM 1118 C C . GLY A 1 144 ? 20.479 6.479 5.558 1.00 74.50 144 GLY A C 1
ATOM 1119 O O . GLY A 1 144 ? 20.388 7.254 6.504 1.00 74.50 144 GLY A O 1
ATOM 1120 N N . GLY A 1 145 ? 19.443 5.737 5.183 1.00 86.69 145 GLY A N 1
ATOM 1121 C CA . GLY A 1 145 ? 18.148 5.830 5.850 1.00 86.69 145 GLY A CA 1
ATOM 1122 C C . GLY A 1 145 ? 17.115 4.911 5.222 1.00 86.69 145 GLY A C 1
ATOM 1123 O O . GLY A 1 145 ? 17.296 4.464 4.084 1.00 86.69 145 GLY A O 1
ATOM 1124 N N . ARG A 1 146 ? 16.056 4.604 5.971 1.00 90.88 146 ARG A N 1
ATOM 1125 C CA . ARG A 1 146 ? 14.964 3.715 5.547 1.00 90.88 146 ARG A CA 1
ATOM 1126 C C . ARG A 1 146 ? 13.681 4.460 5.221 1.00 90.88 146 ARG A C 1
ATOM 1128 O O . ARG A 1 146 ? 12.759 3.847 4.700 1.00 90.88 146 ARG A O 1
ATOM 1135 N N . GLU A 1 147 ? 13.648 5.766 5.441 1.00 92.31 147 GLU A N 1
ATOM 1136 C CA . GLU A 1 147 ? 12.587 6.634 4.947 1.00 92.31 147 GLU A CA 1
ATOM 1137 C C . GLU A 1 147 ? 13.089 7.469 3.761 1.00 92.31 147 GLU A C 1
ATOM 1139 O O . GLU A 1 147 ? 14.257 7.855 3.708 1.00 92.31 147 GLU A O 1
ATOM 1144 N N . ILE A 1 148 ? 12.219 7.695 2.780 1.00 92.31 148 ILE A N 1
ATOM 1145 C CA . ILE A 1 148 ? 12.398 8.660 1.701 1.00 92.31 148 ILE A CA 1
ATOM 1146 C C . ILE A 1 148 ? 11.158 9.547 1.670 1.00 92.31 148 ILE A C 1
ATOM 1148 O O . ILE A 1 148 ? 10.061 9.077 1.366 1.00 92.31 148 ILE A O 1
ATOM 1152 N N . GLU A 1 149 ? 11.357 10.835 1.929 1.00 90.56 149 GLU A N 1
ATOM 1153 C CA . GLU A 1 149 ? 10.274 11.804 2.001 1.00 90.56 149 GLU A CA 1
ATOM 1154 C C . GLU A 1 149 ? 10.381 12.875 0.916 1.00 90.56 149 GLU A C 1
ATOM 1156 O O . GLU A 1 149 ? 11.359 13.619 0.833 1.00 90.56 149 GLU A O 1
ATOM 1161 N N . ILE A 1 150 ? 9.366 12.941 0.055 1.00 91.81 150 ILE A N 1
ATOM 1162 C CA . ILE A 1 150 ? 9.258 13.911 -1.040 1.00 91.81 150 ILE A CA 1
ATOM 1163 C C . ILE A 1 150 ? 7.790 14.273 -1.167 1.00 91.81 150 ILE A C 1
ATOM 1165 O O . ILE A 1 150 ? 6.986 13.381 -1.386 1.00 91.81 150 ILE A O 1
ATOM 1169 N N . LEU A 1 151 ? 7.436 15.558 -1.100 1.00 95.06 151 LEU A N 1
ATOM 1170 C CA . LEU A 1 151 ? 6.051 16.036 -1.223 1.00 95.06 151 LEU A CA 1
ATOM 1171 C C . LEU A 1 151 ? 5.507 15.875 -2.663 1.00 95.06 151 LEU A C 1
ATOM 1173 O O . LEU A 1 151 ? 5.354 16.841 -3.406 1.00 95.06 151 LEU A O 1
ATOM 1177 N N . SER A 1 152 ? 5.323 14.626 -3.088 1.00 96.69 152 SER A N 1
ATOM 1178 C CA . SER A 1 152 ? 4.804 14.185 -4.381 1.00 96.69 152 SER A CA 1
ATOM 1179 C C . SER A 1 152 ? 4.420 12.712 -4.274 1.00 96.69 152 SER A C 1
ATOM 1181 O O . SER A 1 152 ? 5.281 11.827 -4.285 1.00 96.69 152 SER A O 1
ATOM 1183 N N . GLU A 1 153 ? 3.121 12.432 -4.236 1.00 98.25 153 GLU A N 1
ATOM 1184 C CA . GLU A 1 153 ? 2.592 11.071 -4.185 1.00 98.25 153 GLU A CA 1
ATOM 1185 C C . GLU A 1 153 ? 3.057 10.262 -5.403 1.00 98.25 153 GLU A C 1
ATOM 1187 O O . GLU A 1 153 ? 3.440 9.100 -5.266 1.00 98.25 153 GLU A O 1
ATOM 1192 N N . HIS A 1 154 ? 3.111 10.891 -6.584 1.00 98.56 154 HIS A N 1
ATOM 1193 C CA . HIS A 1 154 ? 3.618 10.275 -7.814 1.00 98.56 154 HIS A CA 1
ATOM 1194 C C . HIS A 1 154 ? 5.061 9.792 -7.663 1.00 98.56 154 HIS A C 1
ATOM 1196 O O . HIS A 1 154 ? 5.400 8.687 -8.088 1.00 98.56 154 HIS A O 1
ATOM 1202 N N . THR A 1 155 ? 5.921 10.616 -7.060 1.00 97.44 155 THR A N 1
ATOM 1203 C CA . THR A 1 155 ? 7.333 10.272 -6.876 1.00 97.44 155 THR A CA 1
ATOM 1204 C C . THR A 1 155 ? 7.475 9.146 -5.860 1.00 97.44 155 THR A C 1
ATOM 1206 O O . THR A 1 155 ? 8.168 8.169 -6.141 1.00 97.44 155 THR A O 1
ATOM 1209 N N . CYS A 1 156 ? 6.782 9.236 -4.721 1.00 97.62 156 CYS A N 1
ATOM 1210 C CA . CYS A 1 156 ? 6.793 8.198 -3.690 1.00 97.62 156 CYS A CA 1
ATOM 1211 C C . CYS A 1 156 ? 6.291 6.855 -4.235 1.00 97.62 156 CYS A C 1
ATOM 1213 O O . CYS A 1 156 ? 6.968 5.840 -4.070 1.00 97.62 156 CYS A O 1
ATOM 1215 N N . GLN A 1 157 ? 5.166 6.844 -4.959 1.00 98.31 157 GLN A N 1
ATOM 1216 C CA . GLN A 1 157 ? 4.639 5.627 -5.577 1.00 98.31 157 GLN A CA 1
ATOM 1217 C C . GLN A 1 157 ? 5.576 5.088 -6.657 1.00 98.31 157 GLN A C 1
ATOM 1219 O O . GLN A 1 157 ? 5.826 3.886 -6.684 1.00 98.31 157 GLN A O 1
ATOM 1224 N N . GLY A 1 158 ? 6.116 5.944 -7.530 1.00 98.31 158 GLY A N 1
ATOM 1225 C CA . GLY A 1 158 ? 7.010 5.514 -8.604 1.00 98.31 158 GLY A CA 1
ATOM 1226 C C . GLY A 1 158 ? 8.301 4.896 -8.065 1.00 98.31 158 GLY A C 1
ATOM 1227 O O . GLY A 1 158 ? 8.746 3.852 -8.552 1.00 98.31 158 GLY A O 1
ATOM 1228 N N . MET A 1 159 ? 8.865 5.495 -7.012 1.00 97.00 159 MET A N 1
ATOM 1229 C CA . MET A 1 159 ? 10.010 4.938 -6.296 1.00 97.00 159 MET A CA 1
ATOM 1230 C C . MET A 1 159 ? 9.653 3.612 -5.630 1.00 97.00 159 MET A C 1
ATOM 1232 O O . MET A 1 159 ? 10.365 2.638 -5.864 1.00 97.00 159 MET A O 1
ATOM 1236 N N . LEU A 1 160 ? 8.540 3.535 -4.889 1.00 97.44 160 LEU A N 1
ATOM 1237 C CA . LEU A 1 160 ? 8.046 2.285 -4.303 1.00 97.44 160 LEU A CA 1
ATOM 1238 C C . LEU A 1 160 ? 7.868 1.199 -5.374 1.00 97.44 160 LEU A C 1
ATOM 1240 O O . LEU A 1 160 ? 8.304 0.069 -5.191 1.00 97.44 160 LEU A O 1
ATOM 1244 N N . GLN A 1 161 ? 7.280 1.527 -6.521 1.00 97.62 161 GLN A N 1
ATOM 1245 C CA . GLN A 1 161 ? 7.047 0.570 -7.595 1.00 97.62 161 GLN A CA 1
ATOM 1246 C C . GLN A 1 161 ? 8.359 0.028 -8.169 1.00 97.62 161 GLN A C 1
ATOM 1248 O O . GLN A 1 161 ? 8.505 -1.186 -8.302 1.00 97.62 161 GLN A O 1
ATOM 1253 N N . GLY A 1 162 ? 9.331 0.892 -8.475 1.00 95.94 162 GLY A N 1
ATOM 1254 C CA . GLY A 1 162 ? 10.662 0.442 -8.898 1.00 95.94 162 GLY A CA 1
ATOM 1255 C C . GLY A 1 162 ? 11.360 -0.382 -7.814 1.00 95.94 162 GLY A C 1
ATOM 1256 O O . GLY A 1 162 ? 11.966 -1.415 -8.104 1.00 95.94 162 GLY A O 1
ATOM 1257 N N . TYR A 1 163 ? 11.213 0.031 -6.555 1.00 95.31 163 TYR A N 1
ATOM 1258 C CA . TYR A 1 163 ? 11.764 -0.638 -5.382 1.00 95.31 163 TYR A CA 1
ATOM 1259 C C . TYR A 1 163 ? 11.230 -2.070 -5.232 1.00 95.31 163 TYR A C 1
ATOM 1261 O O . TYR A 1 163 ? 12.010 -3.002 -5.024 1.00 95.31 163 TYR A O 1
ATOM 1269 N N . THR A 1 164 ? 9.918 -2.231 -5.403 1.00 94.69 164 THR A N 1
ATOM 1270 C CA . THR A 1 164 ? 9.195 -3.500 -5.319 1.00 94.69 164 THR A CA 1
ATOM 1271 C C . THR A 1 164 ? 9.459 -4.405 -6.519 1.00 94.69 164 THR A C 1
ATOM 1273 O O . THR A 1 164 ? 9.696 -5.603 -6.359 1.00 94.69 164 THR A O 1
ATOM 1276 N N . LEU A 1 165 ? 9.463 -3.856 -7.739 1.00 94.94 165 LEU A N 1
ATOM 1277 C CA . LEU A 1 165 ? 9.733 -4.632 -8.957 1.00 94.94 165 LEU A CA 1
ATOM 1278 C C . LEU A 1 165 ? 11.155 -5.198 -8.986 1.00 94.94 165 LEU A C 1
ATOM 1280 O O . LEU A 1 165 ? 11.368 -6.266 -9.548 1.00 94.94 165 LEU A O 1
ATOM 1284 N N . THR A 1 166 ? 12.096 -4.518 -8.328 1.00 93.31 166 THR A N 1
ATOM 1285 C CA . THR A 1 166 ? 13.483 -4.971 -8.134 1.00 93.31 166 THR A CA 1
ATOM 1286 C C . THR A 1 166 ? 13.667 -5.831 -6.881 1.00 93.31 166 THR A C 1
ATOM 1288 O O . THR A 1 166 ? 14.785 -6.014 -6.404 1.00 93.31 166 THR A O 1
ATOM 1291 N N . GLY A 1 167 ? 12.573 -6.384 -6.353 1.00 92.19 167 GLY A N 1
ATOM 1292 C CA . GLY A 1 167 ? 12.613 -7.550 -5.480 1.00 92.19 167 GLY A CA 1
ATOM 1293 C C . GLY A 1 167 ? 12.472 -7.296 -3.986 1.00 92.19 167 GLY A C 1
ATOM 1294 O O . GLY A 1 167 ? 12.525 -8.246 -3.212 1.00 92.19 167 GLY A O 1
ATOM 1295 N N . ARG A 1 168 ? 12.298 -6.046 -3.559 1.00 94.19 168 ARG A N 1
ATOM 1296 C CA . ARG A 1 168 ? 12.255 -5.689 -2.130 1.00 94.19 168 ARG A CA 1
ATOM 1297 C C . ARG A 1 168 ? 10.858 -5.238 -1.728 1.00 94.19 168 ARG A C 1
ATOM 1299 O O . ARG A 1 168 ? 9.953 -5.200 -2.553 1.00 94.19 168 ARG A O 1
ATOM 1306 N N . THR A 1 169 ? 10.662 -4.935 -0.453 1.00 95.69 169 THR A N 1
ATOM 1307 C CA . THR A 1 169 ? 9.349 -4.570 0.088 1.00 95.69 169 THR A CA 1
ATOM 1308 C C . THR A 1 169 ? 9.383 -3.123 0.541 1.00 95.69 169 THR A C 1
ATOM 1310 O O . THR A 1 169 ? 10.317 -2.706 1.209 1.00 95.69 169 THR A O 1
ATOM 1313 N N . GLY A 1 170 ? 8.380 -2.329 0.194 1.00 96.00 170 GLY A N 1
ATOM 1314 C CA . GLY A 1 170 ? 8.253 -0.982 0.740 1.00 96.00 170 GLY A CA 1
ATOM 1315 C C . GLY A 1 170 ? 6.874 -0.732 1.317 1.00 96.00 170 GLY A C 1
ATOM 1316 O O . GLY A 1 170 ? 5.996 -1.588 1.209 1.00 96.00 170 GLY A O 1
ATOM 1317 N N . LEU A 1 171 ? 6.705 0.436 1.926 1.00 97.44 171 LEU A N 1
ATOM 1318 C CA . LEU A 1 171 ? 5.443 0.931 2.467 1.00 97.44 171 LEU A CA 1
ATOM 1319 C C . LEU A 1 171 ? 5.245 2.384 2.036 1.00 97.44 171 LEU A C 1
ATOM 1321 O O . LEU A 1 171 ? 6.190 3.173 2.072 1.00 97.44 171 LEU A O 1
ATOM 1325 N N . PHE A 1 172 ? 4.025 2.736 1.648 1.00 98.12 172 PHE A N 1
ATOM 1326 C CA . PHE A 1 172 ? 3.655 4.098 1.281 1.00 98.12 172 PHE A CA 1
ATOM 1327 C C . PHE A 1 172 ? 2.531 4.603 2.193 1.00 98.12 172 PHE A C 1
ATOM 1329 O O . PHE A 1 172 ? 1.355 4.414 1.870 1.00 98.12 172 PHE A O 1
ATOM 1336 N N . PRO A 1 173 ? 2.886 5.218 3.338 1.00 97.56 173 PRO A N 1
ATOM 1337 C CA . PRO A 1 173 ? 1.936 5.938 4.164 1.00 97.56 173 PRO A CA 1
ATOM 1338 C C . PRO A 1 173 ? 1.555 7.269 3.515 1.00 97.56 173 PRO A C 1
ATOM 1340 O O . PRO A 1 173 ? 2.408 7.971 2.962 1.00 97.56 173 PRO A O 1
ATOM 1343 N N . SER A 1 174 ? 0.275 7.609 3.574 1.00 97.19 174 SER A N 1
ATOM 1344 C CA . SER A 1 174 ? -0.230 8.898 3.115 1.00 97.19 174 SER A CA 1
ATOM 1345 C C . SER A 1 174 ? -1.549 9.234 3.804 1.00 97.19 174 SER A C 1
ATOM 1347 O O . SER A 1 174 ? -2.215 8.372 4.385 1.00 97.19 174 SER A O 1
ATOM 1349 N N . TYR A 1 175 ? -1.943 10.498 3.698 1.00 97.00 175 TYR A N 1
ATOM 1350 C CA . TYR A 1 175 ? -3.288 10.914 4.056 1.00 97.00 175 TYR A CA 1
ATOM 1351 C C . TYR A 1 175 ? -4.296 10.246 3.122 1.00 97.00 175 TYR A C 1
ATOM 1353 O O . TYR A 1 175 ? -4.117 10.250 1.902 1.00 97.00 175 TYR A O 1
ATOM 1361 N N . GLU A 1 176 ? -5.386 9.743 3.695 1.00 96.19 176 GLU A N 1
ATOM 1362 C CA . GLU A 1 176 ? -6.450 9.040 2.971 1.00 96.19 176 GLU A CA 1
ATOM 1363 C C . GLU A 1 176 ? -6.927 9.812 1.727 1.00 96.19 176 GLU A C 1
ATOM 1365 O O . GLU A 1 176 ? -6.987 9.273 0.622 1.00 96.19 176 GLU A O 1
ATOM 1370 N N . ALA A 1 177 ? -7.156 11.121 1.865 1.00 95.75 177 ALA A N 1
ATOM 1371 C CA . ALA A 1 177 ? -7.677 11.937 0.773 1.00 95.75 177 ALA A CA 1
ATOM 1372 C C . ALA A 1 177 ? -6.751 12.073 -0.446 1.00 95.75 177 ALA A C 1
ATOM 1374 O O . ALA A 1 177 ? -7.217 12.450 -1.526 1.00 95.75 177 ALA A O 1
ATOM 1375 N N . PHE A 1 178 ? -5.455 11.793 -0.292 1.00 96.94 178 PHE A N 1
ATOM 1376 C CA . PHE A 1 178 ? -4.442 12.081 -1.306 1.00 96.94 178 PHE A CA 1
ATOM 1377 C C . PHE A 1 178 ? -3.936 10.846 -2.045 1.00 96.94 178 PHE A C 1
ATOM 1379 O O . PHE A 1 178 ? -3.428 10.990 -3.156 1.00 96.94 178 PHE A O 1
ATOM 1386 N N . LEU A 1 179 ? -4.165 9.623 -1.553 1.00 96.19 179 LEU A N 1
ATOM 1387 C CA . LEU A 1 179 ? -3.810 8.424 -2.329 1.00 96.19 179 LEU A CA 1
ATOM 1388 C C . LEU A 1 179 ? -4.562 8.319 -3.662 1.00 96.19 179 LEU A C 1
ATOM 1390 O O . LEU A 1 179 ? -4.042 7.748 -4.625 1.00 96.19 179 LEU A O 1
ATOM 1394 N N . GLY A 1 180 ? -5.729 8.961 -3.777 1.00 95.69 180 GLY A N 1
ATOM 1395 C CA . GLY A 1 180 ? -6.434 9.130 -5.050 1.00 95.69 180 GLY A CA 1
ATOM 1396 C C . GLY A 1 180 ? -5.569 9.738 -6.167 1.00 95.69 180 GLY A C 1
ATOM 1397 O O . GLY A 1 180 ? -5.762 9.395 -7.334 1.00 95.69 180 GLY A O 1
ATOM 1398 N N . ILE A 1 181 ? -4.562 10.557 -5.833 1.00 98.06 181 ILE A N 1
ATOM 1399 C CA . ILE A 1 181 ? -3.629 11.175 -6.792 1.00 98.06 181 ILE A CA 1
ATOM 1400 C C . ILE A 1 181 ? -2.888 10.110 -7.617 1.00 98.06 181 ILE A C 1
ATOM 1402 O O . ILE A 1 181 ? -2.696 10.278 -8.820 1.00 98.06 181 ILE A O 1
ATOM 1406 N N . VAL A 1 182 ? -2.526 8.976 -7.006 1.00 98.31 182 VAL A N 1
ATOM 1407 C CA . VAL A 1 182 ? -1.755 7.898 -7.657 1.00 98.31 182 VAL A CA 1
ATOM 1408 C C . VAL A 1 182 ? -2.620 6.743 -8.152 1.00 98.31 182 VAL A C 1
ATOM 1410 O O . VAL A 1 182 ? -2.096 5.690 -8.530 1.00 98.31 182 VAL A O 1
ATOM 1413 N N . GLN A 1 183 ? -3.945 6.918 -8.193 1.00 97.81 183 GLN A N 1
ATOM 1414 C CA . GLN A 1 183 ? -4.880 5.872 -8.603 1.00 97.81 183 GLN A CA 1
ATOM 1415 C C . GLN A 1 183 ? -4.489 5.240 -9.940 1.00 97.81 183 GLN A C 1
ATOM 1417 O O . GLN A 1 183 ? -4.445 4.016 -10.053 1.00 97.81 183 GLN A O 1
ATOM 1422 N N . THR A 1 184 ? -4.178 6.046 -10.956 1.00 98.12 184 THR A N 1
ATOM 1423 C CA . THR A 1 184 ? -3.825 5.539 -12.291 1.00 98.12 184 THR A CA 1
ATOM 1424 C C . THR A 1 184 ? -2.518 4.748 -12.287 1.00 98.12 184 THR A C 1
ATOM 1426 O O . THR A 1 184 ? -2.432 3.743 -12.992 1.00 98.12 184 THR A O 1
ATOM 1429 N N . MET A 1 185 ? -1.539 5.117 -11.457 1.00 98.69 185 MET A N 1
ATOM 1430 C CA . MET A 1 185 ? -0.291 4.363 -11.297 1.00 98.69 185 MET A CA 1
ATOM 1431 C C . MET A 1 185 ? -0.551 3.001 -10.641 1.00 98.69 185 MET A C 1
ATOM 1433 O O . MET A 1 185 ? -0.114 1.973 -11.164 1.00 98.69 185 MET A O 1
ATOM 1437 N N . MET A 1 186 ? -1.366 2.972 -9.579 1.00 98.19 186 MET A N 1
ATOM 1438 C CA . MET A 1 186 ? -1.837 1.732 -8.950 1.00 98.19 186 MET A CA 1
ATOM 1439 C C . MET A 1 186 ? -2.547 0.825 -9.967 1.00 98.19 186 MET A C 1
ATOM 1441 O O . MET A 1 186 ? -2.271 -0.375 -10.031 1.00 98.19 186 MET A O 1
ATOM 1445 N N . VAL A 1 187 ? -3.414 1.391 -10.822 1.00 97.88 187 VAL A N 1
ATOM 1446 C CA . VAL A 1 187 ? -4.097 0.635 -11.887 1.00 97.88 187 VAL A CA 1
ATOM 1447 C C . VAL A 1 187 ? -3.094 -0.041 -12.820 1.00 97.88 187 VAL A C 1
ATOM 1449 O O . VAL A 1 187 ? -3.281 -1.210 -13.162 1.00 97.88 187 VAL A O 1
ATOM 1452 N N . GLN A 1 188 ? -2.058 0.675 -13.263 1.00 98.00 188 GLN A N 1
ATOM 1453 C CA . GLN A 1 188 ? -1.057 0.103 -14.167 1.00 98.00 188 GLN A CA 1
ATOM 1454 C C . GLN A 1 188 ? -0.261 -1.008 -13.489 1.00 98.00 188 GLN A C 1
ATOM 1456 O O . GLN A 1 188 ? -0.035 -2.051 -14.102 1.00 98.00 188 GLN A O 1
ATOM 1461 N N . TYR A 1 189 ? 0.087 -0.838 -12.214 1.00 97.44 189 TYR A N 1
ATOM 1462 C CA . TYR A 1 189 ? 0.742 -1.891 -11.452 1.00 97.44 189 TYR A CA 1
ATOM 1463 C C . TYR A 1 189 ? -0.135 -3.142 -11.315 1.00 97.44 189 TYR A C 1
ATOM 1465 O O . TYR A 1 189 ? 0.329 -4.244 -11.586 1.00 97.44 189 TYR A O 1
ATOM 1473 N N . SER A 1 190 ? -1.423 -2.985 -10.995 1.00 96.44 190 SER A N 1
ATOM 1474 C CA . SER A 1 190 ? -2.370 -4.108 -10.920 1.00 96.44 190 SER A CA 1
ATOM 1475 C C . SER A 1 190 ? -2.501 -4.856 -12.255 1.00 96.44 190 SER A C 1
ATOM 1477 O O . SER A 1 190 ? -2.578 -6.085 -12.283 1.00 96.44 190 SER A O 1
ATOM 1479 N N . LYS A 1 191 ? -2.488 -4.141 -13.389 1.00 96.38 191 LYS A N 1
ATOM 1480 C CA . LYS A 1 191 ? -2.460 -4.769 -14.722 1.00 96.38 191 LYS A CA 1
ATOM 1481 C C . LYS A 1 191 ? -1.155 -5.526 -14.961 1.00 96.38 191 LYS A C 1
ATOM 1483 O O . LYS A 1 191 ? -1.188 -6.626 -15.508 1.00 96.38 191 LYS A O 1
ATOM 1488 N N . PHE A 1 192 ? -0.026 -4.953 -14.546 1.00 95.88 192 PHE A N 1
ATOM 1489 C CA . PHE A 1 192 ? 1.275 -5.604 -14.638 1.00 95.88 192 PHE A CA 1
ATOM 1490 C C . PHE A 1 192 ? 1.317 -6.893 -13.811 1.00 95.88 192 PHE A C 1
ATOM 1492 O O . PHE A 1 192 ? 1.661 -7.935 -14.361 1.00 95.88 192 PHE A O 1
ATOM 1499 N N . THR A 1 193 ? 0.921 -6.865 -12.534 1.00 94.19 193 THR A N 1
ATOM 1500 C CA . THR A 1 193 ? 0.951 -8.056 -11.668 1.00 94.19 193 THR A CA 1
ATOM 1501 C C . THR A 1 193 ? -0.008 -9.138 -12.142 1.00 94.19 193 THR A C 1
ATOM 1503 O O . THR A 1 193 ? 0.358 -10.309 -12.118 1.00 94.19 193 THR A O 1
ATOM 1506 N N . LYS A 1 194 ? -1.180 -8.764 -12.676 1.00 94.31 194 LYS A N 1
ATOM 1507 C CA . LYS A 1 194 ? -2.088 -9.700 -13.356 1.00 94.31 194 LYS A CA 1
ATOM 1508 C C . LYS A 1 194 ? -1.376 -10.450 -14.480 1.00 94.31 194 LYS A C 1
ATOM 1510 O O . LYS A 1 194 ? -1.454 -11.669 -14.558 1.00 94.31 194 LYS A O 1
ATOM 1515 N N . MET A 1 195 ? -0.687 -9.716 -15.355 1.00 95.56 195 MET A N 1
ATOM 1516 C CA . MET A 1 195 ? 0.016 -10.326 -16.482 1.00 95.56 195 MET A CA 1
ATOM 1517 C C . MET A 1 195 ? 1.229 -11.124 -16.024 1.00 95.56 195 MET A C 1
ATOM 1519 O O . MET A 1 195 ? 1.443 -12.215 -16.535 1.00 95.56 195 MET A O 1
ATOM 1523 N N . ALA A 1 196 ? 1.974 -10.643 -15.032 1.00 93.44 196 ALA A N 1
ATOM 1524 C CA . ALA A 1 196 ? 3.075 -11.384 -14.435 1.00 93.44 196 ALA A CA 1
ATOM 1525 C C . ALA A 1 196 ? 2.610 -12.735 -13.867 1.00 93.44 196 ALA A C 1
ATOM 1527 O O . ALA A 1 196 ? 3.228 -13.748 -14.167 1.00 93.44 196 ALA A O 1
ATOM 1528 N N . ALA A 1 197 ? 1.499 -12.764 -13.125 1.00 90.94 197 ALA A N 1
ATOM 1529 C CA . ALA A 1 197 ? 0.964 -13.980 -12.512 1.00 90.94 197 ALA A CA 1
ATOM 1530 C C . ALA A 1 197 ? 0.443 -15.013 -13.531 1.00 90.94 197 ALA A C 1
ATOM 1532 O O . ALA A 1 197 ? 0.465 -16.208 -13.260 1.00 90.94 197 ALA A O 1
ATOM 1533 N N . GLU A 1 198 ? -0.014 -14.571 -14.707 1.00 93.25 198 GLU A N 1
ATOM 1534 C CA . GLU A 1 198 ? -0.458 -15.456 -15.796 1.00 93.25 198 GLU A CA 1
ATOM 1535 C C . GLU A 1 198 ? 0.702 -15.972 -16.673 1.00 93.25 198 GLU A C 1
ATOM 1537 O O . GLU A 1 198 ? 0.487 -16.813 -17.544 1.00 93.25 198 GLU A O 1
ATOM 1542 N N . ASN A 1 199 ? 1.933 -15.487 -16.462 1.00 94.44 199 ASN A N 1
ATOM 1543 C CA . ASN A 1 199 ? 3.118 -15.880 -17.224 1.00 94.44 199 ASN A CA 1
ATOM 1544 C C . ASN A 1 199 ? 4.031 -16.800 -16.391 1.00 94.44 199 ASN A C 1
ATOM 1546 O O . ASN A 1 199 ? 4.746 -16.314 -15.517 1.00 94.44 199 ASN A O 1
ATOM 1550 N N . PRO A 1 200 ? 4.102 -18.111 -16.689 1.00 93.25 200 PRO A N 1
ATOM 1551 C CA . PRO A 1 200 ? 4.734 -19.096 -15.802 1.00 93.25 200 PRO A CA 1
ATOM 1552 C C . PRO A 1 200 ? 6.258 -18.963 -15.676 1.00 93.25 200 PRO A C 1
ATOM 1554 O O . PRO A 1 200 ? 6.846 -19.499 -14.745 1.00 93.25 200 PRO A O 1
ATOM 1557 N N . TRP A 1 201 ? 6.916 -18.273 -16.609 1.00 93.62 201 TRP A N 1
ATOM 1558 C CA . TRP A 1 201 ? 8.366 -18.051 -16.576 1.00 93.62 201 TRP A CA 1
ATOM 1559 C C . TRP A 1 201 ? 8.783 -16.929 -15.616 1.00 93.62 201 TRP A C 1
ATOM 1561 O O . TRP A 1 201 ? 9.975 -16.759 -15.360 1.00 93.62 201 TRP A O 1
ATOM 1571 N N . ARG A 1 202 ? 7.826 -16.136 -15.122 1.00 94.81 202 ARG A N 1
ATOM 1572 C CA . ARG A 1 202 ? 8.088 -14.993 -14.255 1.00 94.81 202 ARG A CA 1
ATOM 1573 C C . ARG A 1 202 ? 7.734 -15.339 -12.814 1.00 94.81 202 ARG A C 1
ATOM 1575 O O . ARG A 1 202 ? 6.613 -15.739 -12.524 1.00 94.81 202 ARG A O 1
ATOM 1582 N N . GLU A 1 203 ? 8.679 -15.148 -11.904 1.00 94.44 203 GLU A N 1
ATOM 1583 C CA . GLU A 1 203 ? 8.445 -15.361 -10.478 1.00 94.44 203 GLU A CA 1
ATOM 1584 C C . GLU A 1 203 ? 7.577 -14.238 -9.871 1.00 94.44 203 GLU A C 1
ATOM 1586 O O . GLU A 1 203 ? 7.409 -13.166 -10.480 1.00 94.44 203 GLU A O 1
ATOM 1591 N N . PRO A 1 204 ? 7.020 -14.458 -8.662 1.00 91.75 204 PRO A N 1
ATOM 1592 C CA . PRO A 1 204 ? 6.290 -13.438 -7.920 1.00 91.75 204 PRO A CA 1
ATOM 1593 C C . PRO A 1 204 ? 7.027 -12.098 -7.804 1.00 91.75 204 PRO A C 1
ATOM 1595 O O . PRO A 1 204 ? 8.249 -12.030 -7.692 1.00 91.75 204 PRO A O 1
ATOM 1598 N N . CYS A 1 205 ? 6.260 -11.013 -7.782 1.00 90.94 205 CYS A N 1
ATOM 1599 C CA . CYS A 1 205 ? 6.714 -9.684 -7.386 1.00 90.94 205 CYS A CA 1
ATOM 1600 C C . CYS A 1 205 ? 6.306 -9.378 -5.949 1.00 90.94 205 CYS A C 1
ATOM 1602 O O . CYS A 1 205 ? 5.295 -9.887 -5.478 1.00 90.94 205 CYS A O 1
ATOM 1604 N N . GLY A 1 206 ? 7.018 -8.468 -5.280 1.00 92.62 206 GLY A N 1
ATOM 1605 C CA . GLY A 1 206 ? 6.523 -7.902 -4.023 1.00 92.62 206 GLY A CA 1
ATOM 1606 C C . GLY A 1 206 ? 5.199 -7.161 -4.227 1.00 92.62 206 GLY A C 1
ATOM 1607 O O . GLY A 1 206 ? 4.824 -6.875 -5.358 1.00 92.62 206 GLY A O 1
ATOM 1608 N N . SER A 1 207 ? 4.482 -6.858 -3.150 1.00 95.75 207 SER A N 1
ATOM 1609 C CA . SER A 1 207 ? 3.222 -6.107 -3.237 1.00 95.75 207 SER A CA 1
ATOM 1610 C C . SER A 1 207 ? 3.460 -4.593 -3.275 1.00 95.75 207 SER A C 1
ATOM 1612 O O . SER A 1 207 ? 4.462 -4.097 -2.749 1.00 95.75 207 SER A O 1
ATOM 1614 N N . LEU A 1 208 ? 2.524 -3.841 -3.861 1.00 97.50 208 LEU A N 1
ATOM 1615 C CA . LEU A 1 208 ? 2.399 -2.415 -3.555 1.00 97.50 208 LEU A CA 1
ATOM 1616 C C . LEU A 1 208 ? 1.586 -2.257 -2.277 1.00 97.50 208 LEU A C 1
ATOM 1618 O O . LEU A 1 208 ? 0.434 -2.674 -2.226 1.00 97.50 208 LEU A O 1
ATOM 1622 N N . ASN A 1 209 ? 2.201 -1.645 -1.275 1.00 97.94 209 ASN A N 1
ATOM 1623 C CA . ASN A 1 209 ? 1.674 -1.548 0.075 1.00 97.94 209 ASN A CA 1
ATOM 1624 C C . ASN A 1 209 ? 1.324 -0.090 0.410 1.00 97.94 209 ASN A C 1
ATOM 1626 O O . ASN A 1 209 ? 2.204 0.696 0.772 1.00 97.94 209 ASN A O 1
ATOM 1630 N N . TYR A 1 210 ? 0.049 0.261 0.268 1.00 98.31 210 TYR A N 1
ATOM 1631 C CA . TYR A 1 210 ? -0.522 1.550 0.654 1.00 98.31 210 TYR A CA 1
ATOM 1632 C C . TYR A 1 210 ? -1.050 1.543 2.092 1.00 98.31 210 TYR A C 1
ATOM 1634 O O . TYR A 1 210 ? -1.808 0.645 2.472 1.00 98.31 210 TYR A O 1
ATOM 1642 N N . PHE A 1 211 ? -0.696 2.566 2.868 1.00 97.38 211 PHE A N 1
ATOM 1643 C CA . PHE A 1 211 ? -1.140 2.724 4.249 1.00 97.38 211 PHE A CA 1
ATOM 1644 C C . PHE A 1 211 ? -1.832 4.077 4.437 1.00 97.38 211 PHE A C 1
ATOM 1646 O O . PHE A 1 211 ? -1.184 5.119 4.484 1.00 97.38 211 PHE A O 1
ATOM 1653 N N . GLU A 1 212 ? -3.157 4.065 4.503 1.00 96.38 212 GLU A N 1
ATOM 1654 C CA . GLU A 1 212 ? -3.955 5.265 4.725 1.00 96.38 212 GLU A CA 1
ATOM 1655 C C . GLU A 1 212 ? -4.066 5.558 6.210 1.00 96.38 212 GLU A C 1
ATOM 1657 O O . GLU A 1 212 ? -4.444 4.709 7.020 1.00 96.38 212 GLU A O 1
ATOM 1662 N N . THR A 1 213 ? -3.773 6.802 6.555 1.00 95.69 213 THR A N 1
ATOM 1663 C CA . THR A 1 213 ? -4.149 7.365 7.842 1.00 95.69 213 THR A CA 1
ATOM 1664 C C . THR A 1 213 ? -4.587 8.807 7.669 1.00 95.69 213 THR A C 1
ATOM 1666 O O . THR A 1 213 ? -4.786 9.270 6.546 1.00 95.69 213 THR A O 1
ATOM 1669 N N . SER A 1 214 ? -4.787 9.522 8.778 1.00 93.19 214 SER A N 1
ATOM 1670 C CA . SER A 1 214 ? -5.425 10.837 8.756 1.00 93.19 214 SER A CA 1
ATOM 1671 C C . SER A 1 214 ? -6.753 10.727 7.986 1.00 93.19 214 SER A C 1
ATOM 1673 O O . SER A 1 214 ? -6.952 11.356 6.948 1.00 93.19 214 SER A O 1
ATOM 1675 N N . THR A 1 215 ? -7.601 9.812 8.455 1.00 93.75 215 THR A N 1
ATOM 1676 C CA . THR A 1 215 ? -8.857 9.397 7.818 1.00 93.75 215 THR A CA 1
ATOM 1677 C C . THR A 1 215 ? -9.829 10.569 7.696 1.00 93.75 215 THR A C 1
ATOM 1679 O O . THR A 1 215 ? -9.734 11.552 8.438 1.00 93.75 215 THR A O 1
ATOM 1682 N N . TRP A 1 216 ? -10.810 10.473 6.798 1.00 91.38 216 TRP A N 1
ATOM 1683 C CA . TRP A 1 216 ? -11.838 11.498 6.589 1.00 91.38 216 TRP A CA 1
ATOM 1684 C C . TRP A 1 216 ? -12.558 11.902 7.886 1.00 91.38 216 TRP A C 1
ATOM 1686 O O . TRP A 1 216 ? -12.976 13.054 8.035 1.00 91.38 216 TRP A O 1
ATOM 1696 N N . ALA A 1 217 ? -12.689 10.969 8.831 1.00 91.62 217 ALA A N 1
ATOM 1697 C CA . ALA A 1 217 ? -13.357 11.184 10.105 1.00 91.62 217 ALA A CA 1
ATOM 1698 C C . ALA A 1 217 ? -12.534 12.060 11.070 1.00 91.62 217 ALA A C 1
ATOM 1700 O O . ALA A 1 217 ? -13.105 12.720 11.938 1.00 91.62 217 ALA A O 1
ATOM 1701 N N . ARG A 1 218 ? -11.200 12.098 10.929 1.00 90.94 218 ARG A N 1
ATOM 1702 C CA . ARG A 1 218 ? -10.267 12.736 11.879 1.00 90.94 218 ARG A CA 1
ATOM 1703 C C . ARG A 1 218 ? -9.263 13.656 11.169 1.00 90.94 218 ARG A C 1
ATOM 1705 O O . ARG A 1 218 ? -8.057 13.408 11.159 1.00 90.94 218 ARG A O 1
ATOM 1712 N N . GLN A 1 219 ? -9.781 14.742 10.588 1.00 90.44 219 GLN A N 1
ATOM 1713 C CA . GLN A 1 219 ? -9.015 15.799 9.903 1.00 90.44 219 GLN A CA 1
ATOM 1714 C C . GLN A 1 219 ? -9.222 17.174 10.557 1.00 90.44 219 GLN A C 1
ATOM 1716 O O . GLN A 1 219 ? -9.688 18.127 9.930 1.00 90.44 219 GLN A O 1
ATOM 1721 N N . GLU A 1 220 ? -8.869 17.281 11.840 1.00 88.06 220 GLU A N 1
ATOM 1722 C CA . GLU A 1 220 ? -9.225 18.415 12.706 1.00 88.06 220 GLU A CA 1
ATOM 1723 C C . GLU A 1 220 ? -8.669 19.769 12.230 1.00 88.06 220 GLU A C 1
ATOM 1725 O O . GLU A 1 220 ? -9.276 20.809 12.476 1.00 88.06 220 GLU A O 1
ATOM 1730 N N . HIS A 1 221 ? -7.526 19.769 11.537 1.00 90.69 221 HIS A N 1
ATOM 1731 C CA . HIS A 1 221 ? -6.858 20.994 11.078 1.00 90.69 221 HIS A CA 1
ATOM 1732 C C . HIS A 1 221 ? -7.083 21.317 9.596 1.00 90.69 221 HIS A C 1
ATOM 1734 O O . HIS A 1 221 ? -6.744 22.416 9.163 1.00 90.69 221 HIS A O 1
ATOM 1740 N N . ASN A 1 222 ? -7.638 20.379 8.824 1.00 90.69 222 ASN A N 1
ATOM 1741 C CA . ASN A 1 222 ? -7.645 20.459 7.362 1.00 90.69 222 ASN A CA 1
ATOM 1742 C C . ASN A 1 222 ? -9.051 20.449 6.741 1.00 90.69 222 ASN A C 1
ATOM 1744 O O . ASN A 1 222 ? -9.232 20.935 5.622 1.00 90.69 222 ASN A O 1
ATOM 1748 N N . CYS A 1 223 ? -10.053 19.953 7.474 1.00 89.94 223 CYS A N 1
ATOM 1749 C CA . CYS A 1 223 ? -11.459 19.973 7.073 1.00 89.94 223 CYS A CA 1
ATOM 1750 C C . CYS A 1 223 ? -11.711 19.281 5.711 1.00 89.94 223 CYS A C 1
ATOM 1752 O O . CYS A 1 223 ? -11.042 18.315 5.345 1.00 89.94 223 CYS A O 1
ATOM 1754 N N . PHE A 1 224 ? -12.713 19.755 4.964 1.00 93.25 224 PHE A N 1
ATOM 1755 C CA . PHE A 1 224 ? -13.326 19.059 3.828 1.00 93.25 224 PHE A CA 1
ATOM 1756 C C . PHE A 1 224 ? -12.371 18.688 2.681 1.00 93.25 224 PHE A C 1
ATOM 1758 O O . PHE A 1 224 ? -12.553 17.652 2.049 1.00 93.25 224 PHE A O 1
ATOM 1765 N N . SER A 1 225 ? -11.323 19.477 2.418 1.00 95.00 225 SER A N 1
ATOM 1766 C CA . SER A 1 225 ? -10.353 19.163 1.353 1.00 95.00 225 SER A CA 1
ATOM 1767 C C . SER A 1 225 ? -9.559 17.876 1.614 1.00 95.00 225 SER A C 1
ATOM 1769 O O . SER A 1 225 ? -8.940 17.350 0.694 1.00 95.00 225 SER A O 1
ATOM 1771 N N . HIS A 1 226 ? -9.582 17.376 2.853 1.00 95.38 226 HIS A N 1
ATOM 1772 C CA . HIS A 1 226 ? -8.895 16.165 3.294 1.00 95.38 226 HIS A CA 1
ATOM 1773 C C . HIS A 1 226 ? -9.863 15.020 3.644 1.00 95.38 226 HIS A C 1
ATOM 1775 O O . HIS A 1 226 ? -9.474 14.064 4.309 1.00 95.38 226 HIS A O 1
ATOM 1781 N N . GLN A 1 227 ? -11.120 15.088 3.197 1.00 94.12 227 GLN A N 1
ATOM 1782 C CA . GLN A 1 227 ? -12.128 14.054 3.444 1.00 94.12 227 GLN A CA 1
ATOM 1783 C C . GLN A 1 227 ? -12.476 13.329 2.144 1.00 94.12 227 GLN A C 1
ATOM 1785 O O . GLN A 1 227 ? -13.389 13.731 1.423 1.00 94.12 227 GLN A O 1
ATOM 1790 N N . ASN A 1 228 ? -11.733 12.268 1.820 1.00 94.06 228 ASN A N 1
ATOM 1791 C CA . ASN A 1 228 ? -11.982 11.485 0.612 1.00 94.06 228 ASN A CA 1
ATOM 1792 C C . ASN A 1 228 ? -11.482 10.029 0.736 1.00 94.06 228 ASN A C 1
ATOM 1794 O O . ASN A 1 228 ? -10.373 9.732 0.300 1.00 94.06 228 ASN A O 1
ATOM 1798 N N . PRO A 1 229 ? -12.324 9.100 1.219 1.00 94.50 229 PRO A N 1
ATOM 1799 C CA . PRO A 1 229 ? -11.979 7.681 1.356 1.00 94.50 229 PRO A CA 1
ATOM 1800 C C . PRO A 1 229 ? -12.134 6.874 0.046 1.00 94.50 229 PRO A C 1
ATOM 1802 O O . PRO A 1 229 ? -12.233 5.646 0.051 1.00 94.50 229 PRO A O 1
ATOM 1805 N N . ALA A 1 230 ? -12.227 7.527 -1.122 1.00 93.56 230 ALA A N 1
ATOM 1806 C CA . ALA A 1 230 ? -12.595 6.859 -2.377 1.00 93.56 230 ALA A CA 1
ATOM 1807 C C . ALA A 1 230 ? -11.525 5.902 -2.937 1.00 93.56 230 ALA A C 1
ATOM 1809 O O . ALA A 1 230 ? -11.827 5.103 -3.833 1.00 93.56 230 ALA A O 1
ATOM 1810 N N . PHE A 1 231 ? -10.287 5.952 -2.438 1.00 96.12 231 PHE A N 1
ATOM 1811 C CA . PHE A 1 231 ? -9.223 5.062 -2.902 1.00 96.12 231 PHE A CA 1
ATOM 1812 C C . PHE A 1 231 ? -9.505 3.590 -2.556 1.00 96.12 231 PHE A C 1
ATOM 1814 O O . PHE A 1 231 ? -9.208 2.719 -3.376 1.00 96.12 231 PHE A O 1
ATOM 1821 N N . ILE A 1 232 ? -10.215 3.311 -1.452 1.00 95.75 232 ILE A N 1
ATOM 1822 C CA . ILE A 1 232 ? -10.748 1.975 -1.129 1.00 95.75 232 ILE A CA 1
ATOM 1823 C C . ILE A 1 232 ? -11.539 1.411 -2.316 1.00 95.75 232 ILE A C 1
ATOM 1825 O O . ILE A 1 232 ? -11.237 0.329 -2.826 1.00 95.75 232 ILE A O 1
ATOM 1829 N N . SER A 1 233 ? -12.498 2.178 -2.841 1.00 93.81 233 SER A N 1
ATOM 1830 C CA . SER A 1 233 ? -13.291 1.784 -4.012 1.00 93.81 233 SER A CA 1
ATOM 1831 C C . SER A 1 233 ? -12.429 1.599 -5.264 1.00 93.81 233 SER A C 1
ATOM 1833 O O . SER A 1 233 ? -12.699 0.719 -6.085 1.00 93.81 233 SER A O 1
ATOM 1835 N N . ALA A 1 234 ? -11.376 2.398 -5.441 1.00 94.38 234 ALA A N 1
ATOM 1836 C CA . ALA A 1 234 ? -10.461 2.240 -6.569 1.00 94.38 234 ALA A CA 1
ATOM 1837 C C . ALA A 1 234 ? -9.683 0.913 -6.513 1.00 94.38 234 ALA A C 1
ATOM 1839 O O . ALA A 1 234 ? -9.517 0.265 -7.554 1.00 94.38 234 ALA A O 1
ATOM 1840 N N . VAL A 1 235 ? -9.247 0.497 -5.319 1.00 96.50 235 VAL A N 1
ATOM 1841 C CA . VAL A 1 235 ? -8.559 -0.782 -5.083 1.00 96.50 235 VAL A CA 1
ATOM 1842 C C . VAL A 1 235 ? -9.529 -1.958 -5.229 1.00 96.50 235 VAL A C 1
ATOM 1844 O O . VAL A 1 235 ? -9.241 -2.896 -5.972 1.00 96.50 235 VAL A O 1
ATOM 1847 N N . LEU A 1 236 ? -10.720 -1.887 -4.628 1.00 93.44 236 LEU A N 1
ATOM 1848 C CA . LEU A 1 236 ? -11.737 -2.947 -4.720 1.00 93.44 236 LEU A CA 1
ATOM 1849 C C . LEU A 1 236 ? -12.215 -3.204 -6.159 1.00 93.44 236 LEU A C 1
ATOM 1851 O O . LEU A 1 236 ? -12.576 -4.324 -6.505 1.00 93.44 236 LEU A O 1
ATOM 1855 N N . ASN A 1 237 ? -12.150 -2.200 -7.038 1.00 92.50 237 ASN A N 1
ATOM 1856 C CA . ASN A 1 237 ? -12.474 -2.335 -8.462 1.00 92.50 237 ASN A CA 1
ATOM 1857 C C . ASN A 1 237 ? -11.402 -3.077 -9.290 1.00 92.50 237 ASN A C 1
ATOM 1859 O O . ASN A 1 237 ? -11.416 -3.022 -10.527 1.00 92.50 237 ASN A O 1
ATOM 1863 N N . ARG A 1 238 ? -10.392 -3.694 -8.669 1.00 93.81 238 ARG A N 1
ATOM 1864 C CA . ARG A 1 238 ? -9.411 -4.561 -9.347 1.00 93.81 238 ARG A CA 1
ATOM 1865 C C . ARG A 1 238 ? -9.848 -6.024 -9.280 1.00 93.81 238 ARG A C 1
ATOM 1867 O O . ARG A 1 238 ? -10.881 -6.371 -8.721 1.00 93.81 238 ARG A O 1
ATOM 1874 N N . LYS A 1 239 ? -9.080 -6.911 -9.918 1.00 90.19 239 LYS A N 1
ATOM 1875 C CA . LYS A 1 239 ? -9.331 -8.353 -9.810 1.00 90.19 239 LYS A CA 1
ATOM 1876 C C . LYS A 1 239 ? -9.119 -8.765 -8.355 1.00 90.19 239 LYS A C 1
ATOM 1878 O O . LYS A 1 239 ? -8.039 -8.532 -7.824 1.00 90.19 239 LYS A O 1
ATOM 1883 N N . ALA A 1 240 ? -10.118 -9.405 -7.752 1.00 87.56 240 ALA A N 1
ATOM 1884 C CA . ALA A 1 240 ? -10.109 -9.750 -6.331 1.00 87.56 240 ALA A CA 1
ATOM 1885 C C . ALA A 1 240 ? -8.849 -10.536 -5.912 1.00 87.56 240 ALA A C 1
ATOM 1887 O O . ALA A 1 240 ? -8.313 -10.322 -4.832 1.00 87.56 240 ALA A O 1
ATOM 1888 N N . MET A 1 241 ? -8.315 -11.394 -6.795 1.00 87.62 241 MET A N 1
ATOM 1889 C CA . MET A 1 241 ? -7.107 -12.190 -6.525 1.00 87.62 241 MET A CA 1
ATOM 1890 C C . MET A 1 241 ? -5.816 -11.366 -6.430 1.00 87.62 241 MET A C 1
ATOM 1892 O O . MET A 1 241 ? -4.785 -11.926 -6.088 1.00 87.62 241 MET A O 1
ATOM 1896 N N . LEU A 1 242 ? -5.859 -10.073 -6.760 1.00 91.62 242 LEU A N 1
ATOM 1897 C CA . LEU A 1 242 ? -4.705 -9.172 -6.804 1.00 91.62 242 LEU A CA 1
ATOM 1898 C C . LEU A 1 242 ? -4.801 -8.035 -5.787 1.00 91.62 242 LEU A C 1
ATOM 1900 O O . LEU A 1 242 ? -3.939 -7.160 -5.800 1.00 91.62 242 LEU A O 1
ATOM 1904 N N . VAL A 1 243 ? -5.825 -8.011 -4.931 1.00 94.44 243 VAL A N 1
ATOM 1905 C CA . VAL A 1 243 ? -6.004 -6.931 -3.954 1.00 94.44 243 VAL A CA 1
ATOM 1906 C C . VAL A 1 243 ? -6.322 -7.440 -2.566 1.00 94.44 243 VAL A C 1
ATOM 1908 O O . VAL A 1 243 ? -6.996 -8.458 -2.407 1.00 94.44 243 VAL A O 1
ATOM 1911 N N . ARG A 1 244 ? -5.854 -6.703 -1.565 1.00 94.81 244 ARG A N 1
ATOM 1912 C CA . ARG A 1 244 ? -6.244 -6.866 -0.165 1.00 94.81 244 ARG A CA 1
ATOM 1913 C C . ARG A 1 244 ? -6.564 -5.499 0.412 1.00 94.81 244 ARG A C 1
ATOM 1915 O O . ARG A 1 244 ? -5.816 -4.554 0.164 1.00 94.81 244 ARG A O 1
ATOM 1922 N N . VAL A 1 245 ? -7.668 -5.393 1.143 1.00 96.88 245 VAL A N 1
ATOM 1923 C CA . VAL A 1 245 ? -8.086 -4.144 1.785 1.00 96.88 245 VAL A CA 1
ATOM 1924 C C . VAL A 1 245 ? -8.427 -4.437 3.238 1.00 96.88 245 VAL A C 1
ATOM 1926 O O . VAL A 1 245 ? -9.394 -5.147 3.511 1.00 96.88 245 VAL A O 1
ATOM 1929 N N . TYR A 1 246 ? -7.621 -3.888 4.142 1.00 97.50 246 TYR A N 1
ATOM 1930 C CA . TYR A 1 246 ? -7.726 -4.098 5.578 1.00 97.50 246 TYR A CA 1
ATOM 1931 C C . TYR A 1 246 ? -8.150 -2.814 6.290 1.00 97.50 246 TYR A C 1
ATOM 1933 O O . TYR A 1 246 ? -7.524 -1.771 6.104 1.00 97.50 246 TYR A O 1
ATOM 1941 N N . LEU A 1 247 ? -9.159 -2.907 7.152 1.00 97.50 247 LEU A N 1
ATOM 1942 C CA . LEU A 1 247 ? -9.590 -1.849 8.063 1.00 97.50 247 LEU A CA 1
ATOM 1943 C C . LEU A 1 247 ? -9.704 -2.417 9.489 1.00 97.50 247 LEU A C 1
ATOM 1945 O O . LEU A 1 247 ? -10.815 -2.637 9.979 1.00 97.50 247 LEU A O 1
ATOM 1949 N N . PRO A 1 248 ? -8.569 -2.736 10.144 1.00 96.88 248 PRO A N 1
ATOM 1950 C CA . PRO A 1 248 ? -8.593 -3.276 11.496 1.00 96.88 248 PRO A CA 1
ATOM 1951 C C . PRO A 1 248 ? -9.265 -2.308 12.489 1.00 96.88 248 PRO A C 1
ATOM 1953 O O . PRO A 1 248 ? -9.185 -1.093 12.312 1.00 96.88 248 PRO A O 1
ATOM 1956 N N . PRO A 1 249 ? -9.917 -2.811 13.548 1.00 96.06 249 PRO A N 1
ATOM 1957 C CA . PRO A 1 249 ? -10.703 -1.978 14.461 1.00 96.06 249 PRO A CA 1
ATOM 1958 C C . PRO A 1 249 ? -9.891 -1.239 15.527 1.00 96.06 249 PRO A C 1
ATOM 1960 O O . PRO A 1 249 ? -10.368 -0.248 16.072 1.00 96.06 249 PRO A O 1
ATOM 1963 N N . ASP A 1 250 ? -8.702 -1.731 15.877 1.00 96.06 250 ASP A N 1
ATOM 1964 C CA . ASP A 1 250 ? -7.904 -1.206 16.985 1.00 96.06 250 ASP A CA 1
ATOM 1965 C C . ASP A 1 250 ? -6.403 -1.474 16.814 1.00 96.06 250 ASP A C 1
ATOM 1967 O O . ASP A 1 250 ? -5.980 -2.306 16.007 1.00 96.06 250 ASP A O 1
ATOM 1971 N N . ALA A 1 251 ? -5.573 -0.798 17.614 1.00 96.62 251 ALA A N 1
ATOM 1972 C CA . ALA A 1 251 ? -4.114 -0.846 17.494 1.00 96.62 251 ALA A CA 1
ATOM 1973 C C . ALA A 1 251 ? -3.525 -2.270 17.543 1.00 96.62 251 ALA A C 1
ATOM 1975 O O . ALA A 1 251 ? -2.499 -2.542 16.917 1.00 96.62 251 ALA A O 1
ATOM 1976 N N . ARG A 1 252 ? -4.167 -3.193 18.265 1.00 95.69 252 ARG A N 1
ATOM 1977 C CA . ARG A 1 252 ? -3.708 -4.579 18.389 1.00 95.69 252 ARG A CA 1
ATOM 1978 C C . ARG A 1 252 ? -4.020 -5.386 17.130 1.00 95.69 252 ARG A C 1
ATOM 1980 O O . ARG A 1 252 ? -3.145 -6.088 16.626 1.00 95.69 252 ARG A O 1
ATOM 1987 N N . SER A 1 253 ? -5.220 -5.220 16.583 1.00 96.62 253 SER A N 1
ATOM 1988 C CA . SER A 1 253 ? -5.616 -5.799 15.299 1.00 96.62 253 SER A CA 1
ATOM 1989 C C . SER A 1 253 ? -4.771 -5.236 14.149 1.00 96.62 253 SER A C 1
ATOM 1991 O O . SER A 1 253 ? -4.380 -5.983 13.256 1.00 96.62 253 SER A O 1
ATOM 1993 N N . PHE A 1 254 ? -4.379 -3.954 14.206 1.00 96.25 254 PHE A N 1
ATOM 1994 C CA . PHE A 1 254 ? -3.413 -3.378 13.257 1.00 96.25 254 PHE A CA 1
ATOM 1995 C C . PHE A 1 254 ? -2.063 -4.078 13.276 1.00 96.25 254 PHE A C 1
ATOM 1997 O O . PHE A 1 254 ? -1.512 -4.349 12.214 1.00 96.25 254 PHE A O 1
ATOM 2004 N N . LEU A 1 255 ? -1.510 -4.360 14.457 1.00 97.00 255 LEU A N 1
ATOM 2005 C CA . LEU A 1 255 ? -0.222 -5.044 14.564 1.00 97.00 255 LEU A CA 1
ATOM 2006 C C . LEU A 1 255 ? -0.278 -6.450 13.954 1.00 97.00 255 LEU A C 1
ATOM 2008 O O . LEU A 1 255 ? 0.618 -6.813 13.188 1.00 97.00 255 LEU A O 1
ATOM 2012 N N . SER A 1 256 ? -1.341 -7.205 14.250 1.00 95.88 256 SER A N 1
ATOM 2013 C CA . SER A 1 256 ? -1.573 -8.529 13.663 1.00 95.88 256 SER A CA 1
ATOM 2014 C C . SER A 1 256 ? -1.693 -8.437 12.138 1.00 95.88 256 SER A C 1
ATOM 2016 O O . SER A 1 256 ? -0.887 -9.030 11.416 1.00 95.88 256 SER A O 1
ATOM 2018 N N . ALA A 1 257 ? -2.602 -7.600 11.628 1.00 95.69 257 ALA A N 1
ATOM 2019 C CA . ALA A 1 257 ? -2.807 -7.431 10.192 1.00 95.69 257 ALA A CA 1
ATOM 2020 C C . ALA A 1 257 ? -1.536 -6.945 9.467 1.00 95.69 257 ALA A C 1
ATOM 2022 O O . ALA A 1 257 ? -1.196 -7.471 8.406 1.00 95.69 257 ALA A O 1
ATOM 2023 N N . MET A 1 258 ? -0.790 -5.990 10.041 1.00 95.94 258 MET A N 1
ATOM 2024 C CA . MET A 1 258 ? 0.434 -5.436 9.445 1.00 95.94 258 MET A CA 1
ATOM 2025 C C . MET A 1 258 ? 1.534 -6.500 9.293 1.00 95.94 258 MET A C 1
ATOM 2027 O O . MET A 1 258 ? 2.274 -6.494 8.307 1.00 95.94 258 MET A O 1
ATOM 2031 N N . SER A 1 259 ? 1.616 -7.455 10.226 1.00 91.88 259 SER A N 1
ATOM 2032 C CA . SER A 1 259 ? 2.562 -8.575 10.142 1.00 91.88 259 SER A CA 1
ATOM 2033 C C . SER A 1 259 ? 2.350 -9.423 8.884 1.00 91.88 259 SER A C 1
ATOM 2035 O O . SER A 1 259 ? 3.307 -9.743 8.175 1.00 91.88 259 SER A O 1
ATOM 2037 N N . HIS A 1 260 ? 1.094 -9.751 8.565 1.00 89.56 260 HIS A N 1
ATOM 2038 C CA . HIS A 1 260 ? 0.745 -10.501 7.353 1.00 89.56 260 HIS A CA 1
ATOM 2039 C C . HIS A 1 260 ? 0.886 -9.642 6.094 1.00 89.56 260 HIS A C 1
ATOM 2041 O O . HIS A 1 260 ? 1.421 -10.092 5.078 1.00 89.56 260 HIS A O 1
ATOM 2047 N N . TYR A 1 261 ? 0.460 -8.385 6.187 1.00 92.88 261 TYR A N 1
ATOM 2048 C CA . TYR A 1 261 ? 0.482 -7.396 5.117 1.00 92.88 261 TYR A CA 1
ATOM 2049 C C . TYR A 1 261 ? 1.886 -7.188 4.523 1.00 92.88 261 TYR A C 1
ATOM 2051 O O . TYR A 1 261 ? 2.056 -7.209 3.305 1.00 92.88 261 TYR A O 1
ATOM 2059 N N . LEU A 1 262 ? 2.919 -7.082 5.368 1.00 94.19 262 LEU A N 1
ATOM 2060 C CA . LEU A 1 262 ? 4.311 -6.908 4.929 1.00 94.19 262 LEU A CA 1
ATOM 2061 C C . LEU A 1 262 ? 4.938 -8.170 4.308 1.00 94.19 262 LEU A C 1
ATOM 2063 O O . LEU A 1 262 ? 5.935 -8.070 3.593 1.00 94.19 262 LEU A O 1
ATOM 2067 N N . ARG A 1 263 ? 4.370 -9.355 4.561 1.00 92.12 263 ARG A N 1
ATOM 2068 C CA . ARG A 1 263 ? 4.840 -10.636 3.998 1.00 92.12 263 ARG A CA 1
ATOM 2069 C C . ARG A 1 263 ? 4.172 -10.980 2.663 1.00 92.12 263 ARG A C 1
ATOM 2071 O O . ARG A 1 263 ? 4.589 -11.924 1.993 1.00 92.12 263 ARG A O 1
ATOM 2078 N N . ALA A 1 264 ? 3.133 -10.246 2.278 1.00 91.12 264 ALA A N 1
ATOM 2079 C CA . ALA A 1 264 ? 2.333 -10.543 1.102 1.00 91.12 264 ALA A CA 1
ATOM 2080 C C . ALA A 1 264 ? 3.056 -10.164 -0.210 1.00 91.12 264 ALA A C 1
ATOM 2082 O O . ALA A 1 264 ? 3.762 -9.156 -0.294 1.00 91.12 264 ALA A O 1
ATOM 2083 N N . ASN A 1 265 ? 2.829 -10.932 -1.279 1.00 93.38 265 ASN A N 1
ATOM 2084 C CA . ASN A 1 265 ? 3.401 -10.706 -2.614 1.00 93.38 265 ASN A CA 1
ATOM 2085 C C . ASN A 1 265 ? 2.310 -10.701 -3.699 1.00 93.38 265 ASN A C 1
ATOM 2087 O O . ASN A 1 265 ? 1.226 -11.229 -3.482 1.00 93.38 265 ASN A O 1
ATOM 2091 N N . ASN A 1 266 ? 2.602 -10.111 -4.860 1.00 93.75 266 ASN A N 1
ATOM 2092 C CA . ASN A 1 266 ? 1.719 -9.975 -6.027 1.00 93.75 266 ASN A CA 1
ATOM 2093 C C . ASN A 1 266 ? 0.438 -9.147 -5.835 1.00 93.75 266 ASN A C 1
ATOM 2095 O O . ASN A 1 266 ? -0.375 -9.069 -6.762 1.00 93.75 266 ASN A O 1
ATOM 2099 N N . TYR A 1 267 ? 0.260 -8.490 -4.691 1.00 95.38 267 TYR A N 1
ATOM 2100 C CA . TYR A 1 267 ? -0.946 -7.720 -4.412 1.00 95.38 267 TYR A CA 1
ATOM 2101 C C . TYR A 1 267 ? -0.752 -6.212 -4.599 1.00 95.38 267 TYR A C 1
ATOM 2103 O O . TYR A 1 267 ? 0.352 -5.667 -4.540 1.00 95.38 267 TYR A O 1
ATOM 2111 N N . VAL A 1 268 ? -1.873 -5.525 -4.785 1.00 97.25 268 VAL A N 1
ATOM 2112 C CA . VAL A 1 268 ? -2.058 -4.151 -4.325 1.00 97.25 268 VAL A CA 1
ATOM 2113 C C . VAL A 1 268 ? -2.763 -4.237 -2.975 1.00 97.25 268 VAL A C 1
ATOM 2115 O O . VAL A 1 268 ? -3.945 -4.578 -2.909 1.00 97.25 268 VAL A O 1
ATOM 2118 N N . ASN A 1 269 ? -2.027 -3.959 -1.907 1.00 97.06 269 ASN A N 1
ATOM 2119 C CA . ASN A 1 269 ? -2.547 -3.965 -0.553 1.00 97.06 269 ASN A CA 1
ATOM 2120 C C . ASN A 1 269 ? -2.874 -2.540 -0.107 1.00 97.06 269 ASN A C 1
ATOM 2122 O O . ASN A 1 269 ? -2.077 -1.620 -0.297 1.00 97.06 269 ASN A O 1
ATOM 2126 N N . LEU A 1 270 ? -4.020 -2.382 0.540 1.00 98.12 270 LEU A N 1
ATOM 2127 C CA . LEU A 1 270 ? -4.433 -1.165 1.219 1.00 98.12 270 LEU A CA 1
ATOM 2128 C C . LEU A 1 270 ? -4.748 -1.504 2.672 1.00 98.12 270 LEU A C 1
ATOM 2130 O O . LEU A 1 270 ? -5.480 -2.451 2.945 1.00 98.12 270 LEU A O 1
ATOM 2134 N N . MET A 1 271 ? -4.181 -0.747 3.598 1.00 97.94 271 MET A N 1
ATOM 2135 C CA . MET A 1 271 ? -4.575 -0.772 4.999 1.00 97.94 271 MET A CA 1
ATOM 2136 C C . MET A 1 271 ? -4.984 0.639 5.397 1.00 97.94 271 MET A C 1
ATOM 2138 O O . MET A 1 271 ? -4.263 1.573 5.067 1.00 97.94 271 MET A O 1
ATOM 2142 N N . VAL A 1 272 ? -6.114 0.792 6.079 1.00 97.62 272 VAL A N 1
ATOM 2143 C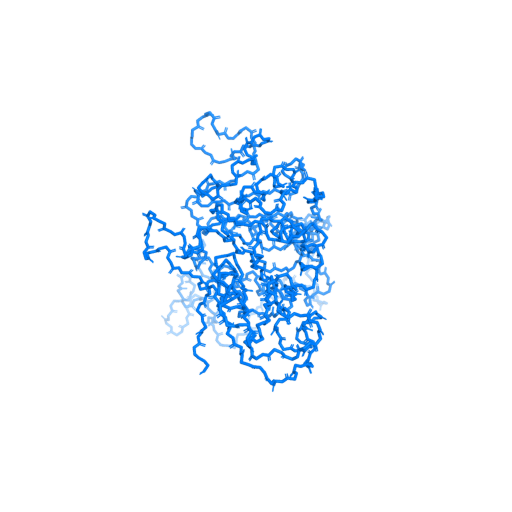 CA . VAL A 1 272 ? -6.661 2.096 6.484 1.00 97.62 272 VAL A CA 1
ATOM 2144 C C . VAL A 1 272 ? -6.761 2.123 7.989 1.00 97.62 272 VAL A C 1
ATOM 2146 O O . VAL A 1 272 ? -7.330 1.188 8.541 1.00 97.62 272 VAL A O 1
ATOM 2149 N N . GLY A 1 273 ? -6.209 3.147 8.647 1.00 93.81 273 GLY A N 1
ATOM 2150 C CA . GLY A 1 273 ? -6.241 3.245 10.101 1.00 93.81 273 GLY A CA 1
ATOM 2151 C C . GLY A 1 273 ? -6.095 4.630 10.699 1.00 93.81 273 GLY A C 1
ATOM 2152 O O . GLY A 1 273 ? -5.488 5.536 10.131 1.00 93.81 273 GLY A O 1
ATOM 2153 N N . SER A 1 274 ? -6.585 4.771 11.929 1.00 93.06 274 SER A N 1
ATOM 2154 C CA . SER A 1 274 ? -6.527 6.036 12.656 1.00 93.06 274 SER A CA 1
ATOM 2155 C C . SER A 1 274 ? -5.164 6.298 13.296 1.00 93.06 274 SER A C 1
ATOM 2157 O O . SER A 1 274 ? -4.550 5.426 13.921 1.00 93.06 274 SER A O 1
ATOM 2159 N N . LYS A 1 275 ? -4.709 7.550 13.216 1.00 94.56 275 LYS A N 1
ATOM 2160 C CA . LYS A 1 275 ? -3.548 8.036 13.975 1.00 94.56 275 LYS A CA 1
ATOM 2161 C C . LYS A 1 275 ? -3.904 8.549 15.363 1.00 94.56 275 LYS A C 1
ATOM 2163 O O . LYS A 1 275 ? -2.998 8.775 16.169 1.00 94.56 275 LYS A O 1
ATOM 2168 N N . GLN A 1 276 ? -5.187 8.743 15.647 1.00 94.19 276 GLN A N 1
ATOM 2169 C CA . GLN A 1 276 ? -5.641 9.226 16.943 1.00 94.19 276 GLN A CA 1
ATOM 2170 C C . GLN A 1 276 ? -5.701 8.066 17.947 1.00 94.19 276 GLN A C 1
ATOM 2172 O O . GLN A 1 276 ? -5.927 6.924 17.542 1.00 94.19 276 GLN A O 1
ATOM 2177 N N . PRO A 1 277 ? -5.460 8.315 19.246 1.00 95.19 277 PRO A N 1
ATOM 2178 C CA . PRO A 1 277 ? -5.674 7.299 20.268 1.00 95.19 277 PRO A CA 1
ATOM 2179 C C . PRO A 1 277 ? -7.135 6.842 20.285 1.00 95.19 277 PRO A C 1
ATOM 2181 O O . PRO A 1 277 ? -8.039 7.677 20.308 1.00 95.19 277 PRO A O 1
ATOM 2184 N N . THR A 1 278 ? -7.340 5.526 20.264 1.00 94.56 278 THR A N 1
ATOM 2185 C CA . THR A 1 278 ? -8.661 4.879 20.299 1.00 94.56 278 THR A CA 1
ATOM 2186 C C . THR A 1 278 ? -8.631 3.662 21.230 1.00 94.56 278 THR A C 1
ATOM 2188 O O . THR A 1 278 ? -7.535 3.179 21.545 1.00 94.56 278 THR A O 1
ATOM 2191 N N . PRO A 1 279 ? -9.789 3.177 21.724 1.00 95.19 279 PRO A N 1
ATOM 2192 C CA . PRO A 1 279 ? -9.818 2.027 22.618 1.00 95.19 279 PRO A CA 1
ATOM 2193 C C . PRO A 1 279 ? -9.216 0.774 21.974 1.00 95.19 279 PRO A C 1
ATOM 2195 O O . PRO A 1 279 ? -9.527 0.443 20.834 1.00 95.19 279 PRO A O 1
ATOM 2198 N N . VAL A 1 280 ? -8.409 0.038 22.735 1.00 96.50 280 VAL A N 1
ATOM 2199 C CA . VAL A 1 280 ? -7.951 -1.306 22.359 1.00 96.50 280 VAL A CA 1
ATOM 2200 C C . VAL A 1 280 ? -8.953 -2.328 22.883 1.00 96.50 280 VAL A C 1
ATOM 2202 O O . VAL A 1 280 ? -8.986 -2.616 24.081 1.00 96.50 280 VAL A O 1
ATOM 2205 N N . SER A 1 281 ? -9.798 -2.851 21.999 1.00 94.00 281 SER A N 1
ATOM 2206 C CA . SER A 1 281 ? -10.974 -3.645 22.359 1.00 94.00 281 SER A CA 1
ATOM 2207 C C . SER A 1 281 ? -10.675 -5.134 22.486 1.00 94.00 281 SER A C 1
ATOM 2209 O O . SER A 1 281 ? -11.078 -5.753 23.472 1.00 94.00 281 SER A O 1
ATOM 2211 N N . LEU A 1 282 ? -9.985 -5.726 21.510 1.00 95.00 282 LEU A N 1
ATOM 2212 C CA . LEU A 1 282 ? -9.781 -7.177 21.451 1.00 95.00 282 LEU A CA 1
ATOM 2213 C C . LEU A 1 282 ? -8.618 -7.622 22.325 1.00 95.00 282 LEU A C 1
ATOM 2215 O O . LEU A 1 282 ? -7.648 -6.882 22.443 1.00 95.00 282 LEU A O 1
ATOM 2219 N N . SER A 1 283 ? -8.680 -8.834 22.897 1.00 94.81 283 SER A N 1
ATOM 2220 C CA . SER A 1 283 ? -7.534 -9.506 23.537 1.00 94.81 283 SER A CA 1
ATOM 2221 C C . SER A 1 283 ? -6.439 -9.852 22.500 1.00 94.81 283 SER A C 1
ATOM 2223 O O . SER A 1 283 ? -6.668 -9.730 21.299 1.00 94.81 283 SER A O 1
ATOM 2225 N N . LEU A 1 284 ? -5.233 -10.265 22.918 1.00 94.19 284 LEU A N 1
ATOM 2226 C CA . LEU A 1 284 ? -4.182 -10.701 21.973 1.00 94.19 284 LEU A CA 1
ATOM 2227 C C . LEU A 1 284 ? -4.624 -11.904 21.144 1.00 94.19 284 LEU A C 1
ATOM 2229 O O . LEU A 1 284 ? -4.467 -11.899 19.926 1.00 94.19 284 LEU A O 1
ATOM 2233 N N . GLU A 1 285 ? -5.211 -12.898 21.801 1.00 93.94 285 GLU A N 1
ATOM 2234 C CA . 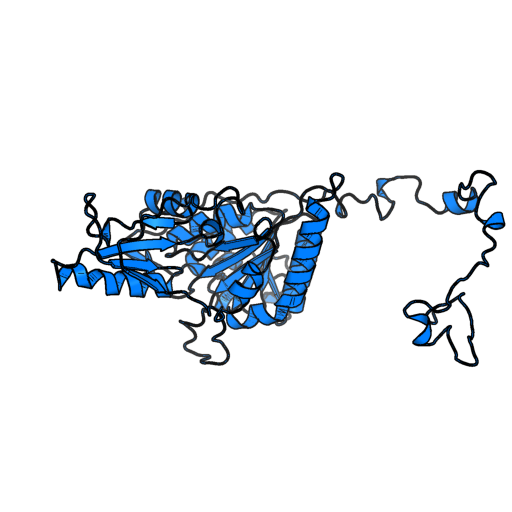GLU A 1 285 ? -5.710 -14.101 21.144 1.00 93.94 285 GLU A CA 1
ATOM 2235 C C . GLU A 1 285 ? -6.900 -13.790 20.227 1.00 93.94 285 GLU A C 1
ATOM 2237 O O . GLU A 1 285 ? -6.965 -14.292 19.104 1.00 93.94 285 GLU A O 1
ATOM 2242 N N . ASP A 1 286 ? -7.822 -12.931 20.671 1.00 95.06 286 ASP A N 1
ATOM 2243 C CA . ASP A 1 286 ? -8.985 -12.558 19.864 1.00 95.06 286 ASP A CA 1
ATOM 2244 C C . ASP A 1 286 ? -8.594 -11.716 18.652 1.00 95.06 286 ASP A C 1
ATOM 2246 O O . ASP A 1 286 ? -9.160 -11.923 17.583 1.00 95.06 286 ASP A O 1
ATOM 2250 N N . ALA A 1 287 ? -7.624 -10.804 18.784 1.00 95.25 287 ALA A N 1
ATOM 2251 C CA . ALA A 1 287 ? -7.125 -10.004 17.667 1.00 95.25 287 ALA A CA 1
ATOM 2252 C C . ALA A 1 287 ? -6.478 -10.885 16.590 1.00 95.25 287 ALA A C 1
ATOM 2254 O O . ALA A 1 287 ? -6.756 -10.699 15.406 1.00 95.25 287 ALA A O 1
ATOM 2255 N N . ASP A 1 288 ? -5.674 -11.875 16.993 1.00 94.12 288 ASP A N 1
ATOM 2256 C CA . ASP A 1 288 ? -5.051 -12.821 16.064 1.00 94.12 288 ASP A CA 1
ATOM 2257 C C . ASP A 1 288 ? -6.103 -13.665 15.327 1.00 94.12 288 ASP A C 1
ATOM 2259 O O . ASP A 1 288 ? -6.131 -13.713 14.096 1.00 94.12 288 ASP A O 1
ATOM 2263 N N . LYS A 1 289 ? -7.048 -14.262 16.066 1.00 95.00 289 LYS A N 1
ATOM 2264 C CA . LYS A 1 289 ? -8.161 -15.027 15.478 1.00 95.00 289 LYS A CA 1
ATOM 2265 C C . LYS A 1 289 ? -9.020 -14.167 14.553 1.00 95.00 289 LYS A C 1
ATOM 2267 O O . LYS A 1 289 ? -9.401 -14.621 13.476 1.00 95.00 289 LYS A O 1
ATOM 2272 N N . HIS A 1 290 ? -9.323 -12.939 14.966 1.00 95.50 290 HIS A N 1
ATOM 2273 C CA . HIS A 1 290 ? -10.136 -12.000 14.205 1.00 95.50 290 HIS A CA 1
ATOM 2274 C C . HIS A 1 290 ? -9.463 -11.605 12.885 1.00 95.50 290 HIS A C 1
ATOM 2276 O O . HIS A 1 290 ? -10.102 -11.681 11.837 1.00 95.50 290 HIS A O 1
ATOM 2282 N N . CYS A 1 291 ? -8.177 -11.243 12.913 1.00 95.19 291 CYS A N 1
ATOM 2283 C CA . CYS A 1 291 ? -7.441 -10.859 11.709 1.00 95.19 291 CYS A CA 1
ATOM 2284 C C . CYS A 1 291 ? -7.246 -12.046 10.758 1.00 95.19 291 CYS A C 1
ATOM 2286 O O . CYS A 1 291 ? -7.409 -11.883 9.551 1.00 95.19 291 CYS A O 1
ATOM 2288 N N . ASN A 1 292 ? -6.980 -13.245 11.288 1.00 92.81 292 ASN A N 1
ATOM 2289 C CA . ASN A 1 292 ? -6.868 -14.465 10.484 1.00 92.81 292 ASN A CA 1
ATOM 2290 C C . ASN A 1 292 ? -8.192 -14.851 9.803 1.00 92.81 292 ASN A C 1
ATOM 2292 O O . ASN A 1 292 ? -8.186 -15.329 8.670 1.00 92.81 292 ASN A O 1
ATOM 2296 N N . ALA A 1 293 ? -9.328 -14.644 10.477 1.00 92.75 293 ALA A N 1
ATOM 2297 C CA . ALA A 1 293 ? -10.655 -14.890 9.910 1.00 92.75 293 ALA A CA 1
ATOM 2298 C C . ALA A 1 293 ? -11.146 -13.753 8.993 1.00 92.75 293 ALA A C 1
ATOM 2300 O O . ALA A 1 293 ? -12.063 -13.954 8.199 1.00 92.75 293 ALA A O 1
ATOM 2301 N N . GLY A 1 294 ? -10.583 -12.550 9.131 1.00 93.19 294 GLY A N 1
ATOM 2302 C CA . GLY A 1 294 ? -10.997 -11.331 8.437 1.00 93.19 294 GLY A CA 1
ATOM 2303 C C . GLY A 1 294 ? -12.233 -10.645 9.031 1.00 93.19 294 GLY A C 1
ATOM 2304 O O . GLY A 1 294 ? -12.438 -9.458 8.792 1.00 93.19 294 GLY A O 1
ATOM 2305 N N . ALA A 1 295 ? -13.046 -11.349 9.818 1.00 94.81 295 ALA A N 1
ATOM 2306 C CA . ALA A 1 295 ? -14.153 -10.801 10.597 1.00 94.81 295 ALA A CA 1
ATOM 2307 C C . ALA A 1 295 ? -14.484 -11.717 11.776 1.00 94.81 295 ALA A C 1
ATOM 2309 O O . ALA A 1 295 ? -14.212 -12.917 11.748 1.00 94.81 295 ALA A O 1
ATOM 2310 N N . SER A 1 296 ? -15.137 -11.175 12.802 1.00 94.25 296 SER A N 1
ATOM 2311 C CA . SER A 1 296 ? -15.695 -11.992 13.881 1.00 94.25 296 SER A CA 1
ATOM 2312 C C . SER A 1 296 ? -16.886 -11.320 14.560 1.00 94.25 296 SER A C 1
ATOM 2314 O O . SER A 1 296 ? -17.090 -10.108 14.465 1.00 94.25 296 SER A O 1
ATOM 2316 N N . VAL A 1 297 ? -17.681 -12.129 15.262 1.00 92.75 297 VAL A N 1
ATOM 2317 C CA . VAL A 1 297 ? -18.706 -11.641 16.192 1.00 92.75 297 VAL A CA 1
ATOM 2318 C C . VAL A 1 297 ? -18.024 -11.206 17.486 1.00 92.75 297 VAL A C 1
ATOM 2320 O O . VAL A 1 297 ? -17.297 -11.984 18.106 1.00 92.75 297 VAL A O 1
ATOM 2323 N N . TRP A 1 298 ? -18.285 -9.977 17.923 1.00 92.69 298 TRP A N 1
ATOM 2324 C CA . TRP A 1 298 ? -17.791 -9.451 19.192 1.00 92.69 298 TRP A CA 1
ATOM 2325 C C . TRP A 1 298 ? -18.753 -9.831 20.310 1.00 92.69 298 TRP A C 1
ATOM 2327 O O . TRP A 1 298 ? -19.705 -9.112 20.616 1.00 92.69 298 TRP A O 1
ATOM 2337 N N . LYS A 1 299 ? -18.510 -10.995 20.919 1.00 90.50 299 LYS A N 1
ATOM 2338 C CA . LYS A 1 299 ? -19.381 -11.561 21.962 1.00 90.50 299 LYS A CA 1
ATOM 2339 C C . LYS A 1 299 ? -19.550 -10.639 23.169 1.00 90.50 299 LYS A C 1
ATOM 2341 O O . LYS A 1 299 ? -20.648 -10.520 23.686 1.00 90.50 299 LYS A O 1
ATOM 2346 N N . PHE A 1 300 ? -18.495 -9.929 23.565 1.00 89.81 300 PHE A N 1
ATOM 2347 C CA . PHE A 1 300 ? -18.524 -8.988 24.693 1.00 89.81 300 PHE A CA 1
ATOM 2348 C C . PHE A 1 300 ? -19.402 -7.741 24.441 1.00 89.81 300 PHE A C 1
ATOM 2350 O O . PHE A 1 300 ? -19.872 -7.113 25.393 1.00 89.81 300 PHE A O 1
ATOM 2357 N N . GLU A 1 301 ? -19.682 -7.412 23.174 1.00 89.12 301 GLU A N 1
ATOM 2358 C CA . GLU A 1 301 ? -20.619 -6.348 22.776 1.00 89.12 301 GLU A CA 1
ATOM 2359 C C . GLU A 1 301 ? -21.980 -6.873 22.294 1.00 89.12 301 GLU A C 1
ATOM 2361 O O . GLU A 1 301 ? -22.859 -6.089 21.936 1.00 89.12 301 GLU A O 1
ATOM 2366 N N . SER A 1 302 ? -22.178 -8.191 22.299 1.00 89.19 302 SER A N 1
ATOM 2367 C CA . SER A 1 302 ? -23.382 -8.843 21.788 1.00 89.19 302 SER A CA 1
ATOM 2368 C C . SER A 1 302 ? -24.203 -9.463 22.912 1.00 89.19 302 SER A C 1
ATOM 2370 O O . SER A 1 302 ? -23.687 -9.832 23.962 1.00 89.19 302 SER A O 1
ATOM 2372 N N . VAL A 1 303 ? -25.493 -9.647 22.655 1.00 84.06 303 VAL A N 1
ATOM 2373 C CA . VAL A 1 303 ? -26.314 -10.617 23.381 1.00 84.06 303 VAL A CA 1
ATOM 2374 C C . VAL A 1 303 ? -26.138 -11.951 22.649 1.00 84.06 303 VAL A C 1
ATOM 2376 O O . VAL A 1 303 ? -26.878 -12.243 21.710 1.00 84.06 303 VAL A O 1
ATOM 2379 N N . ASP A 1 304 ? -25.087 -12.708 22.981 1.00 67.25 304 ASP A N 1
ATOM 2380 C CA . ASP A 1 304 ? -24.733 -13.946 22.270 1.00 67.25 304 ASP A CA 1
ATOM 2381 C C . ASP A 1 304 ? -24.623 -15.153 23.211 1.00 67.25 304 ASP A C 1
ATOM 2383 O O . ASP A 1 304 ? -23.582 -15.392 23.811 1.00 67.25 304 ASP A O 1
ATOM 2387 N N . ASP A 1 305 ? -25.716 -15.918 23.268 1.00 68.06 305 ASP A N 1
ATOM 2388 C CA . ASP A 1 305 ? -25.845 -17.246 23.894 1.00 68.06 305 ASP A CA 1
ATOM 2389 C C . ASP A 1 305 ? -26.594 -18.211 22.945 1.00 68.06 305 ASP A C 1
ATOM 2391 O O . ASP A 1 305 ? -27.465 -18.985 23.340 1.00 68.06 305 ASP A O 1
ATOM 2395 N N . GLY A 1 306 ? -26.343 -18.105 21.632 1.00 64.12 306 GLY A N 1
ATOM 2396 C CA . GLY A 1 306 ? -27.081 -18.872 20.613 1.00 64.12 306 GLY A CA 1
ATOM 2397 C C . GLY A 1 306 ? -28.486 -18.333 20.310 1.00 64.12 306 GLY A C 1
ATOM 2398 O O . GLY A 1 306 ? -29.244 -18.940 19.551 1.00 64.12 306 GLY A O 1
ATOM 2399 N N . VAL A 1 307 ? -28.838 -17.169 20.862 1.00 75.19 307 VAL A N 1
ATOM 2400 C CA . VAL A 1 307 ? -30.110 -16.490 20.603 1.00 75.19 307 VAL A CA 1
ATOM 2401 C C . VAL A 1 307 ? -30.060 -15.768 19.252 1.00 75.19 307 VAL A C 1
ATOM 2403 O O . VAL A 1 307 ? -29.074 -15.131 18.880 1.00 75.19 307 VAL A O 1
ATOM 2406 N N . LYS A 1 308 ? -31.157 -15.853 18.497 1.00 83.06 308 LYS A N 1
ATOM 2407 C CA . LYS A 1 308 ? -31.342 -15.118 17.241 1.00 83.06 308 LYS A CA 1
ATOM 2408 C C . LYS A 1 308 ? -31.393 -13.608 17.510 1.00 83.06 308 LYS A C 1
ATOM 2410 O O . LYS A 1 308 ? -32.229 -13.169 18.290 1.00 83.06 308 LYS A O 1
ATOM 2415 N N . SER A 1 309 ? -30.532 -12.830 16.858 1.00 87.50 309 SER A N 1
ATOM 2416 C CA . SER A 1 309 ? -30.491 -11.367 16.990 1.00 87.50 309 SER A CA 1
ATOM 2417 C C . SER A 1 309 ? -31.642 -10.684 16.249 1.00 87.50 309 SER A C 1
ATOM 2419 O O . SER A 1 309 ? -32.002 -11.113 15.152 1.00 87.50 309 SER A O 1
ATOM 2421 N N . ASP A 1 310 ? -32.145 -9.580 16.799 1.00 88.94 310 ASP A N 1
ATOM 2422 C CA . ASP A 1 310 ? -33.077 -8.676 16.113 1.00 88.94 310 ASP A CA 1
ATOM 2423 C C . ASP A 1 310 ? -32.324 -7.738 15.163 1.00 88.94 310 ASP A C 1
ATOM 2425 O O . ASP A 1 310 ? -32.753 -7.487 14.033 1.00 88.94 310 ASP A O 1
ATOM 2429 N N . VAL A 1 311 ? -31.157 -7.269 15.613 1.00 89.56 311 VAL A N 1
ATOM 2430 C CA . VAL A 1 311 ? -30.313 -6.321 14.888 1.00 89.56 311 VAL A CA 1
ATOM 2431 C C . VAL A 1 311 ? -28.853 -6.762 14.894 1.00 89.56 311 VAL A C 1
ATOM 2433 O O . VAL A 1 311 ? -28.330 -7.223 15.911 1.00 89.56 311 VAL A O 1
ATOM 2436 N N . VAL A 1 312 ? -28.192 -6.605 13.747 1.00 90.19 312 VAL A N 1
ATOM 2437 C CA . VAL A 1 312 ? -26.749 -6.792 13.591 1.00 90.19 312 VAL A CA 1
ATOM 2438 C C . VAL A 1 312 ? -26.109 -5.440 13.300 1.00 90.19 312 VAL A C 1
ATOM 2440 O O . VAL A 1 312 ? -26.411 -4.812 12.284 1.00 90.19 312 VAL A O 1
ATOM 2443 N N . LEU A 1 313 ? -25.224 -5.003 14.190 1.00 92.31 313 LEU A N 1
ATOM 2444 C CA . LEU A 1 313 ? -24.403 -3.811 14.032 1.00 92.31 313 LEU A CA 1
ATOM 2445 C C . LEU A 1 313 ? -23.036 -4.229 13.491 1.00 92.31 313 LEU A C 1
ATOM 2447 O O . LEU A 1 313 ? -22.373 -5.077 14.091 1.00 92.31 313 LEU A O 1
ATOM 2451 N N . VAL A 1 314 ? -22.627 -3.663 12.357 1.00 93.69 314 VAL A N 1
ATOM 2452 C CA . VAL A 1 314 ? -21.364 -4.022 11.702 1.00 93.69 314 VAL A CA 1
ATOM 2453 C C . VAL A 1 314 ? -20.401 -2.841 11.716 1.00 93.69 314 VAL A C 1
ATOM 2455 O O . VAL A 1 314 ? -20.707 -1.798 11.138 1.00 93.69 314 VAL A O 1
ATOM 2458 N N . GLY A 1 315 ? -19.247 -3.026 12.362 1.00 93.94 315 GLY A N 1
ATOM 2459 C CA . GLY A 1 315 ? -18.129 -2.082 12.362 1.00 93.94 315 GLY A CA 1
ATOM 2460 C C . GLY A 1 315 ? -17.049 -2.478 11.359 1.00 93.94 315 GLY A C 1
ATOM 2461 O O . GLY A 1 315 ? -16.707 -3.657 11.254 1.00 93.94 315 GLY A O 1
ATOM 2462 N N . ILE A 1 316 ? -16.530 -1.503 10.615 1.00 95.25 316 ILE A N 1
ATOM 2463 C CA . ILE A 1 316 ? -15.461 -1.688 9.629 1.00 95.25 316 ILE A CA 1
ATOM 2464 C C . ILE A 1 316 ? -14.519 -0.493 9.750 1.00 95.25 316 ILE A C 1
ATOM 2466 O O . ILE A 1 316 ? -14.947 0.623 9.473 1.00 95.25 316 ILE A O 1
ATOM 2470 N N . GLY A 1 317 ? -13.272 -0.730 10.156 1.00 94.88 317 GLY A N 1
ATOM 2471 C CA . GLY A 1 317 ? -12.310 0.329 10.474 1.00 94.88 317 GLY A CA 1
ATOM 2472 C C . GLY A 1 317 ? -12.488 0.948 11.859 1.00 94.88 317 GLY A C 1
ATOM 2473 O O . GLY A 1 317 ? -13.414 0.608 12.601 1.00 94.88 317 GLY A O 1
ATOM 2474 N N . VAL A 1 318 ? -11.533 1.784 12.257 1.00 94.38 318 VAL A N 1
ATOM 2475 C CA . VAL A 1 318 ? -11.353 2.219 13.649 1.00 94.38 318 VAL A CA 1
ATOM 2476 C C . VAL A 1 318 ? -12.482 3.142 14.092 1.00 94.38 318 VAL A C 1
ATOM 2478 O O . VAL A 1 318 ? -13.148 2.874 15.095 1.00 94.38 318 VAL A O 1
ATOM 2481 N N . GLU A 1 319 ? -12.706 4.232 13.359 1.00 92.75 319 GLU A N 1
ATOM 2482 C CA . GLU A 1 319 ? -13.660 5.264 13.752 1.00 92.75 319 GLU A CA 1
ATOM 2483 C C . GLU A 1 319 ? -15.094 4.736 13.729 1.00 92.75 319 GLU A C 1
ATOM 2485 O O . GLU A 1 319 ? -15.858 4.982 14.662 1.00 92.75 319 GLU A O 1
ATOM 2490 N N . VAL A 1 320 ? -15.455 3.943 12.719 1.00 92.94 320 VAL A N 1
ATOM 2491 C CA . VAL A 1 320 ? -16.793 3.341 12.662 1.00 92.94 320 VAL A CA 1
ATOM 2492 C C . VAL A 1 320 ? -16.977 2.292 13.755 1.00 92.94 320 VAL A C 1
ATOM 2494 O O . VAL A 1 320 ? -18.042 2.231 14.369 1.00 92.94 320 VAL A O 1
ATOM 2497 N N . THR A 1 321 ? -15.965 1.469 14.039 1.00 94.00 321 THR A N 1
ATOM 2498 C CA . THR A 1 321 ? -16.084 0.447 15.092 1.00 94.00 321 THR A CA 1
ATOM 2499 C C . THR A 1 321 ? -16.279 1.071 16.467 1.00 94.00 321 THR A C 1
ATOM 2501 O O . THR A 1 321 ? -17.061 0.547 17.261 1.00 94.00 321 THR A O 1
ATOM 2504 N N . PHE A 1 322 ? -15.641 2.213 16.730 1.00 91.88 322 PHE A N 1
ATOM 2505 C CA . PHE A 1 322 ? -15.883 2.983 17.944 1.00 91.88 322 PHE A CA 1
ATOM 2506 C C . PHE A 1 322 ? -17.365 3.375 18.086 1.00 91.88 322 PHE A C 1
ATOM 2508 O O . PHE A 1 322 ? -17.982 3.077 19.109 1.00 91.88 322 PHE A O 1
ATOM 2515 N N . GLU A 1 323 ? -17.967 3.958 17.045 1.00 92.38 323 GLU A N 1
ATOM 2516 C CA . GLU A 1 323 ? -19.385 4.352 17.061 1.00 92.38 323 GLU A CA 1
ATOM 2517 C C . GLU A 1 323 ? -20.328 3.145 17.186 1.00 92.38 323 GLU A C 1
ATOM 2519 O O . GLU A 1 323 ? -21.333 3.197 17.897 1.00 92.38 323 GLU A O 1
ATOM 2524 N N . ILE A 1 324 ? -19.987 2.016 16.558 1.00 92.44 324 ILE A N 1
ATOM 2525 C CA . ILE A 1 324 ? -20.746 0.765 16.686 1.00 92.44 324 ILE A CA 1
ATOM 2526 C C . ILE A 1 324 ? -20.689 0.217 18.115 1.00 92.44 324 ILE A C 1
ATOM 2528 O O . ILE A 1 324 ? -21.714 -0.235 18.630 1.00 92.44 324 ILE A O 1
ATOM 2532 N N . ALA A 1 325 ? -19.537 0.290 18.784 1.00 89.00 325 ALA A N 1
ATOM 2533 C CA . ALA A 1 325 ? -19.416 -0.101 20.187 1.00 89.00 325 ALA A CA 1
ATOM 2534 C C . ALA A 1 325 ? -20.266 0.802 21.103 1.00 89.00 325 ALA A C 1
ATOM 2536 O O . ALA A 1 325 ? -20.920 0.310 22.024 1.00 89.00 325 ALA A O 1
ATOM 2537 N N . VAL A 1 326 ? -20.341 2.107 20.814 1.00 87.75 326 VAL A N 1
ATOM 2538 C CA . VAL A 1 326 ? -21.246 3.032 21.519 1.00 87.75 326 VAL A CA 1
ATOM 2539 C C . VAL A 1 326 ? -22.709 2.672 21.255 1.00 87.75 326 VAL A C 1
ATOM 2541 O O . VAL A 1 326 ? -23.487 2.545 22.200 1.00 87.75 326 VAL A O 1
ATOM 2544 N N . ALA A 1 327 ? -23.096 2.432 20.000 1.00 86.56 327 ALA A N 1
ATOM 2545 C CA . ALA A 1 327 ? -24.454 2.019 19.644 1.00 86.56 327 ALA A CA 1
ATOM 2546 C C . ALA A 1 327 ? -24.847 0.684 20.300 1.00 86.56 327 ALA A C 1
ATOM 2548 O O . ALA A 1 327 ? -26.001 0.492 20.687 1.00 86.56 327 ALA A O 1
ATOM 2549 N N . ALA A 1 328 ? -23.889 -0.221 20.507 1.00 87.12 328 ALA A N 1
ATOM 2550 C CA . ALA A 1 328 ? -24.122 -1.479 21.199 1.00 87.12 328 ALA A CA 1
ATOM 2551 C C . ALA A 1 328 ? -24.561 -1.283 22.663 1.00 87.12 328 ALA A C 1
ATOM 2553 O O . ALA A 1 328 ? -25.184 -2.192 23.219 1.00 87.12 328 ALA A O 1
ATOM 2554 N N . LEU A 1 329 ? -24.328 -0.115 23.286 1.00 88.12 329 LEU A N 1
ATOM 2555 C CA . LEU A 1 329 ? -24.872 0.224 24.610 1.00 88.12 329 LEU A CA 1
ATOM 2556 C C . LEU A 1 329 ? -26.405 0.240 24.639 1.00 88.12 329 LEU A C 1
ATOM 2558 O O . LEU A 1 329 ? -26.975 0.102 25.722 1.00 88.12 329 LEU A O 1
ATOM 2562 N N . LEU A 1 330 ? -27.086 0.320 23.487 1.00 86.62 330 LEU A N 1
ATOM 2563 C CA . LEU A 1 330 ? -28.542 0.158 23.399 1.00 86.62 330 LEU A CA 1
ATOM 2564 C C . LEU A 1 330 ? -29.024 -1.125 24.084 1.00 86.62 330 LEU A C 1
ATOM 2566 O O . LEU A 1 330 ? -30.078 -1.094 24.708 1.00 86.62 330 LEU A O 1
ATOM 2570 N N . ARG A 1 331 ? -28.227 -2.205 24.088 1.00 88.12 331 ARG A N 1
ATOM 2571 C CA . ARG A 1 331 ? -28.554 -3.453 24.807 1.00 88.12 331 ARG A CA 1
ATOM 2572 C C . ARG A 1 331 ? -28.737 -3.267 26.320 1.00 88.12 331 ARG A C 1
ATOM 2574 O O . ARG A 1 331 ? -29.406 -4.065 26.960 1.00 88.12 331 ARG A O 1
ATOM 2581 N N . LYS A 1 332 ? -28.130 -2.225 26.904 1.00 88.31 332 LYS A N 1
ATOM 2582 C CA . LYS A 1 332 ? -28.285 -1.866 28.325 1.00 88.31 332 LYS A CA 1
ATOM 2583 C C . LYS A 1 332 ? -29.527 -1.008 28.574 1.00 88.31 332 LYS A C 1
ATOM 2585 O O . LYS A 1 332 ? -30.069 -1.042 29.672 1.00 88.31 332 LYS A O 1
ATOM 2590 N N . HIS A 1 333 ? -29.949 -0.228 27.580 1.00 89.19 333 HIS A N 1
ATOM 2591 C CA . HIS A 1 333 ? -31.092 0.685 27.681 1.00 89.19 333 HIS A CA 1
ATOM 2592 C C . HIS A 1 333 ? -32.412 0.053 27.227 1.00 89.19 333 HIS A C 1
ATOM 2594 O O . HIS A 1 333 ? -33.468 0.455 27.703 1.00 89.19 333 HIS A O 1
ATOM 2600 N N . VAL A 1 334 ? -32.345 -0.928 26.325 1.00 90.81 334 VAL A N 1
ATOM 2601 C CA . VAL A 1 334 ? -33.478 -1.690 25.788 1.00 90.81 334 VAL A CA 1
ATOM 2602 C C . VAL A 1 334 ? -33.104 -3.180 25.810 1.00 90.81 334 VAL A C 1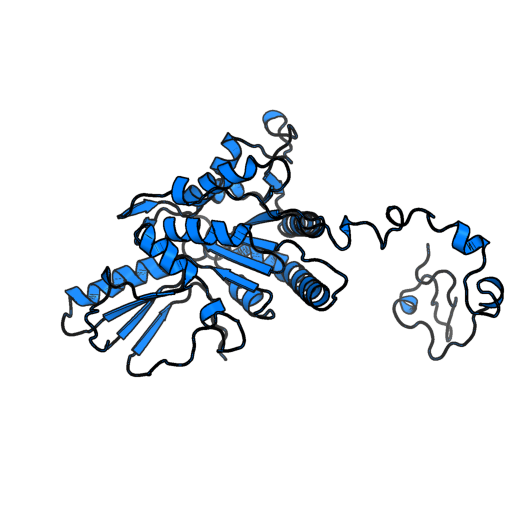
ATOM 2604 O O . VAL A 1 334 ? -32.684 -3.721 24.785 1.00 90.81 334 VAL A O 1
ATOM 2607 N N . PRO A 1 335 ? -33.174 -3.851 26.975 1.00 87.19 335 PRO A N 1
ATOM 2608 C CA . PRO A 1 335 ? -32.712 -5.234 27.132 1.00 87.19 335 PRO A CA 1
ATOM 2609 C C . PRO A 1 335 ? -33.459 -6.254 26.263 1.00 87.19 335 PRO A C 1
ATOM 2611 O O . PRO A 1 335 ? -32.926 -7.324 25.979 1.00 87.19 335 PRO A O 1
ATOM 2614 N N . GLU A 1 336 ? -34.681 -5.937 25.825 1.00 89.38 336 GLU A N 1
ATOM 2615 C CA . GLU A 1 336 ? -35.466 -6.784 24.923 1.00 89.38 336 GLU A CA 1
ATOM 2616 C C . GLU A 1 336 ? -34.919 -6.785 23.486 1.00 89.38 336 GLU A C 1
ATOM 2618 O O . GLU A 1 336 ? -35.218 -7.702 22.720 1.00 89.38 336 GLU A O 1
ATOM 2623 N N . LEU A 1 337 ? -34.117 -5.780 23.110 1.00 89.19 337 LEU A N 1
ATOM 2624 C CA . LEU A 1 337 ? -33.492 -5.692 21.794 1.00 89.19 337 LEU A CA 1
ATOM 2625 C C . LEU A 1 337 ? -32.237 -6.572 21.747 1.00 89.19 337 LEU A C 1
ATOM 2627 O O . LEU A 1 337 ? -31.194 -6.241 22.316 1.00 89.19 337 LEU A O 1
ATOM 2631 N N . ARG A 1 338 ? -32.298 -7.678 21.001 1.00 89.81 338 ARG A N 1
ATOM 2632 C CA . ARG A 1 338 ? -31.172 -8.613 20.871 1.00 89.81 338 ARG A CA 1
ATOM 2633 C C . ARG A 1 338 ? -30.180 -8.098 19.837 1.00 89.81 338 ARG A C 1
ATOM 2635 O O . ARG A 1 338 ? -30.339 -8.317 18.632 1.00 89.81 338 ARG A O 1
ATOM 2642 N N . VAL A 1 339 ? -29.156 -7.404 20.322 1.00 90.38 339 VAL A N 1
ATOM 2643 C CA . VAL A 1 339 ? -28.083 -6.825 19.506 1.00 90.38 339 VAL A CA 1
ATOM 2644 C C . VAL A 1 339 ? -26.959 -7.838 19.294 1.00 90.38 339 VAL A C 1
ATOM 2646 O O . VAL A 1 339 ? -26.451 -8.420 20.252 1.00 90.38 339 VAL A O 1
ATOM 2649 N N . ARG A 1 340 ? -26.521 -8.003 18.044 1.00 92.12 340 ARG A N 1
ATOM 2650 C CA . ARG A 1 340 ? -25.263 -8.671 17.686 1.00 92.12 340 ARG A CA 1
ATOM 2651 C C . ARG A 1 340 ? -24.301 -7.662 17.075 1.00 92.12 340 ARG A C 1
ATOM 2653 O O . ARG A 1 340 ? -24.687 -6.922 16.178 1.00 92.12 340 ARG A O 1
ATOM 2660 N N . VAL A 1 341 ? -23.049 -7.680 17.511 1.00 92.56 341 VAL A N 1
ATOM 2661 C CA . VAL A 1 341 ? -21.975 -6.859 16.948 1.00 92.56 341 VAL A CA 1
ATOM 2662 C C . VAL A 1 341 ? -21.033 -7.739 16.142 1.00 92.56 341 VAL A C 1
ATOM 2664 O O . VAL A 1 341 ? -20.535 -8.754 16.629 1.00 92.56 341 VAL A O 1
ATOM 2667 N N . VAL A 1 342 ? -20.796 -7.348 14.896 1.00 93.88 342 VAL A N 1
ATOM 2668 C CA . VAL A 1 342 ? -19.820 -7.968 13.999 1.00 93.88 342 VAL A CA 1
ATOM 2669 C C . VAL A 1 342 ? -18.792 -6.913 13.635 1.00 93.88 342 VAL A C 1
ATOM 2671 O O . VAL A 1 342 ? -19.147 -5.783 13.314 1.00 93.88 342 VAL A O 1
ATOM 2674 N N . ASN A 1 343 ? -17.520 -7.279 13.652 1.00 95.50 343 ASN A N 1
ATOM 2675 C CA . ASN A 1 343 ? -16.472 -6.443 13.094 1.00 95.50 343 ASN A CA 1
ATOM 2676 C C . ASN A 1 343 ? -15.876 -7.108 11.853 1.00 95.50 343 ASN A C 1
ATOM 2678 O O . ASN A 1 343 ? -15.767 -8.337 11.817 1.00 95.50 343 ASN A O 1
ATOM 2682 N N . VAL A 1 344 ? -15.493 -6.309 10.858 1.00 96.19 344 VAL A N 1
ATOM 2683 C CA . VAL A 1 344 ? -14.801 -6.769 9.650 1.00 96.19 344 VAL A CA 1
ATOM 2684 C C . VAL A 1 344 ? -13.481 -6.019 9.514 1.00 96.19 344 VAL A C 1
ATOM 2686 O O . VAL A 1 344 ? -13.474 -4.799 9.375 1.00 96.19 344 VAL A O 1
ATOM 2689 N N . THR A 1 345 ? -12.383 -6.773 9.494 1.00 95.69 345 THR A N 1
ATOM 2690 C CA . THR A 1 345 ? -11.032 -6.276 9.215 1.00 95.69 345 THR A CA 1
ATOM 2691 C C . THR A 1 345 ? -10.667 -6.443 7.743 1.00 95.69 345 THR A C 1
ATOM 2693 O O . THR A 1 345 ? -10.161 -5.501 7.150 1.00 95.69 345 THR A O 1
ATOM 2696 N N . ASP A 1 346 ? -10.901 -7.604 7.128 1.00 94.94 346 ASP A N 1
ATOM 2697 C CA . ASP A 1 346 ? -10.556 -7.857 5.720 1.00 94.94 346 ASP A CA 1
ATOM 2698 C C . ASP A 1 346 ? -11.812 -7.782 4.845 1.00 94.94 346 ASP A C 1
ATOM 2700 O O . ASP A 1 346 ? -12.707 -8.623 4.933 1.00 94.94 346 ASP A O 1
ATOM 2704 N N . LEU A 1 347 ? -11.884 -6.781 3.966 1.00 93.62 347 LEU A N 1
ATOM 2705 C CA . LEU A 1 347 ? -13.035 -6.615 3.074 1.00 93.62 347 LEU A CA 1
ATOM 2706 C C . LEU A 1 347 ? -13.152 -7.725 2.031 1.00 93.62 347 LEU A C 1
ATOM 2708 O O . LEU A 1 347 ? -14.236 -7.950 1.487 1.00 93.62 347 LEU A O 1
ATOM 2712 N N . MET A 1 348 ? -12.056 -8.420 1.728 1.00 91.56 348 MET A N 1
ATOM 2713 C CA . MET A 1 348 ? -12.030 -9.431 0.677 1.00 91.56 348 MET A CA 1
ATOM 2714 C C . MET A 1 348 ? -12.835 -10.677 1.053 1.00 91.56 348 MET A C 1
ATOM 2716 O O . MET A 1 348 ? -13.329 -11.367 0.154 1.00 91.56 348 MET A O 1
ATOM 2720 N N . ILE A 1 349 ? -13.078 -10.914 2.348 1.00 91.12 349 ILE A N 1
ATOM 2721 C CA . ILE A 1 349 ? -13.942 -12.008 2.809 1.00 91.12 349 ILE A CA 1
ATOM 2722 C C . ILE A 1 349 ? -15.410 -11.803 2.394 1.00 91.12 349 ILE A C 1
ATOM 2724 O O . ILE A 1 349 ? -16.161 -12.771 2.302 1.00 91.12 349 ILE A O 1
ATOM 2728 N N . LEU A 1 350 ? -15.825 -10.550 2.150 1.00 89.62 350 LEU A N 1
ATOM 2729 C CA . LEU A 1 350 ? -17.192 -10.173 1.764 1.00 89.62 350 LEU A CA 1
ATOM 2730 C C . LEU A 1 350 ? -17.429 -10.267 0.249 1.00 89.62 350 LEU A C 1
ATOM 2732 O O . LEU A 1 350 ? -18.512 -9.940 -0.241 1.00 89.62 350 LEU A O 1
ATOM 2736 N N . SER A 1 351 ? -16.412 -10.677 -0.513 1.00 83.94 351 SER A N 1
ATOM 2737 C CA . SER A 1 351 ? -16.554 -10.932 -1.944 1.00 83.94 351 SER A CA 1
ATOM 2738 C C . SER A 1 351 ? -17.499 -12.110 -2.211 1.00 83.94 351 SER A C 1
ATOM 2740 O O . SER A 1 351 ? -17.763 -12.940 -1.343 1.00 83.94 351 SER A O 1
ATOM 2742 N N . THR A 1 352 ? -18.046 -12.191 -3.427 1.00 81.00 352 THR A N 1
ATOM 2743 C CA . THR A 1 352 ? -18.922 -13.308 -3.810 1.00 81.00 352 THR A CA 1
ATOM 2744 C C . THR A 1 352 ? -18.191 -14.638 -3.617 1.00 81.00 352 THR A C 1
ATOM 2746 O O . THR A 1 352 ? -17.051 -14.779 -4.071 1.00 81.00 352 THR A O 1
ATOM 2749 N N . SER A 1 353 ? -18.830 -15.618 -2.970 1.00 76.69 353 SER A N 1
ATOM 2750 C CA . SER A 1 353 ? -18.209 -16.919 -2.698 1.00 76.69 353 SER A CA 1
ATOM 2751 C C . SER A 1 353 ? -17.622 -17.535 -3.974 1.00 76.69 353 SER A C 1
ATOM 2753 O O . SER A 1 353 ? -18.243 -17.506 -5.037 1.00 76.69 353 SER A O 1
ATOM 2755 N N . GLY A 1 354 ? -16.396 -18.053 -3.881 1.00 70.12 354 GLY A N 1
ATOM 2756 C CA . GLY A 1 354 ? -15.654 -18.604 -5.020 1.00 70.12 354 GLY A CA 1
ATOM 2757 C C . GLY A 1 354 ? -14.872 -17.580 -5.854 1.00 70.12 354 GLY A C 1
ATOM 2758 O O . GLY A 1 354 ? -14.037 -17.982 -6.659 1.00 70.12 354 GLY A O 1
ATOM 2759 N N . THR A 1 355 ? -15.063 -16.268 -5.652 1.00 74.00 355 THR A N 1
ATOM 2760 C CA . THR A 1 355 ? -14.212 -15.241 -6.294 1.00 74.00 355 THR A CA 1
ATOM 2761 C C . THR A 1 355 ? -12.885 -15.015 -5.565 1.00 74.00 355 THR A C 1
ATOM 2763 O O . THR A 1 355 ? -11.920 -14.556 -6.182 1.00 74.00 355 THR A O 1
ATOM 2766 N N . GLN A 1 356 ? -12.813 -15.366 -4.276 1.00 72.94 356 GLN A N 1
ATOM 2767 C CA . GLN A 1 356 ? -11.602 -15.479 -3.458 1.00 72.94 356 GLN A CA 1
ATOM 2768 C C . GLN A 1 356 ? -11.597 -16.816 -2.713 1.00 72.94 356 GLN A C 1
ATOM 2770 O O . GLN A 1 356 ? -12.656 -17.321 -2.346 1.00 72.94 356 GLN A O 1
ATOM 2775 N N . LEU A 1 357 ? -10.399 -17.349 -2.444 1.00 69.62 357 LEU A N 1
ATOM 2776 C CA . LEU A 1 357 ? -10.211 -18.600 -1.693 1.00 69.62 357 LEU A CA 1
ATOM 2777 C C . LEU A 1 357 ? -10.795 -18.523 -0.269 1.00 69.62 357 LEU A C 1
ATOM 2779 O O . LEU A 1 357 ? -11.251 -19.527 0.259 1.00 69.62 357 LEU A O 1
ATOM 2783 N N . HIS A 1 358 ? -10.774 -17.334 0.336 1.00 80.75 358 HIS A N 1
ATOM 2784 C CA . HIS A 1 358 ? -11.201 -17.082 1.715 1.00 80.75 358 HIS A CA 1
ATOM 2785 C C . HIS A 1 358 ? -12.500 -16.257 1.799 1.00 80.75 358 HIS A C 1
ATOM 2787 O O . HIS A 1 358 ? -12.826 -15.733 2.861 1.00 80.75 358 HIS A O 1
ATOM 2793 N N . ALA A 1 359 ? -13.234 -16.105 0.688 1.00 84.62 359 ALA A N 1
ATOM 2794 C CA . ALA A 1 359 ? -14.562 -15.498 0.737 1.00 84.62 359 ALA A CA 1
ATOM 2795 C C . ALA A 1 359 ? -15.479 -16.340 1.632 1.00 84.62 359 ALA A C 1
ATOM 2797 O O . ALA A 1 359 ? -15.467 -17.570 1.543 1.00 84.62 359 ALA A O 1
ATOM 2798 N N . LEU A 1 360 ? -16.296 -15.683 2.456 1.00 83.56 360 LEU A N 1
ATOM 2799 C CA . LEU A 1 360 ? -17.283 -16.372 3.281 1.00 83.56 360 LEU A CA 1
ATOM 2800 C C . LEU A 1 360 ? -18.230 -17.187 2.386 1.00 83.56 360 LEU A C 1
ATOM 2802 O O . LEU A 1 360 ? -18.630 -16.739 1.305 1.00 83.56 360 LEU A O 1
ATOM 2806 N N . SER A 1 361 ? -18.584 -18.399 2.816 1.00 74.56 361 SER A N 1
ATOM 2807 C CA . SER A 1 361 ? -19.614 -19.199 2.153 1.00 74.56 361 SER A CA 1
ATOM 2808 C C . SER A 1 361 ? -20.984 -18.555 2.366 1.00 74.56 361 SER A C 1
ATOM 2810 O O . SER A 1 361 ? -21.273 -18.039 3.446 1.00 74.56 361 SER A O 1
ATOM 2812 N N . VAL A 1 362 ? -21.847 -18.594 1.346 1.00 59.22 362 VAL A N 1
ATOM 2813 C CA . VAL A 1 362 ? -23.237 -18.127 1.461 1.00 59.22 362 VAL A CA 1
ATOM 2814 C C . VAL A 1 362 ? -24.056 -19.114 2.306 1.00 59.22 362 VAL A C 1
ATOM 2816 O O . VAL A 1 362 ? -24.872 -19.864 1.791 1.00 59.22 362 VAL A O 1
ATOM 2819 N N . GLU A 1 363 ? -23.854 -19.109 3.618 1.00 53.56 363 GLU A N 1
ATOM 2820 C CA . GLU A 1 363 ? -24.821 -19.6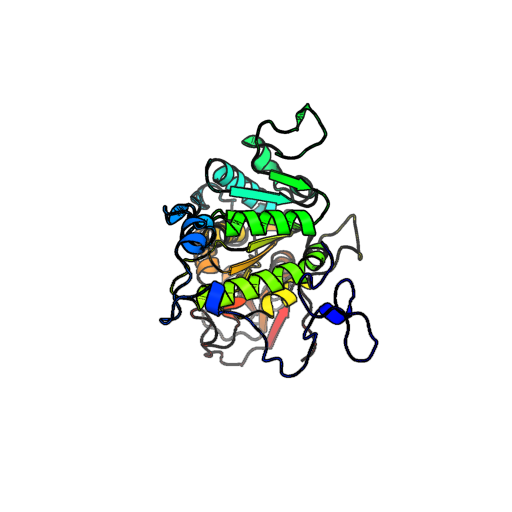16 4.594 1.00 53.56 363 GLU A CA 1
ATOM 2821 C C . GLU A 1 363 ? -25.180 -18.464 5.534 1.00 53.56 363 GLU A C 1
ATOM 2823 O O . GLU A 1 363 ? -24.801 -18.418 6.700 1.00 53.56 363 GLU A O 1
ATOM 2828 N N . VAL A 1 364 ? -25.876 -17.460 4.994 1.00 47.06 364 VAL A N 1
ATOM 2829 C CA . VAL A 1 364 ? -26.420 -16.358 5.794 1.00 47.06 364 VAL A CA 1
ATOM 2830 C C . VAL A 1 364 ? -27.937 -16.448 5.748 1.00 47.06 364 VAL A C 1
ATOM 2832 O O . VAL A 1 364 ? -28.575 -16.058 4.771 1.00 47.06 364 VAL A O 1
ATOM 2835 N N . THR A 1 365 ? -28.527 -16.977 6.816 1.00 40.22 365 THR A N 1
ATOM 2836 C CA . THR A 1 365 ? -29.978 -16.996 7.003 1.00 40.22 365 THR A CA 1
ATOM 2837 C C . THR A 1 365 ? -30.446 -15.581 7.347 1.00 40.22 365 THR A C 1
ATOM 2839 O O . THR A 1 365 ? -30.263 -15.100 8.467 1.00 40.22 365 THR A O 1
ATOM 2842 N N . VAL A 1 366 ? -31.028 -14.886 6.368 1.00 42.41 366 VAL A N 1
ATOM 2843 C CA . VAL A 1 366 ? -31.494 -13.499 6.502 1.00 42.41 366 VAL A CA 1
ATOM 2844 C C . VAL A 1 366 ? -32.763 -13.460 7.352 1.00 42.41 366 VAL A C 1
ATOM 2846 O O . VAL A 1 366 ? -33.874 -13.653 6.863 1.00 42.41 366 VAL A O 1
ATOM 2849 N N . HIS A 1 367 ? -32.603 -13.211 8.647 1.00 52.75 367 HIS A N 1
ATOM 2850 C CA . HIS A 1 367 ? -33.732 -12.955 9.542 1.00 52.75 367 HIS A CA 1
ATOM 2851 C C . HIS A 1 367 ? -33.503 -11.797 10.527 1.00 52.75 367 HIS A C 1
ATOM 2853 O O . HIS A 1 367 ? -34.301 -11.635 11.448 1.00 52.75 367 HIS A O 1
ATOM 2859 N N . ALA A 1 368 ? -32.430 -11.024 10.357 1.00 58.38 368 ALA A N 1
ATOM 2860 C CA . ALA A 1 368 ? -32.098 -9.872 11.191 1.00 58.38 368 ALA A CA 1
ATOM 2861 C C . ALA A 1 368 ? -31.965 -8.608 10.330 1.00 58.38 368 ALA A C 1
ATOM 2863 O O . ALA A 1 368 ? -31.657 -8.695 9.138 1.00 58.38 368 ALA A O 1
ATOM 2864 N N . VAL A 1 369 ? -32.184 -7.439 10.936 1.00 67.62 369 VAL A N 1
ATOM 2865 C CA . VAL A 1 369 ? -31.901 -6.146 10.297 1.00 67.62 369 VAL A CA 1
ATOM 2866 C C . VAL A 1 369 ? -30.407 -5.853 10.428 1.00 67.62 369 VAL A C 1
ATOM 2868 O O . VAL A 1 369 ? -29.862 -5.904 11.529 1.00 67.62 369 VAL A O 1
ATOM 2871 N N . TYR A 1 370 ? -29.742 -5.541 9.315 1.00 65.81 370 TYR A N 1
ATOM 2872 C CA . TYR A 1 370 ? -28.316 -5.207 9.291 1.00 65.81 370 TYR A CA 1
ATOM 2873 C C . TYR A 1 370 ? -28.129 -3.694 9.199 1.00 65.81 370 TYR A C 1
ATOM 2875 O O . TYR A 1 370 ? -28.575 -3.073 8.234 1.00 65.81 370 TYR A O 1
ATOM 2883 N N . PHE A 1 371 ? -27.417 -3.116 10.164 1.00 67.50 371 PHE A N 1
ATOM 2884 C CA . PHE A 1 371 ? -26.864 -1.770 10.051 1.00 67.50 371 PHE A CA 1
ATOM 2885 C C . PHE A 1 371 ? -25.372 -1.896 9.785 1.00 67.50 371 PHE A C 1
ATOM 2887 O O . PHE A 1 371 ? -24.591 -2.223 10.679 1.00 67.50 371 PHE A O 1
ATOM 2894 N N . VAL A 1 372 ? -24.996 -1.660 8.532 1.00 65.44 372 VAL A N 1
ATOM 2895 C CA . VAL A 1 372 ? -23.601 -1.683 8.096 1.00 65.44 372 VAL A CA 1
ATOM 2896 C C . VAL A 1 372 ? -23.152 -0.254 7.874 1.00 65.44 372 VAL A C 1
ATOM 2898 O O . VAL A 1 372 ? -23.702 0.443 7.021 1.00 65.44 372 VAL A O 1
ATOM 2901 N N . TRP A 1 373 ? -22.167 0.173 8.655 1.00 61.78 373 TRP A N 1
ATOM 2902 C CA . TRP A 1 373 ? -21.514 1.458 8.472 1.00 61.78 373 TRP A CA 1
ATOM 2903 C C . TRP A 1 373 ? -20.175 1.217 7.785 1.00 61.78 373 TRP A C 1
ATOM 2905 O O . TRP A 1 373 ? -19.399 0.354 8.188 1.00 61.78 373 TRP A O 1
ATOM 2915 N N . PHE A 1 374 ? -19.940 1.952 6.704 1.00 63.44 374 PHE A N 1
ATOM 2916 C CA . PHE A 1 374 ? -18.696 1.896 5.950 1.00 63.44 374 PHE A CA 1
ATOM 2917 C C . PHE A 1 374 ? -17.915 3.179 6.202 1.00 63.44 374 PHE A C 1
ATOM 2919 O O . PHE A 1 374 ? -18.499 4.261 6.219 1.00 63.44 374 PHE A O 1
ATOM 2926 N N . GLU A 1 375 ? -16.592 3.070 6.305 1.00 56.56 375 GLU A N 1
ATOM 2927 C CA . GLU A 1 375 ? -15.701 4.235 6.306 1.00 56.56 375 GLU A CA 1
ATOM 2928 C C . GLU A 1 375 ? -15.617 4.926 4.934 1.00 56.56 375 GLU A C 1
ATOM 2930 O O . GLU A 1 375 ? -14.950 5.943 4.807 1.00 56.56 375 GLU A O 1
ATOM 2935 N N . TRP A 1 376 ? -16.295 4.430 3.892 1.00 67.31 376 TRP A N 1
ATOM 2936 C CA . TRP A 1 376 ? -16.213 5.011 2.552 1.00 67.31 376 TRP A CA 1
ATOM 2937 C C . TRP A 1 376 ? -17.527 4.993 1.771 1.00 67.31 376 TRP A C 1
ATOM 2939 O O . TRP A 1 376 ? -18.519 4.358 2.135 1.00 67.31 376 TRP A O 1
ATOM 2949 N N . TYR A 1 377 ? -17.514 5.711 0.646 1.00 63.47 377 TYR A N 1
ATOM 2950 C CA . TYR A 1 377 ? -18.665 5.865 -0.231 1.00 63.47 377 TYR A CA 1
ATOM 2951 C C . TYR A 1 377 ? -18.992 4.583 -1.012 1.00 63.47 377 TYR A C 1
ATOM 2953 O O . TYR A 1 377 ? -18.173 4.073 -1.782 1.00 63.47 377 TYR A O 1
ATOM 2961 N N . GLN A 1 378 ? -20.238 4.130 -0.890 1.00 51.25 378 GLN A N 1
ATOM 2962 C CA . GLN A 1 378 ? -20.841 3.120 -1.757 1.00 51.25 378 GLN A CA 1
ATOM 2963 C C . GLN A 1 378 ? -21.456 3.823 -2.983 1.00 51.25 378 GLN A C 1
ATOM 2965 O O . GLN A 1 378 ? -22.446 4.544 -2.821 1.00 51.25 378 GLN A O 1
ATOM 2970 N N . PRO A 1 379 ? -20.928 3.652 -4.212 1.00 43.94 379 PRO A N 1
ATOM 2971 C CA . PRO A 1 379 ? -21.643 4.116 -5.394 1.00 43.94 379 PRO A CA 1
ATOM 2972 C C . PRO A 1 379 ? -22.986 3.388 -5.483 1.00 43.94 379 PRO A C 1
ATOM 2974 O O . PRO A 1 379 ? -23.044 2.165 -5.345 1.00 43.94 379 PRO A O 1
ATOM 2977 N N . LYS A 1 380 ? -24.072 4.146 -5.685 1.00 37.19 380 LYS A N 1
ATOM 2978 C CA . LYS A 1 380 ? -25.397 3.569 -5.943 1.00 37.19 380 LYS A CA 1
ATOM 2979 C C . LYS A 1 380 ? -25.275 2.593 -7.119 1.00 37.19 380 LYS A C 1
ATOM 2981 O O . LYS A 1 380 ? -24.777 2.988 -8.173 1.00 37.19 380 LYS A O 1
ATOM 2986 N N . LYS A 1 381 ? -25.669 1.337 -6.890 1.00 32.84 381 LYS A N 1
ATOM 2987 C CA . LYS A 1 381 ? -25.801 0.322 -7.941 1.00 32.84 381 LYS A CA 1
ATOM 2988 C C . LYS A 1 381 ? -26.856 0.723 -8.958 1.00 32.84 381 LYS A C 1
ATOM 2990 O O . LYS A 1 381 ? -27.889 1.281 -8.521 1.00 32.84 381 LYS A O 1
#

pLDDT: mean 89.4, std 11.17, range [32.84, 98.69]

Organism: NCBI:txid1033014